Protein AF-A0A7X9E8P2-F1 (afdb_monomer)

Nearest PDB structures (foldseek):
  6en1-assembly1_A  TM=7.319E-01  e=1.489E-06  Enterococcus faecalis
  6emy-assembly1_A  TM=7.341E-01  e=6.376E-06  Enterococcus faecalis
  2khq-assembly1_A  TM=7.615E-01  e=1.344E-01  Staphylococcus saprophyticus subsp. saprophyticus ATCC 15305 = NCTC 7292
  2kiw-assembly1_A  TM=6.493E-01  e=5.493E-02  Staphylococcus haemolyticus JCSC1435
  2kj9-assembly1_A  TM=7.215E-01  e=2.942E-01  Pectobacterium atrosepticum

pLDDT: mean 78.64, std 21.71, range [22.92, 98.31]

Sequence (403 aa):
MNILKELQAKYNKQLLPEQTVAKELGLTKKELKVLLTEDTLPSIEIDGKHYVSIMELANFLGYKESTDYGQQNAELQSYTELECMTSTGIQIIPEKKDGDVMQYTGSISKLKDGRFMVQIEMGKTADGKRNRKSKSFRDEKLAQQYLDNTLAELNGVVTIMPTTPANNQVVSYMQTQPVTFTDKTFEQYAVETLNKGVGRAGSRTIEGYRISLMQVNKYIGNMKMVDISTDILRNTFEKLFYHYMKASLKKSFVTIKMIFNIAFENGDISNDLFIKLKCPKSRKVVDKKISAYSDEEIQIILRESKKYNEVLYPVFAVLECTGMRPGELRALEWSKIDLKAKTVKIIQAITKEYDELTSLSSCTASRECLSVTKTAYSVRTLQLSDLAVNALKDWRAFLDKSP

Secondary structure (DSSP, 8-state):
--HHHHHHHHH--SEEEHHHHHHHHT--HHHHHHHHHTTSS--EEETTEEEEEHHHHHHHTT------------------------------PPPP--------EEEEEE-TTS-EEEEEEEEE-TTSPEEEEEEEESSHHHHHHHHHHHHHHHTT-------PPS------------------BHHHHHHHHHHT--TT--HHHHHHHHHHHHHHHHHHTTSBGGG--HHHHHHHHHHHTTTS-HHHHHHHHHHHHHHHHHHHHTTSSSS-TTSSPPPPPP--------PPPPHHHHHHHHHHHHHH-TTHHHHHHHHHHH---HHHHTT--GGGEETTTTEEEE-EEEEEEE---S-SSSPPPEEEEEEE-SSGGG-EEEE--HHHHHHHHHHHHHHTT--

Radius of gyration: 31.74 Å; Cα contacts (8 Å, |Δi|>4): 440; chains: 1; bounding box: 92×58×81 Å

Mean predicted aligned error: 19.68 Å

Solvent-accessible surface area (backbone atoms only — not comparable to full-atom values): 24485 Å² total; per-residue (Å²): 133,63,60,54,61,54,54,46,71,74,63,75,52,68,63,38,47,55,76,58,51,21,63,73,73,73,43,51,79,65,59,44,49,49,36,51,74,68,62,76,43,61,64,47,77,55,96,92,41,54,28,33,36,51,64,52,54,23,42,74,73,65,50,73,84,78,88,70,94,76,78,85,78,87,77,90,84,80,95,72,82,93,81,82,88,81,78,90,82,79,89,75,89,77,80,93,76,91,82,87,82,72,77,60,52,68,52,76,45,80,44,98,86,67,30,27,35,31,40,32,50,65,58,56,45,96,87,68,47,83,32,68,54,71,54,75,31,81,44,65,68,63,31,49,54,53,50,54,52,52,42,28,66,66,53,69,49,83,76,78,75,85,79,80,71,87,88,76,92,75,85,76,80,76,80,72,71,76,86,73,52,45,84,43,24,40,40,58,49,47,36,51,50,50,63,74,45,58,90,88,54,50,49,55,52,44,50,53,42,34,65,32,43,33,74,53,39,79,76,46,22,85,40,35,54,71,76,62,45,52,63,59,54,48,57,50,53,59,67,41,24,58,79,29,52,55,69,56,48,50,46,22,50,51,50,51,46,52,50,49,48,52,32,31,77,72,52,37,32,96,63,69,58,58,81,84,60,73,83,79,75,43,66,39,84,75,95,76,84,84,72,80,78,50,72,68,55,49,53,48,51,52,56,52,27,53,74,75,37,77,65,46,26,35,51,48,39,42,39,74,62,51,71,61,53,72,34,38,60,74,45,65,50,77,93,37,49,40,78,85,81,31,33,39,53,44,56,36,23,46,42,62,46,42,60,72,63,87,49,51,82,58,84,62,60,67,48,79,44,81,40,68,53,96,47,75,89,66,47,46,74,43,62,50,44,73,64,22,47,49,34,48,50,53,46,49,59,48,50,80,72,56,128

Structure (mmCIF, N/CA/C/O backbone):
data_AF-A0A7X9E8P2-F1
#
_entry.id   AF-A0A7X9E8P2-F1
#
loop_
_atom_site.group_PDB
_atom_site.id
_atom_site.type_symbol
_atom_site.label_atom_id
_atom_site.label_alt_id
_atom_site.label_comp_id
_atom_site.label_asym_id
_atom_site.label_entity_id
_atom_site.label_seq_id
_atom_site.pdbx_PDB_ins_code
_atom_site.Cartn_x
_atom_site.Cartn_y
_atom_site.Cartn_z
_atom_site.occupancy
_atom_site.B_iso_or_equiv
_atom_site.auth_seq_id
_atom_site.auth_comp_id
_atom_site.auth_asym_id
_atom_site.auth_atom_id
_atom_site.pdbx_PDB_model_num
ATOM 1 N N . MET A 1 1 ? 3.435 27.917 -35.919 1.00 52.78 1 MET A N 1
ATOM 2 C CA . MET A 1 1 ? 2.378 28.448 -35.031 1.00 52.78 1 MET A CA 1
ATOM 3 C C . MET A 1 1 ? 1.618 27.258 -34.456 1.00 52.78 1 MET A C 1
ATOM 5 O O . MET A 1 1 ? 1.548 26.243 -35.140 1.00 52.78 1 MET A O 1
ATOM 9 N N . ASN A 1 2 ? 1.203 27.289 -33.186 1.00 80.31 2 ASN A N 1
ATOM 10 C CA . ASN A 1 2 ? 0.607 26.112 -32.540 1.00 80.31 2 ASN A CA 1
ATOM 11 C C . ASN A 1 2 ? -0.921 26.206 -32.650 1.00 80.31 2 ASN A C 1
ATOM 13 O O . ASN A 1 2 ? -1.550 26.885 -31.840 1.00 80.31 2 ASN A O 1
ATOM 17 N N . ILE A 1 3 ? -1.475 25.504 -33.645 1.00 83.88 3 ILE A N 1
ATOM 18 C CA . ILE A 1 3 ? -2.905 25.473 -34.006 1.00 83.88 3 ILE A CA 1
ATOM 19 C C . ILE A 1 3 ? -3.795 25.271 -32.768 1.00 83.88 3 ILE A C 1
ATOM 21 O O . ILE A 1 3 ? -4.794 25.968 -32.596 1.00 83.88 3 ILE A O 1
ATOM 25 N N . LEU A 1 4 ? -3.391 24.383 -31.852 1.00 82.31 4 LEU A N 1
ATOM 26 C CA . LEU A 1 4 ? -4.121 24.115 -30.615 1.00 82.31 4 LEU A CA 1
ATOM 27 C C . LEU A 1 4 ? -4.236 25.363 -29.720 1.00 82.31 4 LEU A C 1
ATOM 29 O O . LEU A 1 4 ? -5.316 25.654 -29.210 1.00 82.31 4 LEU A O 1
ATOM 33 N N . LYS A 1 5 ? -3.150 26.134 -29.560 1.00 82.56 5 LYS A N 1
ATOM 34 C CA . LYS A 1 5 ? -3.146 27.364 -28.743 1.00 82.56 5 LYS A CA 1
ATOM 35 C C . LYS A 1 5 ? -4.001 28.472 -29.358 1.00 82.56 5 LYS A C 1
ATOM 37 O O . LYS A 1 5 ? -4.642 29.220 -28.624 1.00 82.56 5 LYS A O 1
ATOM 42 N N . GLU A 1 6 ? -4.033 28.569 -30.685 1.00 86.00 6 GLU A N 1
ATOM 43 C CA . GLU A 1 6 ? -4.860 29.548 -31.403 1.00 86.00 6 GLU A CA 1
ATOM 44 C C . GLU A 1 6 ? -6.353 29.240 -31.251 1.00 86.00 6 GLU A C 1
ATOM 46 O O . GLU A 1 6 ? -7.123 30.126 -30.881 1.00 86.00 6 GLU A O 1
ATOM 51 N N . LEU A 1 7 ? -6.759 27.978 -31.428 1.00 85.94 7 LEU A N 1
ATOM 52 C CA . LEU A 1 7 ? -8.142 27.545 -31.203 1.00 85.94 7 LEU A CA 1
ATOM 53 C C . LEU A 1 7 ? -8.567 27.726 -29.735 1.00 85.94 7 LEU A C 1
ATOM 55 O O . LEU A 1 7 ? -9.653 28.247 -29.468 1.00 85.94 7 LEU A O 1
ATOM 59 N N . GLN A 1 8 ? -7.703 27.363 -28.778 1.00 84.44 8 GLN A N 1
ATOM 60 C CA . GLN A 1 8 ? -7.948 27.575 -27.345 1.00 84.44 8 GLN A CA 1
ATOM 61 C C . GLN A 1 8 ? -8.182 29.058 -27.018 1.00 84.44 8 GLN A C 1
ATOM 63 O O . GLN A 1 8 ? -9.180 29.387 -26.374 1.00 84.44 8 GLN A O 1
ATOM 68 N N . ALA A 1 9 ? -7.316 29.954 -27.504 1.00 83.75 9 ALA A N 1
ATOM 69 C CA . ALA A 1 9 ? -7.450 31.396 -27.297 1.00 83.75 9 ALA A CA 1
ATOM 70 C C . ALA A 1 9 ? -8.700 31.985 -27.979 1.00 83.75 9 ALA A C 1
ATOM 72 O O . ALA A 1 9 ? -9.356 32.860 -27.418 1.00 83.75 9 ALA A O 1
ATOM 73 N N . LYS A 1 10 ? -9.052 31.491 -29.173 1.00 87.88 10 LYS A N 1
ATOM 74 C CA . LYS A 1 10 ? -10.180 31.980 -29.980 1.00 87.88 10 LYS A CA 1
ATOM 75 C C . LYS A 1 10 ? -11.551 31.632 -29.396 1.00 87.88 10 LYS A C 1
ATOM 77 O O . LYS A 1 10 ? -12.476 32.434 -29.517 1.00 87.88 10 LYS A O 1
ATOM 82 N N . TYR A 1 11 ? -11.700 30.456 -28.784 1.00 85.19 11 TYR A N 1
ATOM 83 C CA . TYR A 1 11 ? -13.007 29.960 -28.331 1.00 85.19 11 TYR A CA 1
ATOM 84 C C . TYR A 1 11 ? -13.187 29.868 -26.814 1.00 85.19 11 TYR A C 1
ATOM 86 O O . TYR A 1 11 ? -14.333 29.854 -26.359 1.00 85.19 11 TYR A O 1
ATOM 94 N N . ASN A 1 12 ? -12.099 29.796 -26.038 1.00 79.94 12 ASN A N 1
ATOM 95 C CA . ASN A 1 12 ? -12.103 29.720 -24.570 1.00 79.94 12 ASN A CA 1
ATOM 96 C C . ASN A 1 12 ? -13.074 28.662 -23.982 1.00 79.94 12 ASN A C 1
ATOM 98 O O . ASN A 1 12 ? -13.719 28.873 -22.954 1.00 79.94 12 ASN A O 1
ATOM 102 N N . LYS A 1 13 ? -13.230 27.527 -24.679 1.00 79.62 13 LYS A N 1
ATOM 103 C CA . LYS A 1 13 ? -14.108 26.394 -24.332 1.00 79.62 13 LYS A CA 1
ATOM 104 C C . LYS A 1 13 ? -13.475 25.099 -24.824 1.00 79.62 13 LYS A C 1
ATOM 106 O O . LYS A 1 13 ? -12.983 25.070 -25.939 1.00 79.62 13 LYS A O 1
ATOM 111 N N . GLN A 1 14 ? -13.523 24.019 -24.046 1.00 79.88 14 GLN A N 1
ATOM 112 C CA . GLN A 1 14 ? -12.922 22.740 -24.464 1.00 79.88 14 GLN A CA 1
ATOM 113 C C . GLN A 1 14 ? -13.753 21.977 -25.512 1.00 79.88 14 GLN A C 1
ATOM 115 O O . GLN A 1 14 ? -13.186 21.221 -26.298 1.00 79.88 14 GLN A O 1
ATOM 120 N N . LEU A 1 15 ? -15.072 22.196 -25.539 1.00 84.62 15 LEU A N 1
ATOM 121 C CA . LEU A 1 15 ? -16.021 21.568 -26.460 1.00 84.62 15 LEU A CA 1
ATOM 122 C C . LEU A 1 15 ? -16.724 22.631 -27.312 1.00 84.62 15 LEU A C 1
ATOM 124 O O . LEU A 1 15 ? -17.234 23.623 -26.780 1.00 84.62 15 LEU A O 1
ATOM 128 N N . LEU A 1 16 ? -16.781 22.404 -28.625 1.00 83.94 16 LEU A N 1
ATOM 129 C CA . LEU A 1 16 ? -17.417 23.285 -29.601 1.00 83.94 16 LEU A CA 1
ATOM 130 C C . LEU A 1 16 ? -18.646 22.601 -30.221 1.00 83.94 16 LEU A C 1
ATOM 132 O O . LEU A 1 16 ? -18.551 21.445 -30.632 1.00 83.94 16 LEU A O 1
ATOM 136 N N . PRO A 1 17 ? -19.800 23.285 -30.319 1.00 88.12 17 PRO A N 1
ATOM 137 C CA . PRO A 1 17 ? -20.982 22.726 -30.970 1.00 88.12 17 PRO A CA 1
ATOM 138 C C . PRO A 1 17 ? -20.793 22.666 -32.492 1.00 88.12 17 PRO A C 1
ATOM 140 O O . PRO A 1 17 ? -20.121 23.529 -33.063 1.00 88.12 17 PRO A O 1
ATOM 143 N N . GLU A 1 18 ? -21.478 21.726 -33.157 1.00 84.88 18 GLU A N 1
ATOM 144 C CA . GLU A 1 18 ? -21.482 21.528 -34.625 1.00 84.88 18 GLU A CA 1
ATOM 145 C C . GLU A 1 18 ? -21.418 22.829 -35.447 1.00 84.88 18 GLU A C 1
ATOM 147 O O . GLU A 1 18 ? -20.645 22.950 -36.392 1.00 84.88 18 GLU A O 1
ATOM 152 N N . GLN A 1 19 ? -22.221 23.837 -35.090 1.00 82.88 19 GLN A N 1
ATOM 153 C CA . GLN A 1 19 ? -22.326 25.086 -35.855 1.00 82.88 19 GLN A CA 1
ATOM 154 C C . GLN A 1 19 ? -21.041 25.928 -35.830 1.00 82.88 19 GLN A C 1
ATOM 156 O O . GLN A 1 19 ? -20.750 26.636 -36.792 1.00 82.88 19 GLN A O 1
ATOM 161 N N . THR A 1 20 ? -20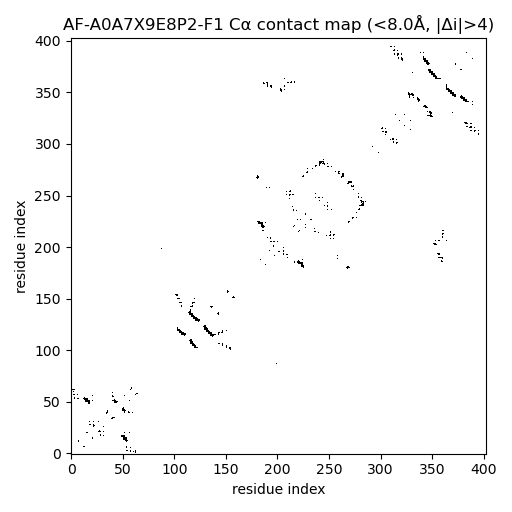.282 25.861 -34.735 1.00 85.44 20 THR A N 1
ATOM 162 C CA . THR A 1 20 ? -18.990 26.540 -34.593 1.00 85.44 20 THR A CA 1
ATOM 163 C C . THR A 1 20 ? -17.904 25.784 -35.352 1.00 85.44 20 THR A C 1
ATOM 165 O O . THR A 1 20 ? -17.113 26.410 -36.048 1.00 85.44 20 THR A O 1
ATOM 168 N N . VAL A 1 21 ? -17.922 24.450 -35.276 1.00 86.75 21 VAL A N 1
ATOM 169 C CA . VAL A 1 21 ? -16.976 23.559 -35.966 1.00 86.75 21 VAL A CA 1
ATOM 170 C C . VAL A 1 21 ? -17.125 23.667 -37.485 1.00 86.75 21 VAL A C 1
ATOM 172 O O . VAL A 1 21 ? -16.144 23.902 -38.181 1.00 86.75 21 VAL A O 1
ATOM 175 N N . ALA A 1 22 ? -18.359 23.600 -37.997 1.00 85.19 22 ALA A N 1
ATOM 176 C CA . ALA A 1 22 ? -18.662 23.765 -39.420 1.00 85.19 22 ALA A CA 1
ATOM 177 C C . ALA A 1 22 ? -18.126 25.099 -39.962 1.00 85.19 22 ALA A C 1
ATOM 179 O O . ALA A 1 22 ? -17.517 25.143 -41.027 1.00 85.19 22 ALA A O 1
ATOM 180 N N . LYS A 1 23 ? -18.304 26.185 -39.196 1.00 87.44 23 LYS A N 1
ATOM 181 C CA . LYS A 1 23 ? -17.836 27.521 -39.580 1.00 87.44 23 LYS A CA 1
ATOM 182 C C . LYS A 1 23 ? -16.309 27.638 -39.589 1.00 87.44 23 LYS A C 1
ATOM 184 O O . LYS A 1 23 ? -15.788 28.382 -40.410 1.00 87.44 23 LYS A O 1
ATOM 189 N N . GLU A 1 24 ? -15.614 26.928 -38.702 1.00 87.50 24 GLU A N 1
ATOM 190 C CA . GLU A 1 24 ? -14.147 26.945 -38.632 1.00 87.50 24 GLU A CA 1
ATOM 191 C C . GLU A 1 24 ? -13.494 26.076 -39.715 1.00 87.50 24 GLU A C 1
ATOM 193 O O . GLU A 1 24 ? -12.469 26.456 -40.269 1.00 87.50 24 GLU A O 1
ATOM 198 N N . LEU A 1 25 ? -14.125 24.953 -40.074 1.00 85.12 25 LEU A N 1
ATOM 199 C CA . LEU A 1 25 ? -13.697 24.095 -41.184 1.00 85.12 25 LEU A CA 1
ATOM 200 C C . LEU A 1 25 ? -14.150 24.602 -42.567 1.00 85.12 25 LEU A C 1
ATOM 202 O O . LEU A 1 25 ? -13.760 24.035 -43.583 1.00 85.12 25 LEU A O 1
ATOM 206 N N . GLY A 1 26 ? -14.995 25.638 -42.628 1.00 86.19 26 GLY A N 1
ATOM 207 C CA . GLY A 1 26 ? -15.581 26.141 -43.878 1.00 86.19 26 GLY A CA 1
ATOM 208 C C . GLY A 1 26 ? -16.613 25.202 -44.523 1.00 86.19 26 GLY A C 1
ATOM 209 O O . GLY A 1 26 ? -16.937 25.372 -45.695 1.00 86.19 26 GLY A O 1
ATOM 210 N N . LEU A 1 27 ? -17.131 24.225 -43.774 1.00 86.69 27 LEU A N 1
ATOM 211 C CA . LEU A 1 27 ? -18.019 23.165 -44.260 1.00 86.69 27 LEU A CA 1
ATOM 212 C C . LEU A 1 27 ? -19.501 23.499 -44.058 1.00 86.69 27 LEU A C 1
ATOM 214 O O . LEU A 1 27 ? -19.898 24.197 -43.119 1.00 86.69 27 LEU A O 1
ATOM 218 N N . THR A 1 28 ? -20.367 22.925 -44.893 1.00 87.38 28 THR A N 1
ATOM 219 C CA . THR A 1 28 ? -21.812 22.946 -44.651 1.00 87.38 28 THR A CA 1
ATOM 220 C C . THR A 1 28 ? -22.201 21.996 -43.512 1.00 87.38 28 THR A C 1
ATOM 222 O O . THR A 1 28 ? -21.522 21.017 -43.201 1.00 87.38 28 THR A O 1
ATOM 225 N N . LYS A 1 29 ? -23.381 22.223 -42.917 1.00 78.19 29 LYS A N 1
ATOM 226 C CA . LYS A 1 29 ? -23.946 21.326 -41.888 1.00 78.19 29 LYS A CA 1
ATOM 227 C C . LYS A 1 29 ? -24.186 19.889 -42.378 1.00 78.19 29 LYS A C 1
ATOM 229 O O . LYS A 1 29 ? -24.343 19.006 -41.543 1.00 78.19 29 LYS A O 1
ATOM 234 N N . LYS A 1 30 ? -24.270 19.652 -43.694 1.00 79.94 30 LYS A N 1
ATOM 235 C CA . LYS A 1 30 ? -24.414 18.298 -44.253 1.00 79.94 30 LYS A CA 1
ATOM 236 C C . LYS A 1 30 ? -23.067 17.582 -44.298 1.00 79.94 30 LYS A C 1
ATOM 238 O O . LYS A 1 30 ? -22.981 16.466 -43.809 1.00 79.94 30 LYS A O 1
ATOM 243 N N . GLU A 1 31 ? -22.030 18.247 -44.802 1.00 80.44 31 GLU A N 1
ATOM 244 C CA . GLU A 1 31 ? -20.668 17.696 -44.873 1.00 80.44 31 GLU A CA 1
ATOM 245 C C . GLU A 1 31 ? -20.095 17.431 -43.480 1.00 80.44 31 GLU A C 1
ATOM 247 O O . GLU A 1 31 ? -19.559 16.353 -43.242 1.00 80.44 31 GLU A O 1
ATOM 252 N N . LEU A 1 32 ? -20.296 18.350 -42.521 1.00 83.88 32 LEU A N 1
ATOM 253 C CA . LEU A 1 32 ? -19.876 18.094 -41.142 1.00 83.88 32 LEU A CA 1
ATOM 254 C C . LEU A 1 32 ? -20.566 16.847 -40.572 1.00 83.88 32 LEU A C 1
ATOM 256 O O . LEU A 1 32 ? -19.903 16.033 -39.943 1.00 83.88 32 LEU A O 1
ATOM 260 N N . LYS A 1 33 ? -21.873 16.660 -40.806 1.00 81.25 33 LYS A N 1
ATOM 261 C CA . LYS A 1 33 ? -22.579 15.473 -40.302 1.00 81.25 33 LYS A CA 1
ATOM 262 C C . LYS A 1 33 ? -22.009 14.169 -40.848 1.00 81.25 33 LYS A C 1
ATOM 264 O O . LYS A 1 33 ? -21.920 13.231 -40.070 1.00 81.25 33 LYS A O 1
ATOM 269 N N . VAL A 1 34 ? -21.581 14.130 -42.113 1.00 81.75 34 VAL A N 1
ATOM 270 C CA . VAL A 1 34 ? -20.900 12.957 -42.689 1.00 81.75 34 VAL A CA 1
ATOM 271 C C . VAL A 1 34 ? -19.610 12.654 -41.919 1.00 81.75 34 VAL A C 1
ATOM 273 O O . VAL A 1 34 ? -19.464 11.544 -41.417 1.00 81.75 34 VAL A O 1
ATOM 276 N N . LEU A 1 35 ? -18.746 13.657 -41.707 1.00 80.06 35 LEU A N 1
ATOM 277 C CA . LEU A 1 35 ? -17.491 13.497 -40.950 1.00 80.06 35 LEU A CA 1
ATOM 278 C C . LEU A 1 35 ? -17.700 13.018 -39.503 1.00 80.06 35 LEU A C 1
ATOM 280 O O . LEU A 1 35 ? -16.861 12.284 -38.981 1.00 80.06 35 LEU A O 1
ATOM 284 N N . LEU A 1 36 ? -18.805 13.425 -38.867 1.00 78.00 36 LEU A N 1
ATOM 285 C CA . LEU A 1 36 ? -19.180 12.975 -37.523 1.00 78.00 36 LEU A CA 1
ATOM 286 C C . LEU A 1 36 ? -19.749 11.545 -37.514 1.00 78.00 36 LEU A C 1
ATOM 288 O O . LEU A 1 36 ? -19.511 10.810 -36.562 1.00 78.00 36 LEU A O 1
ATOM 292 N N . THR A 1 37 ? -20.504 11.139 -38.542 1.00 74.62 37 THR A N 1
ATOM 293 C CA . THR A 1 37 ? -21.074 9.779 -38.633 1.00 74.62 37 THR A CA 1
ATOM 294 C C . THR A 1 37 ? -20.083 8.727 -39.126 1.00 74.62 37 THR A C 1
ATOM 296 O O . THR A 1 37 ? -20.242 7.555 -38.804 1.00 74.62 37 THR A O 1
ATOM 299 N N . GLU A 1 38 ? -19.068 9.131 -39.890 1.00 74.94 38 GLU A N 1
ATOM 300 C CA . GLU A 1 38 ? -17.984 8.266 -40.380 1.00 74.94 38 GLU A CA 1
ATOM 301 C C . GLU A 1 38 ? -16.779 8.231 -39.413 1.00 74.94 38 GLU A C 1
ATOM 303 O O . GLU A 1 38 ? -15.703 7.772 -39.788 1.00 74.94 38 GLU A O 1
ATOM 308 N N . ASP A 1 39 ? -16.942 8.758 -38.189 1.00 66.19 39 ASP A N 1
ATOM 309 C CA . ASP A 1 39 ? -15.933 8.860 -37.111 1.00 66.19 39 ASP A CA 1
ATOM 310 C C . ASP A 1 39 ? -14.576 9.454 -37.554 1.00 66.19 39 ASP A C 1
ATOM 312 O O . ASP A 1 39 ? -13.527 9.244 -36.950 1.00 66.19 39 ASP A O 1
ATOM 316 N N . THR A 1 40 ? -14.594 10.234 -38.639 1.00 76.06 40 THR A N 1
ATOM 317 C CA . THR A 1 40 ? -13.410 10.896 -39.210 1.00 76.06 40 THR A CA 1
ATOM 318 C C . THR A 1 40 ? -13.080 12.187 -38.452 1.00 76.06 40 THR A C 1
ATOM 320 O O . THR A 1 40 ? -11.942 12.657 -38.468 1.00 76.06 40 THR A O 1
ATOM 323 N N . LEU A 1 41 ? -14.071 12.750 -37.754 1.00 79.25 41 LEU A N 1
ATOM 324 C CA . LEU A 1 41 ? -13.905 13.797 -36.752 1.00 79.25 41 LEU A CA 1
ATOM 325 C C . LEU A 1 41 ? -14.655 13.380 -35.470 1.00 79.25 41 LEU A C 1
ATOM 327 O O . LEU A 1 41 ? -15.878 13.539 -35.417 1.00 79.25 41 LEU A O 1
ATOM 331 N N . PRO A 1 42 ? -13.962 12.858 -34.440 1.00 81.38 42 PRO A N 1
ATOM 332 C CA . PRO A 1 42 ? -14.619 12.335 -33.245 1.00 81.38 42 PRO A CA 1
ATOM 333 C C . PRO A 1 42 ? -15.444 13.397 -32.503 1.00 81.38 42 PRO A C 1
ATOM 335 O O . PRO A 1 42 ? -15.035 14.554 -32.353 1.00 81.38 42 PRO A O 1
ATOM 338 N N . SER A 1 43 ? -16.618 13.002 -32.003 1.00 82.31 43 SER A N 1
ATOM 339 C CA . SER A 1 43 ? -17.518 13.894 -31.262 1.00 82.31 43 SER A CA 1
ATOM 340 C C . SER A 1 43 ? -18.207 13.219 -30.080 1.00 82.31 43 SER A C 1
ATOM 342 O O . SER A 1 43 ? -18.332 12.001 -30.010 1.00 82.31 43 SER A O 1
ATOM 344 N N . ILE A 1 44 ? -18.668 14.046 -29.145 1.00 78.69 44 ILE A N 1
ATOM 345 C CA . ILE A 1 44 ? -19.414 13.646 -27.954 1.00 78.69 44 ILE A CA 1
ATOM 346 C C . ILE A 1 44 ? -20.863 14.095 -28.134 1.00 78.69 44 ILE A C 1
ATOM 348 O O . ILE A 1 44 ? -21.120 15.282 -28.353 1.00 78.69 44 ILE A O 1
ATOM 352 N N . GLU A 1 45 ? -21.811 13.167 -28.028 1.00 78.25 45 GLU A N 1
ATOM 353 C CA . GLU A 1 45 ? -23.239 13.486 -28.026 1.00 78.25 45 GLU A CA 1
ATOM 354 C C . GLU A 1 45 ? -23.704 13.872 -26.612 1.00 78.25 45 GLU A C 1
ATOM 356 O O . GLU A 1 45 ? -23.480 13.141 -25.647 1.00 78.25 45 GLU A O 1
ATOM 361 N N . ILE A 1 46 ? -24.354 15.032 -26.484 1.00 74.25 46 ILE A N 1
ATOM 362 C CA . ILE A 1 46 ? -24.969 15.516 -25.240 1.00 74.25 46 ILE A CA 1
ATOM 363 C C . ILE A 1 46 ? -26.354 16.074 -25.590 1.00 74.25 46 ILE A C 1
ATOM 365 O O . ILE A 1 46 ? -26.464 16.968 -26.429 1.00 74.25 46 ILE A O 1
ATOM 369 N N . ASP A 1 47 ? -27.410 15.540 -24.968 1.00 73.31 47 ASP A N 1
ATOM 370 C CA . ASP A 1 47 ? -28.818 15.905 -25.210 1.00 73.31 47 ASP A CA 1
ATOM 371 C C . ASP A 1 47 ? -29.207 15.969 -26.708 1.00 73.31 47 ASP A C 1
ATOM 373 O O . ASP A 1 47 ? -29.859 16.916 -27.164 1.00 73.31 47 ASP A O 1
ATOM 377 N N . GLY A 1 48 ? -28.787 14.970 -27.498 1.00 71.88 48 GLY A N 1
ATOM 378 C CA . GLY A 1 48 ? -29.111 14.869 -28.928 1.00 71.88 48 GLY A CA 1
ATOM 379 C C . GLY A 1 48 ? -28.365 15.857 -29.835 1.00 71.88 48 GLY A C 1
ATOM 380 O O . GLY A 1 48 ? -28.857 16.191 -30.917 1.00 71.88 48 GLY A O 1
ATOM 381 N N . LYS A 1 49 ? -27.221 16.391 -29.387 1.00 76.94 49 LYS A N 1
ATOM 382 C CA . LYS A 1 49 ? -26.367 17.332 -30.135 1.00 76.94 49 LYS A CA 1
ATOM 383 C C . LYS A 1 49 ? -24.910 16.904 -30.053 1.00 76.94 49 LYS A C 1
ATOM 385 O O . LYS A 1 49 ? -24.448 16.541 -28.973 1.00 76.94 49 LYS A O 1
ATOM 390 N N . HIS A 1 50 ? -24.172 17.027 -31.154 1.00 79.69 50 HIS A N 1
ATOM 391 C CA . HIS A 1 50 ? -22.754 16.682 -31.169 1.00 79.69 50 HIS A CA 1
ATOM 392 C C . HIS A 1 50 ? -21.865 17.873 -30.794 1.00 79.69 50 HIS A C 1
ATOM 394 O O . HIS A 1 50 ? -22.094 19.028 -31.182 1.00 79.69 50 HIS A O 1
ATOM 400 N N . TYR A 1 51 ? -20.806 17.562 -30.055 1.00 85.25 51 TYR A N 1
ATOM 401 C CA . TYR A 1 51 ? -19.759 18.486 -29.649 1.00 85.25 51 TYR A CA 1
ATOM 402 C C . TYR A 1 51 ? -18.394 17.902 -30.005 1.00 85.25 51 TYR A C 1
ATOM 404 O O . TYR A 1 51 ? -18.078 16.779 -29.620 1.00 85.25 51 TYR A O 1
ATOM 412 N N . VAL A 1 52 ? -17.568 18.668 -30.713 1.00 82.75 52 VAL A N 1
ATOM 413 C CA . VAL A 1 52 ? -16.188 18.284 -31.054 1.00 82.75 52 VAL A CA 1
ATOM 414 C C . VAL A 1 52 ? -15.249 18.973 -30.071 1.00 82.75 52 VAL A C 1
ATOM 416 O O . VAL A 1 52 ? -15.448 20.147 -29.740 1.00 82.75 52 VAL A O 1
ATOM 419 N N . SER A 1 53 ? -14.237 18.263 -29.571 1.00 87.62 53 SER A N 1
ATOM 420 C CA . SER A 1 53 ? -13.244 18.887 -28.694 1.00 87.62 53 SER A CA 1
ATOM 421 C C . SER A 1 53 ? -12.294 19.781 -29.495 1.00 87.62 53 SER A C 1
ATOM 423 O O . SER A 1 53 ? -12.023 19.527 -30.669 1.00 87.62 53 SER A O 1
ATOM 425 N N . ILE A 1 54 ? -11.745 20.823 -28.864 1.00 82.25 54 ILE A N 1
ATOM 426 C CA . ILE A 1 54 ? -10.706 21.641 -29.511 1.00 82.25 54 ILE A CA 1
ATOM 427 C C . ILE A 1 54 ? -9.477 20.800 -29.891 1.00 82.25 54 ILE A C 1
ATOM 429 O O . ILE A 1 54 ? -8.823 21.117 -30.881 1.00 82.25 54 ILE A O 1
ATOM 433 N N . MET A 1 55 ? -9.186 19.722 -29.154 1.00 79.19 55 MET A N 1
ATOM 434 C CA . MET A 1 55 ? -8.079 18.822 -29.478 1.00 79.19 55 MET A CA 1
ATOM 435 C C . MET A 1 55 ? -8.344 18.053 -30.776 1.00 79.19 55 MET A C 1
ATOM 437 O O . MET A 1 55 ? -7.502 18.070 -31.666 1.00 79.19 55 MET A O 1
ATOM 441 N N . GLU A 1 56 ? -9.536 17.471 -30.937 1.00 82.44 56 GLU A N 1
ATOM 442 C CA . GLU A 1 56 ? -9.883 16.737 -32.164 1.00 82.44 56 GLU A CA 1
ATOM 443 C C . GLU A 1 56 ? -9.973 17.662 -33.379 1.00 82.44 56 GLU A C 1
ATOM 445 O O . GLU A 1 56 ? -9.496 17.322 -34.460 1.00 82.44 56 GLU A O 1
ATOM 450 N N . LEU A 1 57 ? -10.496 18.879 -33.198 1.00 84.25 57 LEU A N 1
ATOM 451 C CA . LEU A 1 57 ? -10.490 19.885 -34.257 1.00 84.25 57 LEU A CA 1
ATOM 452 C C . LEU A 1 57 ? -9.064 20.319 -34.638 1.00 84.25 57 LEU A C 1
ATOM 454 O O . LEU A 1 57 ? -8.778 20.496 -35.821 1.00 84.25 57 LEU A O 1
ATOM 458 N N . ALA A 1 58 ? -8.160 20.469 -33.664 1.00 83.44 58 ALA A N 1
ATOM 459 C CA . ALA A 1 58 ? -6.757 20.768 -33.935 1.00 83.44 58 ALA A CA 1
ATOM 460 C C . ALA A 1 58 ? -6.077 19.612 -34.688 1.00 83.44 58 ALA A C 1
ATOM 462 O O . ALA A 1 58 ? -5.411 19.862 -35.693 1.00 83.44 58 ALA A O 1
ATOM 463 N N . ASN A 1 59 ? -6.277 18.366 -34.238 1.00 81.25 59 ASN A N 1
ATOM 464 C CA . ASN A 1 59 ? -5.755 17.151 -34.873 1.00 81.25 59 ASN A CA 1
ATOM 465 C C . ASN A 1 59 ? -6.203 17.060 -36.340 1.00 81.25 59 ASN A C 1
ATOM 467 O O . ASN A 1 59 ? -5.378 16.887 -37.238 1.00 81.25 59 ASN A O 1
ATOM 471 N N . PHE A 1 60 ? -7.500 17.265 -36.594 1.00 84.56 60 PHE A N 1
ATOM 472 C CA . PHE A 1 60 ? -8.089 17.273 -37.934 1.00 84.56 60 PHE A CA 1
ATOM 473 C C . PHE A 1 60 ? -7.521 18.389 -38.829 1.00 84.56 60 PHE A C 1
ATOM 475 O O . PHE A 1 60 ? -7.276 18.175 -40.013 1.00 84.56 60 PHE A O 1
ATOM 482 N N . LEU A 1 61 ? -7.225 19.562 -38.257 1.00 83.88 61 LEU A N 1
ATOM 483 C CA . LEU A 1 61 ? -6.539 20.672 -38.933 1.00 83.88 61 LEU A CA 1
ATOM 484 C C . LEU A 1 61 ? -5.015 20.467 -39.089 1.00 83.88 61 LEU A C 1
ATOM 486 O O . LEU A 1 61 ? -4.302 21.388 -39.489 1.00 83.88 61 LEU A O 1
ATOM 490 N N . GLY A 1 62 ? -4.499 19.268 -38.806 1.00 76.25 62 GLY A N 1
ATOM 491 C CA . GLY A 1 62 ? -3.100 18.901 -39.029 1.00 76.25 62 GLY A CA 1
ATOM 492 C C . GLY A 1 62 ? -2.166 19.170 -37.849 1.00 76.25 62 GLY A C 1
ATOM 493 O O . GLY A 1 62 ? -0.946 19.079 -38.016 1.00 76.25 62 GLY A O 1
ATOM 494 N N . TYR A 1 63 ? -2.692 19.465 -36.655 1.00 76.94 63 TYR A N 1
ATOM 495 C CA . TYR A 1 63 ? -1.894 19.393 -35.433 1.00 76.94 63 TYR A CA 1
ATOM 496 C C . TYR A 1 63 ? -1.422 17.949 -35.230 1.00 76.94 63 TYR A C 1
ATOM 498 O O . TYR A 1 63 ? -2.219 17.017 -35.163 1.00 76.94 63 TYR A O 1
ATOM 506 N N . LYS A 1 64 ? -0.106 17.764 -35.138 1.00 62.31 64 LYS A N 1
ATOM 507 C CA . LYS A 1 64 ? 0.500 16.504 -34.713 1.00 62.31 64 LYS A CA 1
ATOM 508 C C . LYS A 1 64 ? 1.086 16.735 -33.338 1.00 62.31 64 LYS A C 1
ATOM 510 O O . LYS A 1 64 ? 1.999 17.548 -33.186 1.00 62.31 64 LYS A O 1
ATOM 515 N N . GLU A 1 65 ? 0.543 16.038 -32.352 1.00 55.09 65 GLU A N 1
ATOM 516 C CA . GLU A 1 65 ? 1.058 16.075 -30.993 1.00 55.09 65 GLU A CA 1
ATOM 517 C C . GLU A 1 65 ? 2.501 15.545 -30.997 1.00 55.09 65 GLU A C 1
ATOM 519 O O . GLU A 1 65 ? 2.771 14.410 -31.395 1.00 55.09 65 GLU A O 1
ATOM 524 N N . SER A 1 66 ? 3.458 16.381 -30.590 1.00 40.25 66 SER A N 1
ATOM 525 C CA . SER A 1 66 ? 4.779 15.888 -30.216 1.00 40.25 66 SER A CA 1
ATOM 526 C C . SER A 1 66 ? 4.596 15.125 -28.910 1.00 40.25 66 SER A C 1
ATOM 528 O O . SER A 1 66 ? 4.361 15.759 -27.882 1.00 40.25 66 SER A O 1
ATOM 530 N N . THR A 1 67 ? 4.660 13.793 -28.958 1.00 30.00 67 THR A N 1
ATOM 531 C CA . THR A 1 67 ? 4.466 12.919 -27.792 1.00 30.00 67 THR A CA 1
ATOM 532 C C . THR A 1 67 ? 5.570 13.112 -26.754 1.00 30.00 67 THR A C 1
ATOM 534 O O . THR A 1 67 ? 6.534 12.349 -26.699 1.00 30.00 67 THR A O 1
ATOM 537 N N . ASP A 1 68 ? 5.400 14.136 -25.926 1.00 27.95 68 ASP A N 1
ATOM 538 C CA . ASP A 1 68 ? 6.045 14.294 -24.632 1.00 27.95 68 ASP A CA 1
ATOM 539 C C . ASP A 1 68 ? 5.195 13.548 -23.595 1.00 27.95 68 ASP A C 1
ATOM 541 O O . ASP A 1 68 ? 4.134 14.011 -23.165 1.00 27.95 68 ASP A O 1
ATOM 545 N N . TYR A 1 69 ? 5.629 12.338 -23.236 1.00 30.41 69 TYR A N 1
ATOM 546 C CA . TYR A 1 69 ? 4.941 11.508 -22.253 1.00 30.41 69 TYR A CA 1
ATOM 547 C C . TYR A 1 69 ? 5.215 11.985 -20.820 1.00 30.41 69 TYR A C 1
ATOM 549 O O . TYR A 1 69 ? 5.848 11.299 -20.020 1.00 30.41 69 TYR A O 1
ATOM 557 N N . GLY A 1 70 ? 4.594 13.110 -20.466 1.00 33.78 70 GLY A N 1
ATOM 558 C CA . GLY A 1 70 ? 4.077 13.310 -19.118 1.00 33.78 70 GLY A CA 1
ATOM 559 C C . GLY A 1 70 ? 4.740 14.393 -18.276 1.00 33.78 70 GLY A C 1
ATOM 560 O O . GLY A 1 70 ? 5.396 14.088 -17.283 1.00 33.78 70 GLY A O 1
ATOM 561 N N . GLN A 1 71 ? 4.346 15.646 -18.513 1.00 29.66 71 GLN A N 1
ATOM 562 C CA . GLN A 1 71 ? 4.109 16.593 -17.420 1.00 29.66 71 GLN A CA 1
ATOM 563 C C . GLN A 1 71 ? 2.755 17.294 -17.588 1.00 29.66 71 GLN A C 1
ATOM 565 O O . GLN A 1 71 ? 2.616 18.261 -18.334 1.00 29.66 71 GLN A O 1
ATOM 570 N N . GLN A 1 72 ? 1.743 16.838 -16.840 1.00 29.56 72 GLN A N 1
ATOM 571 C CA . GLN A 1 72 ? 0.564 17.667 -16.586 1.00 29.56 72 GLN A CA 1
ATOM 572 C C . GLN A 1 72 ? 0.980 18.819 -15.667 1.00 29.56 72 GLN A C 1
ATOM 574 O O . GLN A 1 72 ? 1.139 18.632 -14.460 1.00 29.56 72 GLN A O 1
ATOM 579 N N . ASN A 1 73 ? 1.158 20.009 -16.242 1.00 27.28 73 ASN A N 1
ATOM 580 C CA . ASN A 1 73 ? 1.256 21.229 -15.451 1.00 27.28 73 ASN A CA 1
ATOM 581 C C . ASN A 1 73 ? -0.075 21.492 -14.741 1.00 27.28 73 ASN A C 1
ATOM 583 O O . ASN A 1 73 ? -1.154 21.329 -15.312 1.00 27.28 73 ASN A O 1
ATOM 587 N N . ALA A 1 74 ? 0.019 21.876 -13.473 1.00 36.12 74 ALA A N 1
ATOM 588 C CA . ALA A 1 74 ? -1.134 22.077 -12.619 1.00 36.12 74 ALA A CA 1
ATOM 589 C C . ALA A 1 74 ? -1.747 23.462 -12.838 1.00 36.12 74 ALA A C 1
ATOM 591 O O . ALA A 1 74 ? -1.078 24.452 -12.569 1.00 36.12 74 ALA A O 1
ATOM 592 N N . GLU A 1 75 ? -3.033 23.522 -13.194 1.00 30.80 75 GLU A N 1
ATOM 593 C CA . GLU A 1 75 ? -3.955 24.529 -12.655 1.00 30.80 75 GLU A CA 1
ATOM 594 C C . GLU A 1 75 ? -5.429 24.146 -12.892 1.00 30.80 75 GLU A C 1
ATOM 596 O O . GLU A 1 75 ? -5.788 23.590 -13.924 1.00 30.80 75 GLU A O 1
ATOM 601 N N . LEU A 1 76 ? -6.266 24.427 -11.885 1.00 28.44 76 LEU A N 1
ATOM 602 C CA . LEU A 1 76 ? -7.712 24.158 -11.790 1.00 28.44 76 LEU A CA 1
ATOM 603 C C . LEU A 1 76 ? -8.215 22.719 -12.057 1.00 28.44 76 LEU A C 1
ATOM 605 O O . LEU A 1 76 ? -8.628 22.373 -13.159 1.00 28.44 76 LEU A O 1
ATOM 609 N N . GLN A 1 77 ? -8.475 21.990 -10.964 1.00 27.34 77 GLN A N 1
ATOM 610 C CA . GLN A 1 77 ? -9.827 21.456 -10.744 1.00 27.34 77 GLN A CA 1
ATOM 611 C C . GLN A 1 77 ? -10.188 21.418 -9.250 1.00 27.34 77 GLN A C 1
ATOM 613 O O . GLN A 1 77 ? -9.340 21.217 -8.380 1.00 27.34 77 GLN A O 1
ATOM 618 N N . SER A 1 78 ? -11.453 21.721 -8.962 1.00 27.09 78 SER A N 1
ATOM 619 C CA . SER A 1 78 ? -12.015 21.961 -7.629 1.00 27.09 78 SER A CA 1
ATOM 620 C C . SER A 1 78 ? -12.508 20.687 -6.932 1.00 27.09 78 SER A C 1
ATOM 622 O O . SER A 1 78 ? -12.680 19.644 -7.551 1.00 27.09 78 SER A O 1
ATOM 624 N N . TYR A 1 79 ? -12.797 20.798 -5.632 1.00 31.03 79 TYR A N 1
ATOM 625 C CA . TYR A 1 79 ? -13.484 19.761 -4.856 1.00 31.03 79 TYR A CA 1
ATOM 626 C C . TYR A 1 79 ? -14.899 19.463 -5.385 1.00 31.03 79 TYR A C 1
ATOM 628 O O . TYR A 1 79 ? -15.761 20.332 -5.269 1.00 31.03 79 TYR A O 1
ATOM 636 N N . THR A 1 80 ? -15.159 18.207 -5.756 1.00 26.97 80 THR A N 1
ATOM 637 C CA . THR A 1 80 ? -16.423 17.498 -5.461 1.00 26.97 80 THR A CA 1
ATOM 638 C C . THR A 1 80 ? -16.212 15.977 -5.506 1.00 26.97 80 THR A C 1
ATOM 640 O O . THR A 1 80 ? -15.396 15.508 -6.287 1.00 26.97 80 THR A O 1
ATOM 643 N N . GLU A 1 81 ? -16.911 15.257 -4.615 1.00 26.53 81 GLU A N 1
ATOM 644 C CA . GLU A 1 81 ? -17.312 13.826 -4.661 1.00 26.53 81 GLU A CA 1
ATOM 645 C C . GLU A 1 81 ? -16.320 12.788 -5.257 1.00 26.53 81 GLU A C 1
ATOM 647 O O . GLU A 1 81 ? -15.991 12.790 -6.433 1.00 26.53 81 GLU A O 1
ATOM 652 N N . LEU A 1 82 ? -15.788 11.797 -4.534 1.00 34.56 82 LEU A N 1
ATOM 653 C CA . LEU A 1 82 ? -16.307 11.049 -3.379 1.00 34.56 82 LEU A CA 1
ATOM 654 C C . LEU A 1 82 ? -17.614 10.280 -3.648 1.00 34.56 82 LEU A C 1
ATOM 656 O O . LEU A 1 82 ? -18.551 10.378 -2.871 1.00 34.56 82 LEU A O 1
ATOM 660 N N . GLU A 1 83 ? -17.620 9.429 -4.676 1.00 26.75 83 GLU A N 1
ATOM 661 C CA . GLU A 1 83 ? -18.405 8.186 -4.660 1.00 26.75 83 GLU A CA 1
ATOM 662 C C . GLU A 1 83 ? -17.793 7.127 -5.593 1.00 26.75 83 GLU A C 1
ATOM 664 O O . GLU A 1 83 ? -17.530 7.380 -6.766 1.00 26.75 83 GLU A O 1
ATOM 669 N N . CYS A 1 84 ? -17.545 5.918 -5.075 1.00 22.98 84 CYS A N 1
ATOM 670 C CA . CYS A 1 84 ? -17.246 4.760 -5.916 1.00 22.98 84 CYS A CA 1
ATOM 671 C C . CYS A 1 84 ? -17.803 3.477 -5.289 1.00 22.98 84 CYS A C 1
ATOM 673 O O . CYS A 1 84 ? -17.302 2.964 -4.287 1.00 22.98 84 CYS A O 1
ATOM 675 N N . MET A 1 85 ? -18.867 2.985 -5.917 1.00 23.92 85 MET A N 1
ATOM 676 C CA . MET A 1 85 ? -19.445 1.649 -5.765 1.00 23.92 85 MET A CA 1
ATOM 677 C C . MET A 1 85 ? -18.389 0.555 -6.074 1.00 23.92 85 MET A C 1
ATOM 679 O O . MET A 1 85 ? -17.456 0.805 -6.829 1.00 23.92 85 MET A O 1
ATOM 683 N N . THR A 1 86 ? -18.429 -0.693 -5.589 1.00 26.38 86 THR A N 1
ATOM 684 C CA . THR A 1 86 ? -19.383 -1.410 -4.716 1.00 26.38 86 THR A CA 1
ATOM 685 C C . THR A 1 86 ? -18.724 -2.669 -4.119 1.00 26.38 86 THR A C 1
ATOM 687 O O . THR A 1 86 ? -17.647 -3.095 -4.538 1.00 26.38 86 THR A O 1
ATOM 690 N N . SER A 1 87 ? -19.438 -3.287 -3.179 1.00 26.48 87 SER A N 1
ATOM 691 C CA . SER A 1 87 ? -19.297 -4.624 -2.581 1.00 26.48 87 SER A CA 1
ATOM 692 C C . SER A 1 87 ? -18.922 -5.821 -3.484 1.00 26.48 87 SER A C 1
ATOM 694 O O . SER A 1 87 ? -19.077 -5.818 -4.703 1.00 26.48 87 SER A O 1
ATOM 696 N N . THR A 1 88 ? -18.435 -6.885 -2.829 1.00 25.81 88 THR A N 1
ATOM 697 C CA . THR A 1 88 ? -18.608 -8.317 -3.185 1.00 25.81 88 THR A CA 1
ATOM 698 C C . THR A 1 88 ? -20.079 -8.737 -3.414 1.00 25.81 88 THR A C 1
ATOM 700 O O . THR A 1 88 ? -20.862 -8.436 -2.525 1.00 25.81 88 THR A O 1
ATOM 703 N N . GLY A 1 89 ? -20.585 -9.423 -4.445 1.00 26.28 89 GLY A N 1
ATOM 704 C CA . GLY A 1 89 ? -20.114 -9.624 -5.820 1.00 26.28 89 GLY A CA 1
ATOM 705 C C . GLY A 1 89 ? -19.318 -10.900 -6.133 1.00 26.28 89 GLY A C 1
ATOM 706 O O . GLY A 1 89 ? -18.738 -10.970 -7.211 1.00 26.28 89 GLY A O 1
ATOM 707 N N . ILE A 1 90 ? -19.245 -11.886 -5.231 1.00 26.83 90 ILE A N 1
ATOM 708 C CA . ILE A 1 90 ? -18.710 -13.213 -5.590 1.00 26.83 90 ILE A CA 1
ATOM 709 C C . ILE A 1 90 ? -19.767 -13.940 -6.429 1.00 26.83 90 ILE A C 1
ATOM 711 O O . ILE A 1 90 ? -20.891 -14.129 -5.972 1.00 26.83 90 ILE A O 1
ATOM 715 N N . GLN A 1 91 ? -19.399 -14.366 -7.639 1.00 23.72 91 GLN A N 1
ATOM 716 C CA . GLN A 1 91 ? -20.151 -15.383 -8.369 1.00 23.72 91 GLN A CA 1
ATOM 717 C C . GLN A 1 91 ? -19.819 -16.757 -7.782 1.00 23.72 91 GLN A C 1
ATOM 719 O O . GLN A 1 91 ? -18.708 -17.254 -7.949 1.00 23.72 91 GLN A O 1
ATOM 724 N N . ILE A 1 92 ? -20.800 -17.378 -7.136 1.00 25.92 92 ILE A N 1
ATOM 725 C CA . ILE A 1 92 ? -20.902 -18.833 -7.010 1.00 25.92 92 ILE A CA 1
ATOM 726 C C . ILE A 1 92 ? -22.234 -19.200 -7.659 1.00 25.92 92 ILE A C 1
ATOM 728 O O . ILE A 1 92 ? -23.222 -18.495 -7.464 1.00 25.92 92 ILE A O 1
ATOM 732 N N . ILE A 1 93 ? -22.244 -20.268 -8.453 1.00 28.81 93 ILE A N 1
ATOM 733 C CA . ILE A 1 93 ? -23.461 -20.879 -8.993 1.00 28.81 93 ILE A CA 1
ATOM 734 C C . ILE A 1 93 ? -23.938 -21.904 -7.956 1.00 28.81 93 ILE A C 1
ATOM 736 O O . ILE A 1 93 ? -23.206 -22.868 -7.729 1.00 28.81 93 ILE A O 1
ATOM 740 N N . PRO A 1 94 ? -25.119 -21.749 -7.332 1.00 25.53 94 PRO A N 1
ATOM 741 C CA . PRO A 1 94 ? -25.735 -22.804 -6.542 1.00 25.53 94 PRO A CA 1
ATOM 742 C C . PRO A 1 94 ? -26.831 -23.499 -7.356 1.00 25.53 94 PRO A C 1
ATOM 744 O O . PRO A 1 94 ? -27.614 -22.860 -8.063 1.00 25.53 94 PRO A O 1
ATOM 747 N N . GLU A 1 95 ? -26.926 -24.818 -7.217 1.00 22.92 95 GLU A N 1
ATOM 748 C CA . GLU A 1 95 ? -28.120 -25.555 -7.626 1.00 22.92 95 GLU A CA 1
ATOM 749 C C . GLU A 1 95 ? -29.337 -25.099 -6.805 1.00 22.92 95 GLU A C 1
ATOM 751 O O . GLU A 1 95 ? -29.218 -24.715 -5.639 1.00 22.92 95 GLU A O 1
ATOM 756 N N . LYS A 1 96 ? -30.529 -25.152 -7.410 1.00 29.64 96 LYS A N 1
ATOM 757 C CA . LYS A 1 96 ? -31.782 -24.776 -6.744 1.00 29.64 96 LYS A CA 1
ATOM 758 C C . LYS A 1 96 ? -32.050 -25.641 -5.508 1.00 29.64 96 LYS A C 1
ATOM 760 O O . LYS A 1 96 ? -32.207 -26.854 -5.639 1.00 29.64 96 LYS A O 1
ATOM 765 N N . LYS A 1 97 ? -32.290 -24.993 -4.365 1.00 25.16 97 LYS A N 1
ATOM 766 C CA . LYS A 1 97 ? -33.247 -25.447 -3.343 1.00 25.16 97 LYS A CA 1
ATOM 767 C C . LYS A 1 97 ? -34.085 -24.255 -2.876 1.00 25.16 97 LYS A C 1
ATOM 769 O O . LYS A 1 97 ? -33.597 -23.130 -2.864 1.00 25.16 97 LYS A O 1
ATOM 774 N N . ASP A 1 98 ? -35.358 -24.512 -2.595 1.00 27.81 98 ASP A N 1
ATOM 775 C CA . ASP A 1 98 ? -36.387 -23.489 -2.386 1.00 27.81 98 ASP A CA 1
ATOM 776 C C . ASP A 1 98 ? -36.281 -22.745 -1.043 1.00 27.81 98 ASP A C 1
ATOM 778 O O . ASP A 1 98 ? -35.888 -23.331 -0.035 1.00 27.81 98 ASP A O 1
ATOM 782 N N . GLY A 1 99 ? -36.781 -21.499 -1.015 1.00 38.38 99 GLY A N 1
ATOM 783 C CA . GLY A 1 99 ? -37.390 -20.933 0.199 1.00 38.38 99 GLY A CA 1
ATOM 784 C C . GLY A 1 99 ? -36.679 -19.789 0.936 1.00 38.38 99 GLY A C 1
ATOM 785 O O . GLY A 1 99 ? -36.722 -19.780 2.163 1.00 38.38 99 GLY A O 1
ATOM 786 N N . ASP A 1 100 ? -36.093 -18.799 0.252 1.00 33.94 100 ASP A N 1
ATOM 787 C CA . ASP A 1 100 ? -35.595 -17.585 0.930 1.00 33.94 100 ASP A CA 1
ATOM 788 C C . ASP A 1 100 ? -36.735 -16.652 1.388 1.00 33.94 100 ASP A C 1
ATOM 790 O O . ASP A 1 100 ? -37.529 -16.152 0.584 1.00 33.94 100 ASP A O 1
ATOM 794 N N . VAL A 1 101 ? -36.778 -16.361 2.692 1.00 40.66 101 VAL A N 1
ATOM 795 C CA . VAL A 1 101 ? -37.687 -15.372 3.293 1.00 40.66 101 VAL A CA 1
ATOM 796 C C . VAL A 1 101 ? -37.084 -13.972 3.145 1.00 40.66 101 VAL A C 1
ATOM 798 O O . VAL A 1 101 ? -36.099 -13.633 3.800 1.00 40.66 101 VAL A O 1
ATOM 801 N N . MET A 1 102 ? -37.686 -13.138 2.294 1.00 51.72 102 MET A N 1
ATOM 802 C CA . MET A 1 102 ? -37.274 -11.742 2.102 1.00 51.72 102 MET A CA 1
ATOM 803 C C . MET A 1 102 ? -37.472 -10.916 3.381 1.00 51.72 102 MET A C 1
ATOM 805 O O . MET A 1 102 ? -38.603 -10.712 3.814 1.00 51.72 102 MET A O 1
ATOM 809 N N . GLN A 1 103 ? -36.381 -10.381 3.938 1.00 58.84 103 GLN A N 1
ATOM 810 C CA . GLN A 1 103 ? -36.437 -9.357 4.983 1.00 58.84 103 GLN A CA 1
ATOM 811 C C . GLN A 1 103 ? -36.469 -7.956 4.359 1.00 58.84 103 GLN A C 1
ATOM 813 O O . GLN A 1 103 ? -35.489 -7.474 3.789 1.00 58.84 103 GLN A O 1
ATOM 818 N N . TYR A 1 104 ? -37.611 -7.293 4.489 1.00 73.62 104 TYR A N 1
ATOM 819 C CA . TYR A 1 104 ? -37.832 -5.904 4.115 1.00 73.62 104 TYR A CA 1
ATOM 820 C C . TYR A 1 104 ? -37.198 -4.961 5.143 1.00 73.62 104 TYR A C 1
ATOM 822 O O . TYR A 1 104 ? -37.228 -5.211 6.351 1.00 73.62 104 TYR A O 1
ATOM 830 N N . THR A 1 105 ? -36.659 -3.840 4.663 1.00 70.44 105 THR A N 1
ATOM 831 C CA . THR A 1 105 ? -36.064 -2.781 5.492 1.00 70.44 105 THR A CA 1
ATOM 832 C C . THR A 1 105 ? -36.614 -1.413 5.092 1.00 70.44 105 THR A C 1
ATOM 834 O O . THR A 1 105 ? -37.203 -1.240 4.021 1.00 70.44 105 THR A O 1
ATOM 837 N N . GLY A 1 106 ? -36.457 -0.416 5.961 1.00 85.25 106 GLY A N 1
ATOM 838 C CA . GLY A 1 106 ? -36.913 0.939 5.681 1.00 85.25 106 GLY A CA 1
ATOM 839 C C . GLY A 1 106 ? -36.236 1.991 6.548 1.00 85.25 106 GLY A C 1
ATOM 840 O O . GLY A 1 106 ? -35.499 1.682 7.478 1.00 85.25 106 GLY A O 1
ATOM 841 N N . SER A 1 107 ? -36.470 3.253 6.205 1.00 77.00 107 SER A N 1
ATOM 842 C CA . SER A 1 107 ? -35.834 4.418 6.823 1.00 77.00 107 SER A CA 1
ATOM 843 C C . SER A 1 107 ? -36.798 5.597 6.928 1.00 77.00 107 SER A C 1
ATOM 845 O O . SER A 1 107 ? -37.807 5.665 6.218 1.00 77.00 107 SER A O 1
ATOM 847 N N . ILE A 1 108 ? -36.467 6.546 7.806 1.00 83.81 108 ILE A N 1
ATOM 848 C CA . ILE A 1 108 ? -37.188 7.812 7.970 1.00 83.81 108 ILE A CA 1
ATOM 849 C C . ILE A 1 108 ? -36.238 8.961 7.651 1.00 83.81 108 ILE A C 1
ATOM 851 O O . ILE A 1 108 ? -35.087 8.978 8.079 1.00 83.81 108 ILE A O 1
ATOM 855 N N . SER A 1 109 ? -36.725 9.932 6.884 1.00 82.56 109 SER A N 1
ATOM 856 C CA . SER A 1 109 ? -35.970 11.116 6.471 1.00 82.56 109 SER A CA 1
ATOM 857 C C . SER A 1 109 ? -36.800 12.381 6.676 1.00 82.56 109 SER A C 1
ATOM 859 O O . SER A 1 109 ? -38.016 12.372 6.482 1.00 82.56 109 SER A O 1
ATOM 861 N N . LYS A 1 110 ? -36.163 13.488 7.069 1.00 85.62 110 LYS A N 1
ATOM 862 C CA . LYS A 1 110 ? -36.851 14.772 7.255 1.00 85.62 110 LYS A CA 1
ATOM 863 C C . LYS A 1 110 ? -36.872 15.567 5.947 1.00 85.62 110 LYS A C 1
ATOM 865 O O . LYS A 1 110 ? -35.831 15.828 5.348 1.00 85.62 110 LYS A O 1
ATOM 870 N N . LEU A 1 111 ? -38.065 15.949 5.507 1.00 79.06 111 LEU A N 1
ATOM 871 C CA . LEU A 1 111 ? -38.312 16.758 4.318 1.00 79.06 111 LEU A CA 1
ATOM 872 C C . LEU A 1 111 ? -38.072 18.251 4.595 1.00 79.06 111 LEU A C 1
ATOM 874 O O . LEU A 1 111 ? -38.147 18.720 5.732 1.00 79.06 111 LEU A O 1
ATOM 878 N N . LYS A 1 112 ? -37.837 19.020 3.522 1.00 77.50 112 LYS A N 1
ATOM 879 C CA . LYS A 1 112 ? -37.608 20.480 3.578 1.00 77.50 112 LYS A CA 1
ATOM 880 C C . LYS A 1 112 ? -38.796 21.276 4.142 1.00 77.50 112 LYS A C 1
ATOM 882 O O . LYS A 1 112 ? -38.609 22.403 4.577 1.00 77.50 112 LYS A O 1
ATOM 887 N N . ASP A 1 113 ? -39.994 20.694 4.140 1.00 77.44 113 ASP A N 1
ATOM 888 C CA . ASP A 1 113 ? -41.229 21.267 4.693 1.00 77.44 113 ASP A CA 1
ATOM 889 C C . ASP A 1 113 ? -41.492 20.863 6.160 1.00 77.44 113 ASP A C 1
ATOM 891 O O . ASP A 1 113 ? -42.563 21.133 6.701 1.00 77.44 113 ASP A O 1
ATOM 895 N N . GLY A 1 114 ? -40.531 20.192 6.804 1.00 74.12 114 GLY A N 1
ATOM 896 C CA . GLY A 1 114 ? -40.613 19.755 8.196 1.00 74.12 114 GLY A CA 1
ATOM 897 C C . GLY A 1 114 ? -41.303 18.407 8.421 1.00 74.12 114 GLY A C 1
ATOM 898 O O . GLY A 1 114 ? -41.276 17.926 9.551 1.00 74.12 114 GLY A O 1
ATOM 899 N N . ARG A 1 115 ? -41.877 17.771 7.387 1.00 79.69 115 ARG A N 1
ATOM 900 C CA . ARG A 1 115 ? -42.486 16.432 7.496 1.00 79.69 115 ARG A CA 1
ATOM 901 C C . ARG A 1 115 ? -41.442 15.315 7.561 1.00 79.69 115 ARG A C 1
ATOM 903 O O . ARG A 1 115 ? -40.333 15.447 7.055 1.00 79.69 115 ARG A O 1
ATOM 910 N N . PHE A 1 116 ? -41.833 14.177 8.121 1.00 77.12 116 PHE A N 1
ATOM 911 C CA . PHE A 1 116 ? -41.042 12.950 8.180 1.00 77.12 116 PHE A CA 1
ATOM 912 C C . PHE A 1 116 ? -41.535 11.975 7.110 1.00 77.12 116 PHE A C 1
ATOM 914 O O . PHE A 1 116 ? -42.703 11.589 7.102 1.00 77.12 116 PHE A O 1
ATOM 921 N N . MET A 1 117 ? -40.667 11.598 6.177 1.00 79.62 117 MET A N 1
ATOM 922 C CA . MET A 1 117 ? -40.953 10.654 5.102 1.00 79.62 117 MET A CA 1
ATOM 923 C C . MET A 1 117 ? -40.375 9.284 5.435 1.00 79.62 117 MET A C 1
ATOM 925 O O . MET A 1 117 ? -39.156 9.114 5.479 1.00 79.62 117 MET A O 1
ATOM 929 N N . VAL A 1 118 ? -41.268 8.314 5.603 1.00 82.88 118 VAL A N 1
ATOM 930 C CA . VAL A 1 118 ? -40.951 6.891 5.721 1.00 82.88 118 VAL A CA 1
ATOM 931 C C . VAL A 1 118 ? -40.797 6.306 4.318 1.00 82.88 118 VAL A C 1
ATOM 933 O O . VAL A 1 118 ? -41.647 6.552 3.454 1.00 82.88 118 VAL A O 1
ATOM 936 N N . GLN A 1 119 ? -39.741 5.529 4.084 1.00 82.12 119 GLN A N 1
ATOM 937 C CA . GLN A 1 119 ? -39.515 4.773 2.850 1.00 82.12 119 GLN A CA 1
ATOM 938 C C . GLN A 1 119 ? -39.133 3.330 3.186 1.00 82.12 119 GLN A C 1
ATOM 940 O O . GLN A 1 119 ? -38.177 3.109 3.922 1.00 82.12 119 GLN A O 1
ATOM 945 N N . ILE A 1 120 ? -39.871 2.366 2.637 1.00 82.88 120 ILE A N 1
ATOM 946 C CA . ILE A 1 120 ? -39.645 0.924 2.803 1.00 82.88 120 ILE A CA 1
ATOM 947 C C . ILE A 1 120 ? -39.226 0.354 1.450 1.00 82.88 120 ILE A C 1
ATOM 949 O O . ILE A 1 120 ? -39.902 0.592 0.441 1.00 82.88 120 ILE A O 1
ATOM 953 N N . GLU A 1 121 ? -38.102 -0.359 1.416 1.00 79.81 121 GLU A N 1
ATOM 954 C CA . GLU A 1 121 ? -37.570 -0.970 0.201 1.00 79.81 121 GLU A CA 1
ATOM 955 C C . GLU A 1 121 ? -38.301 -2.287 -0.084 1.00 79.81 121 GLU A C 1
ATOM 957 O O . GLU A 1 121 ? -38.248 -3.227 0.700 1.00 79.81 121 GLU A O 1
ATOM 962 N N . MET A 1 122 ? -38.980 -2.357 -1.232 1.00 72.62 122 MET A N 1
ATOM 963 C CA . MET A 1 122 ? -39.777 -3.509 -1.679 1.00 72.62 122 MET A CA 1
ATOM 964 C C . MET A 1 122 ? -39.026 -4.328 -2.748 1.00 72.62 122 MET A C 1
ATOM 966 O O . MET A 1 122 ? -39.640 -4.917 -3.637 1.00 72.62 122 MET A O 1
ATOM 970 N N . GLY A 1 123 ? -37.689 -4.300 -2.721 1.00 71.25 123 GLY A N 1
ATOM 971 C CA . GLY A 1 123 ? -36.826 -4.928 -3.723 1.00 71.25 123 GLY A CA 1
ATOM 972 C C . GLY A 1 123 ? -36.727 -4.148 -5.043 1.00 71.25 123 GLY A C 1
ATOM 973 O O . GLY A 1 123 ? -36.626 -2.918 -5.065 1.00 71.25 123 GLY A O 1
ATOM 974 N N . LYS A 1 124 ? -36.716 -4.867 -6.170 1.00 67.50 124 LYS A N 1
ATOM 975 C CA . LYS A 1 124 ? -36.642 -4.306 -7.532 1.00 67.50 124 LYS A CA 1
ATOM 976 C C . LYS A 1 124 ? -37.853 -4.737 -8.359 1.00 67.50 124 LYS A C 1
ATOM 978 O O . LYS A 1 124 ? -38.376 -5.827 -8.154 1.00 67.50 124 LYS A O 1
ATOM 983 N N . THR A 1 125 ? -38.284 -3.897 -9.297 1.00 60.59 125 THR A N 1
ATOM 984 C CA . THR A 1 125 ? -39.244 -4.297 -10.339 1.00 60.59 125 THR A CA 1
ATOM 985 C C . THR A 1 125 ? -38.566 -5.203 -11.373 1.00 60.59 125 THR A C 1
ATOM 987 O O . THR A 1 125 ? -37.337 -5.312 -11.394 1.00 60.59 125 THR A O 1
ATOM 990 N N . ALA A 1 126 ? -39.353 -5.835 -12.253 1.00 46.97 126 ALA A N 1
ATOM 991 C CA . ALA A 1 126 ? -38.837 -6.691 -13.328 1.00 46.97 126 ALA A CA 1
ATOM 992 C C . ALA A 1 126 ? -37.793 -5.978 -14.218 1.00 46.97 126 ALA A C 1
ATOM 994 O O . ALA A 1 126 ? -36.810 -6.590 -14.623 1.00 46.97 126 ALA A O 1
ATOM 995 N N . ASP A 1 127 ? -37.938 -4.664 -14.422 1.00 55.34 127 ASP A N 1
ATOM 996 C CA . ASP A 1 127 ? -37.003 -3.817 -15.185 1.00 55.34 127 ASP A CA 1
ATOM 997 C C . ASP A 1 127 ? -35.736 -3.411 -14.398 1.00 55.34 127 ASP A C 1
ATOM 999 O O . ASP A 1 127 ? -35.026 -2.476 -14.771 1.00 55.34 127 ASP A O 1
ATOM 1003 N N . GLY A 1 128 ? -35.477 -4.028 -13.240 1.00 51.28 128 GLY A N 1
ATOM 1004 C CA . GLY A 1 128 ? -34.302 -3.778 -12.399 1.00 51.28 128 GLY A CA 1
ATOM 1005 C C . GLY A 1 128 ? -34.305 -2.453 -11.619 1.00 51.28 128 GLY A C 1
ATOM 1006 O O . GLY A 1 128 ? -33.388 -2.212 -10.825 1.00 51.28 128 GLY A O 1
ATOM 1007 N N . LYS A 1 129 ? -35.324 -1.600 -11.792 1.00 56.38 129 LYS A N 1
ATOM 1008 C CA . LYS A 1 129 ? -35.488 -0.340 -11.046 1.00 56.38 129 LYS A CA 1
ATOM 1009 C C . LYS A 1 129 ? -35.904 -0.616 -9.595 1.00 56.38 129 LYS A C 1
ATOM 1011 O O . LYS A 1 129 ? -36.598 -1.588 -9.310 1.00 56.38 129 LYS A O 1
ATOM 1016 N N . ARG A 1 130 ? -35.476 0.237 -8.655 1.00 68.38 130 ARG A N 1
ATOM 1017 C CA . ARG A 1 130 ? -35.805 0.086 -7.223 1.00 68.38 130 ARG A CA 1
ATOM 1018 C C . ARG A 1 130 ? -37.307 0.273 -6.991 1.00 68.38 130 ARG A C 1
ATOM 1020 O O . ARG A 1 130 ? -37.858 1.296 -7.393 1.00 68.38 130 ARG A O 1
ATOM 1027 N N . ASN A 1 131 ? -37.937 -0.672 -6.299 1.00 76.75 131 ASN A N 1
ATOM 1028 C CA . ASN A 1 131 ? -39.325 -0.579 -5.861 1.00 76.75 131 ASN A CA 1
ATOM 1029 C C . ASN A 1 131 ? -39.369 -0.120 -4.394 1.00 76.75 131 ASN A C 1
ATOM 1031 O O . ASN A 1 131 ? -38.666 -0.679 -3.552 1.00 76.75 131 ASN A O 1
ATOM 1035 N N . ARG A 1 132 ? -40.175 0.895 -4.066 1.00 80.81 132 ARG A N 1
ATOM 1036 C CA . ARG A 1 132 ? -40.285 1.420 -2.694 1.00 80.81 132 ARG A CA 1
ATOM 1037 C C . ARG A 1 132 ? -41.698 1.887 -2.364 1.00 80.81 132 ARG A C 1
ATOM 1039 O O . ARG A 1 132 ? -42.337 2.555 -3.174 1.00 80.81 132 ARG A O 1
ATOM 1046 N N . LYS A 1 133 ? -42.149 1.602 -1.143 1.00 81.94 133 LYS A N 1
ATOM 1047 C CA . LYS A 1 133 ? -43.403 2.117 -0.571 1.00 81.94 133 LYS A CA 1
ATOM 1048 C C . LYS A 1 133 ? -43.059 3.303 0.330 1.00 81.94 133 LYS A C 1
ATOM 1050 O O . LYS A 1 133 ? -42.267 3.155 1.256 1.00 81.94 133 LYS A O 1
ATOM 1055 N N . SER A 1 134 ? -43.621 4.483 0.068 1.00 86.12 134 SER A N 1
ATOM 1056 C CA . SER A 1 134 ? -43.291 5.711 0.813 1.00 86.12 134 SER A CA 1
ATOM 1057 C C . SER A 1 134 ? -44.522 6.457 1.321 1.00 86.12 134 SER A C 1
ATOM 1059 O O . SER A 1 134 ? -45.507 6.573 0.593 1.00 86.12 134 SER A O 1
ATOM 1061 N N . LYS A 1 135 ? -44.456 7.011 2.538 1.00 85.31 135 LYS A N 1
ATOM 1062 C CA . LYS A 1 135 ? -45.535 7.807 3.153 1.00 85.31 135 LYS A CA 1
ATOM 1063 C C . LYS A 1 135 ? -44.962 8.899 4.062 1.00 85.31 135 LYS A C 1
ATOM 1065 O O . LYS A 1 135 ? -43.964 8.673 4.739 1.00 85.31 135 LYS A O 1
ATOM 1070 N N . SER A 1 136 ? -45.577 10.084 4.074 1.00 85.44 136 SER A N 1
ATOM 1071 C CA . SER A 1 136 ? -45.123 11.237 4.871 1.00 85.44 136 SER A CA 1
ATOM 1072 C C . SER A 1 136 ? -46.059 11.561 6.036 1.00 85.44 136 SER A C 1
ATOM 1074 O O . SER A 1 136 ? -47.274 11.612 5.836 1.00 85.44 136 SER A O 1
ATOM 1076 N N . PHE A 1 137 ? -45.496 11.904 7.192 1.00 84.31 137 PHE A N 1
ATOM 1077 C CA . PHE A 1 137 ? -46.194 12.295 8.419 1.00 84.31 137 PHE A CA 1
ATOM 1078 C C . PHE A 1 137 ? -45.699 13.660 8.920 1.00 84.31 137 PHE A C 1
ATOM 1080 O O . PHE A 1 137 ? -44.623 14.113 8.539 1.00 84.31 137 PHE A O 1
ATOM 1087 N N . ARG A 1 138 ? -46.484 14.341 9.764 1.00 78.94 138 ARG A N 1
ATOM 1088 C CA . ARG A 1 138 ? -46.057 15.592 10.431 1.00 78.94 138 ARG A CA 1
ATOM 1089 C C . ARG A 1 138 ? -45.376 15.356 11.784 1.00 78.94 138 ARG A C 1
ATOM 1091 O O . ARG A 1 138 ? -44.624 16.216 12.220 1.00 78.94 138 ARG A O 1
ATOM 1098 N N . ASP A 1 139 ? -45.628 14.209 12.408 1.00 80.00 139 ASP A N 1
ATOM 1099 C CA . ASP A 1 139 ? -45.050 13.789 13.687 1.00 80.00 139 ASP A CA 1
ATOM 1100 C C . ASP A 1 139 ? -44.064 12.634 13.451 1.00 80.00 139 ASP A C 1
ATOM 1102 O O . ASP A 1 139 ? -44.353 11.699 12.699 1.00 80.00 139 ASP A O 1
ATOM 1106 N N . GLU A 1 140 ? -42.904 12.720 14.096 1.00 76.50 140 GLU A N 1
ATOM 1107 C CA . GLU A 1 140 ? -41.828 11.732 14.070 1.00 76.50 140 GLU A CA 1
ATOM 1108 C C . GLU A 1 140 ? -42.253 10.416 14.733 1.00 76.50 140 GLU A C 1
ATOM 1110 O O . GLU A 1 140 ? -41.957 9.342 14.211 1.00 76.50 140 GLU A O 1
ATOM 1115 N N . LYS A 1 141 ? -43.034 10.474 15.823 1.00 75.81 141 LYS A N 1
ATOM 1116 C CA . LYS A 1 141 ? -43.520 9.270 16.517 1.00 75.81 141 LYS A CA 1
ATOM 1117 C C . LYS A 1 141 ? -44.500 8.472 15.661 1.00 75.81 141 LYS A C 1
ATOM 1119 O O . LYS A 1 141 ? -44.400 7.250 15.604 1.00 75.81 141 LYS A O 1
ATOM 1124 N N . LEU A 1 142 ? -45.400 9.155 14.950 1.00 72.94 142 LEU A N 1
ATOM 1125 C CA . LEU A 1 142 ? -46.320 8.512 14.003 1.00 72.94 142 LEU A CA 1
ATOM 1126 C C . LEU A 1 142 ? -45.586 7.960 12.771 1.00 72.94 142 LEU A C 1
ATOM 1128 O O . LEU A 1 142 ? -45.989 6.929 12.235 1.00 72.94 142 LEU A O 1
ATOM 1132 N N . ALA A 1 143 ? -44.503 8.612 12.332 1.00 74.62 143 ALA A N 1
ATOM 1133 C CA . ALA A 1 143 ? -43.646 8.088 11.271 1.00 74.62 143 ALA A CA 1
ATOM 1134 C C . ALA A 1 143 ? -42.934 6.795 11.706 1.00 74.62 143 ALA A C 1
ATOM 1136 O O . ALA A 1 143 ? -42.941 5.822 10.952 1.00 74.62 143 ALA A O 1
ATOM 1137 N N . GLN A 1 144 ? -42.381 6.766 12.924 1.00 66.69 144 GLN A N 1
ATOM 1138 C CA . GLN A 1 144 ? -41.711 5.592 13.486 1.00 66.69 144 GLN A CA 1
ATOM 1139 C C . GLN A 1 144 ? -42.685 4.426 13.683 1.00 66.69 144 GLN A C 1
ATOM 1141 O O . GLN A 1 144 ? -42.468 3.362 13.117 1.00 66.69 144 GLN A O 1
ATOM 1146 N N . GLN A 1 145 ? -43.830 4.655 14.336 1.00 72.94 145 GLN A N 1
ATOM 1147 C CA . GLN A 1 145 ? -44.874 3.632 14.492 1.00 72.94 145 GLN A CA 1
ATOM 1148 C C . GLN A 1 145 ? -45.356 3.059 13.150 1.00 72.94 145 GLN A C 1
ATOM 1150 O O . GLN A 1 145 ? -45.604 1.860 13.044 1.00 72.94 145 GLN A O 1
ATOM 1155 N N . TYR A 1 146 ? -45.484 3.887 12.107 1.00 77.06 146 TYR A N 1
ATOM 1156 C CA . TYR A 1 146 ? -45.860 3.398 10.780 1.00 77.06 146 TYR A CA 1
ATOM 1157 C C . TYR A 1 146 ? -44.754 2.556 10.127 1.00 77.06 146 TYR A C 1
ATOM 1159 O O . TYR A 1 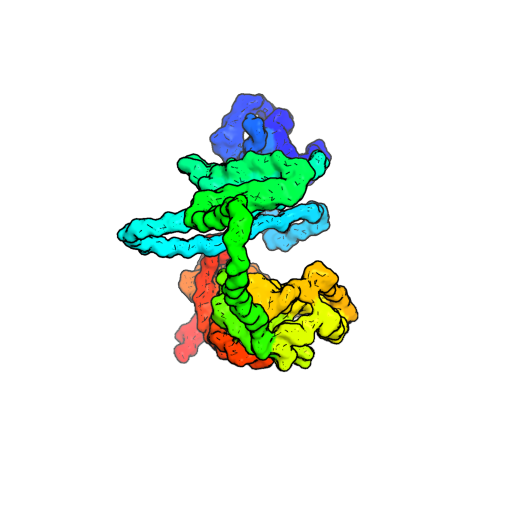146 ? -45.072 1.562 9.472 1.00 77.06 146 TYR A O 1
ATOM 1167 N N . LEU A 1 147 ? -43.479 2.930 10.290 1.00 76.25 147 LEU A N 1
ATOM 1168 C CA . LEU A 1 147 ? -42.351 2.128 9.813 1.00 76.25 147 LEU A CA 1
ATOM 1169 C C . LEU A 1 147 ? -42.326 0.765 10.515 1.00 76.25 147 LEU A C 1
ATOM 1171 O O . LEU A 1 147 ? -42.343 -0.258 9.835 1.00 76.25 147 LEU A O 1
ATOM 1175 N N . ASP A 1 148 ? -42.363 0.763 11.846 1.00 74.69 148 ASP A N 1
ATOM 1176 C CA . ASP A 1 148 ? -42.245 -0.440 12.673 1.00 74.69 148 ASP A CA 1
ATOM 1177 C C . ASP A 1 148 ? -43.394 -1.421 12.399 1.00 74.69 148 ASP A C 1
ATOM 1179 O O . ASP A 1 148 ? -43.151 -2.593 12.113 1.00 74.69 148 ASP A O 1
ATOM 1183 N N . ASN A 1 149 ? -44.642 -0.934 12.377 1.00 73.88 149 ASN A N 1
ATOM 1184 C CA . ASN A 1 149 ? -45.812 -1.762 12.070 1.00 73.88 149 ASN A CA 1
ATOM 1185 C C . ASN A 1 149 ? -45.749 -2.341 10.648 1.00 73.88 149 ASN A C 1
ATOM 1187 O O . ASN A 1 149 ? -46.004 -3.526 10.457 1.00 73.88 149 ASN A O 1
ATOM 1191 N N . THR A 1 150 ? -45.375 -1.532 9.647 1.00 70.75 150 THR A N 1
ATOM 1192 C CA . THR A 1 150 ? -45.323 -2.012 8.255 1.00 70.75 150 THR A CA 1
ATOM 1193 C C . THR A 1 150 ? -44.173 -3.005 8.045 1.00 70.75 150 THR A C 1
ATOM 1195 O O . THR A 1 150 ? -44.314 -3.933 7.254 1.00 70.75 150 THR A O 1
ATOM 1198 N N . LEU A 1 151 ? -43.039 -2.850 8.740 1.00 73.75 151 LEU A N 1
ATOM 1199 C CA . LEU A 1 151 ? -41.953 -3.835 8.702 1.00 73.75 151 LEU A CA 1
ATOM 1200 C C . LEU A 1 151 ? -42.321 -5.126 9.444 1.00 73.75 151 LEU A C 1
ATOM 1202 O O . LEU A 1 151 ? -41.972 -6.199 8.961 1.00 73.75 151 LEU A O 1
ATOM 1206 N N . ALA A 1 152 ? -43.054 -5.053 10.559 1.00 70.06 152 ALA A N 1
ATOM 1207 C CA . ALA A 1 152 ? -43.561 -6.237 11.255 1.00 70.06 152 ALA A CA 1
ATOM 1208 C C . ALA A 1 152 ? -44.551 -7.036 10.384 1.00 70.06 152 ALA A C 1
ATOM 1210 O O . ALA A 1 152 ? -44.385 -8.247 10.234 1.00 70.06 152 ALA A O 1
ATOM 1211 N N . GLU A 1 153 ? -45.507 -6.353 9.736 1.00 71.00 153 GLU A N 1
ATOM 1212 C CA . GLU A 1 153 ? -46.435 -6.948 8.759 1.00 71.00 153 GLU A CA 1
ATOM 1213 C C . GLU A 1 153 ? -45.695 -7.620 7.590 1.00 71.00 153 GLU A C 1
ATOM 1215 O O . GLU A 1 153 ? -46.010 -8.752 7.226 1.00 71.00 153 GLU A O 1
ATOM 1220 N N . LEU A 1 154 ? -44.705 -6.939 7.000 1.00 70.06 154 LEU A N 1
ATOM 1221 C CA . LEU A 1 154 ? -43.982 -7.430 5.821 1.00 70.06 154 LEU A CA 1
ATOM 1222 C C . LEU A 1 154 ? -42.984 -8.556 6.130 1.00 70.06 154 LEU A C 1
ATOM 1224 O O . LEU A 1 154 ? -42.790 -9.432 5.292 1.00 70.06 154 LEU A O 1
ATOM 1228 N N . ASN A 1 155 ? -42.371 -8.552 7.317 1.00 70.88 155 ASN A N 1
ATOM 1229 C CA . ASN A 1 155 ? -41.393 -9.562 7.741 1.00 70.88 155 ASN A CA 1
ATOM 1230 C C . ASN A 1 155 ? -42.025 -10.741 8.503 1.00 70.88 155 ASN A C 1
ATOM 1232 O O . ASN A 1 155 ? -41.304 -11.572 9.052 1.00 70.88 155 ASN A O 1
ATOM 1236 N N . GLY A 1 156 ? -43.360 -10.821 8.561 1.00 55.88 156 GLY A N 1
ATOM 1237 C CA . GLY A 1 156 ? -44.082 -11.938 9.179 1.00 55.88 156 GLY A CA 1
ATOM 1238 C C . GLY A 1 156 ? -43.964 -12.020 10.705 1.00 55.88 156 GLY A C 1
ATOM 1239 O O . GLY A 1 156 ? -44.292 -13.054 11.288 1.00 55.88 156 GLY A O 1
ATOM 1240 N N . VAL A 1 157 ? -43.517 -10.951 11.373 1.00 39.09 157 VAL A N 1
ATOM 1241 C CA . VAL A 1 157 ? -43.472 -10.903 12.838 1.00 39.09 157 VAL A CA 1
ATOM 1242 C C . VAL A 1 157 ? -44.873 -10.580 13.341 1.00 39.09 157 VAL A C 1
ATOM 1244 O O . VAL A 1 157 ? -45.309 -9.430 13.325 1.00 39.09 157 VAL A O 1
ATOM 1247 N N . VAL A 1 158 ? -45.587 -11.612 13.797 1.00 30.39 158 VAL A N 1
ATOM 1248 C CA . VAL A 1 158 ? -46.904 -11.465 14.429 1.00 30.39 158 VAL A CA 1
ATOM 1249 C C . VAL A 1 158 ? -46.741 -10.777 15.785 1.00 30.39 158 VAL A C 1
ATOM 1251 O O . VAL A 1 158 ? -46.647 -11.418 16.832 1.00 30.39 158 VAL A O 1
ATOM 1254 N N . THR A 1 159 ? -46.728 -9.446 15.773 1.00 29.98 159 THR A N 1
ATOM 1255 C CA . THR A 1 159 ? -46.871 -8.635 16.982 1.00 29.98 159 THR A CA 1
ATOM 1256 C C . THR A 1 159 ? -48.310 -8.759 17.470 1.00 29.98 159 THR A C 1
ATOM 1258 O O . THR A 1 159 ? -49.193 -8.010 17.051 1.00 29.98 159 THR A O 1
ATOM 1261 N N . ILE A 1 160 ? -48.559 -9.723 18.360 1.00 29.94 160 ILE A N 1
ATOM 1262 C CA . ILE A 1 160 ? -49.836 -9.833 19.066 1.00 29.94 160 ILE A CA 1
ATOM 1263 C C . ILE A 1 160 ? -49.971 -8.584 19.945 1.00 29.94 160 ILE A C 1
ATOM 1265 O O . ILE A 1 160 ? -49.347 -8.487 21.002 1.00 29.94 160 ILE A O 1
ATOM 1269 N N . MET A 1 161 ? -50.762 -7.602 19.506 1.00 27.00 161 MET A N 1
ATOM 1270 C CA . MET A 1 161 ? -51.096 -6.459 20.351 1.00 27.00 161 MET A CA 1
ATOM 1271 C C . MET A 1 161 ? -51.925 -6.960 21.541 1.00 27.00 161 MET A C 1
ATOM 1273 O O . MET A 1 161 ? -52.962 -7.590 21.316 1.00 27.00 161 MET A O 1
ATOM 1277 N N . PRO A 1 162 ? -51.544 -6.669 22.798 1.00 29.83 162 PRO A N 1
ATOM 1278 C CA . PRO A 1 162 ? -52.420 -6.917 23.926 1.00 29.83 162 PRO A CA 1
ATOM 1279 C C . PRO A 1 162 ? -53.559 -5.893 23.891 1.00 29.83 162 PRO A C 1
ATOM 1281 O O . PRO A 1 162 ? -53.434 -4.772 24.384 1.00 29.83 162 PRO A O 1
ATOM 1284 N N . THR A 1 163 ? -54.694 -6.274 23.306 1.00 30.81 163 THR A N 1
ATOM 1285 C CA . THR A 1 163 ? -55.961 -5.589 23.569 1.00 30.81 163 THR A CA 1
ATOM 1286 C C . THR A 1 163 ? -56.333 -5.840 25.022 1.00 30.81 163 THR A C 1
ATOM 1288 O O . THR A 1 163 ? -56.749 -6.944 25.367 1.00 30.81 163 THR A O 1
ATOM 1291 N N . THR A 1 164 ? -56.192 -4.829 25.872 1.00 30.62 164 THR A N 1
ATOM 1292 C CA . THR A 1 164 ? -56.688 -4.864 27.249 1.00 30.62 164 THR A CA 1
ATOM 1293 C C . THR A 1 164 ? -58.219 -4.924 27.248 1.00 30.62 164 THR A C 1
ATOM 1295 O O . THR A 1 164 ? -58.866 -3.977 26.800 1.00 30.62 164 THR A O 1
ATOM 1298 N N . PRO A 1 165 ? -58.819 -5.953 27.857 1.00 32.59 165 PRO A N 1
ATOM 1299 C CA . PRO A 1 165 ? -59.798 -5.753 28.910 1.00 32.59 165 PRO A CA 1
ATOM 1300 C C . PRO A 1 165 ? -59.095 -5.861 30.270 1.00 32.59 165 PRO A C 1
ATOM 1302 O O . PRO A 1 165 ? -57.996 -6.403 30.384 1.00 32.59 165 PRO A O 1
ATOM 1305 N N . ALA A 1 166 ? -59.693 -5.262 31.297 1.00 40.84 166 ALA A N 1
ATOM 1306 C CA . ALA A 1 166 ? -59.060 -5.113 32.605 1.00 40.84 166 ALA A CA 1
ATOM 1307 C C . ALA A 1 166 ? -58.714 -6.458 33.283 1.00 40.84 166 ALA A C 1
ATOM 1309 O O . ALA A 1 166 ? -59.389 -7.462 33.076 1.00 40.84 166 ALA A O 1
ATOM 1310 N N . ASN A 1 167 ? -57.714 -6.407 34.172 1.00 45.47 167 ASN A N 1
ATOM 1311 C CA . ASN A 1 167 ? -57.215 -7.485 35.038 1.00 45.47 167 ASN A CA 1
ATOM 1312 C C . ASN A 1 167 ? -56.559 -8.697 34.348 1.00 45.47 167 ASN A C 1
ATOM 1314 O O . ASN A 1 167 ? -57.180 -9.736 34.152 1.00 45.47 167 ASN A O 1
ATOM 1318 N N . ASN A 1 168 ? -55.230 -8.642 34.208 1.00 39.09 168 ASN A N 1
ATOM 1319 C CA . ASN A 1 168 ? -54.373 -9.466 35.074 1.00 39.09 168 ASN A CA 1
ATOM 1320 C C . ASN A 1 168 ? -52.913 -8.992 35.064 1.00 39.09 168 ASN A C 1
ATOM 1322 O O . ASN A 1 168 ? -52.423 -8.462 34.068 1.00 39.09 168 ASN A O 1
ATOM 1326 N N . GLN A 1 169 ? -52.209 -9.194 36.180 1.00 43.03 169 GLN A N 1
ATOM 1327 C CA . GLN A 1 169 ? -50.766 -8.966 36.248 1.00 43.03 169 GLN A CA 1
ATOM 1328 C C . GLN A 1 169 ? -50.040 -10.030 35.418 1.00 43.03 169 GLN A C 1
ATOM 1330 O O . GLN A 1 169 ? -49.975 -11.191 35.813 1.00 43.03 169 GLN A O 1
ATOM 1335 N N . VAL A 1 170 ? -49.449 -9.623 34.296 1.00 31.22 170 VAL A N 1
ATOM 1336 C CA . VAL A 1 170 ? -48.461 -10.430 33.575 1.00 31.22 170 VAL A CA 1
ATOM 1337 C C . VAL A 1 170 ? -47.105 -9.771 33.777 1.00 31.22 170 VAL A C 1
ATOM 1339 O O . VAL A 1 170 ? -46.775 -8.786 33.119 1.00 31.22 170 VAL A O 1
ATOM 1342 N N . VAL A 1 171 ? -46.322 -10.302 34.718 1.00 34.31 171 VAL A N 1
ATOM 1343 C CA . VAL A 1 171 ? -44.910 -9.932 34.866 1.00 34.31 171 VAL A CA 1
ATOM 1344 C C . VAL A 1 171 ? -44.161 -10.559 33.694 1.00 34.31 171 VAL A C 1
ATOM 1346 O O . VAL A 1 171 ? -43.804 -11.735 33.724 1.00 34.31 171 VAL A O 1
ATOM 1349 N N . SER A 1 172 ? -43.967 -9.790 32.624 1.00 32.38 172 SER A N 1
ATOM 1350 C CA . SER A 1 172 ? -43.153 -10.218 31.494 1.00 32.38 172 SER A CA 1
ATOM 1351 C C . SER A 1 172 ? -41.680 -10.201 31.897 1.00 32.38 172 SER A C 1
ATOM 1353 O O . SER A 1 172 ? -41.037 -9.154 31.973 1.00 32.38 172 SER A O 1
ATOM 1355 N N . TYR A 1 173 ? -41.125 -11.387 32.142 1.00 32.28 173 TYR A N 1
ATOM 1356 C CA . TYR A 1 173 ? -39.685 -11.569 32.277 1.00 32.28 173 TYR A CA 1
ATOM 1357 C C . TYR A 1 173 ? -39.020 -11.297 30.924 1.00 32.28 173 TYR A C 1
ATOM 1359 O O . TYR A 1 173 ? -38.794 -12.212 30.132 1.00 32.28 173 TYR A O 1
ATOM 1367 N N . MET A 1 174 ? -38.703 -10.033 30.643 1.00 35.47 174 MET A N 1
ATOM 1368 C CA . MET A 1 174 ? -37.750 -9.724 29.588 1.00 35.47 174 MET A CA 1
ATOM 1369 C C . MET A 1 174 ? -36.407 -10.309 30.008 1.00 35.47 174 MET A C 1
ATOM 1371 O O . MET A 1 174 ? -35.736 -9.776 30.890 1.00 35.47 174 MET A O 1
ATOM 1375 N N . GLN A 1 175 ? -36.021 -11.420 29.379 1.00 33.34 175 GLN A N 1
ATOM 1376 C CA . GLN A 1 175 ? -34.651 -11.909 29.418 1.00 33.34 175 GLN A CA 1
ATOM 1377 C C . GLN A 1 175 ? -33.773 -10.896 28.680 1.00 33.34 175 GLN A C 1
ATOM 1379 O O . GLN A 1 175 ? -33.474 -11.045 27.496 1.00 33.34 175 GLN A O 1
ATOM 1384 N N . THR A 1 176 ? -33.367 -9.844 29.389 1.00 39.56 176 THR A N 1
ATOM 1385 C CA . THR A 1 176 ? -32.239 -9.018 28.983 1.00 39.56 176 THR A CA 1
ATOM 1386 C C . THR A 1 176 ? -31.018 -9.925 28.993 1.00 39.56 176 THR A C 1
ATOM 1388 O O . THR A 1 176 ? -30.427 -10.163 30.049 1.00 39.56 176 THR A O 1
ATOM 1391 N N . GLN A 1 177 ? -30.659 -10.458 27.824 1.00 42.53 177 GLN A N 1
ATOM 1392 C CA . GLN A 1 177 ? -29.323 -11.004 27.629 1.00 42.53 177 GLN A CA 1
ATOM 1393 C C . GLN A 1 177 ? -28.348 -9.908 28.073 1.00 42.53 177 GLN A C 1
ATOM 1395 O O . GLN A 1 177 ? -28.498 -8.766 27.618 1.00 42.53 177 GLN A O 1
ATOM 1400 N N . PRO A 1 178 ? -27.430 -10.182 29.016 1.00 52.56 178 PRO A N 1
ATOM 1401 C CA . PRO A 1 178 ? -26.492 -9.166 29.456 1.00 52.56 178 PRO A CA 1
ATOM 1402 C C . PRO A 1 178 ? -25.715 -8.687 28.231 1.00 52.56 178 PRO A C 1
ATOM 1404 O O . PRO A 1 178 ? -25.221 -9.503 27.456 1.00 52.56 178 PRO A O 1
ATOM 1407 N N . VAL A 1 179 ? -25.628 -7.370 28.039 1.00 58.44 179 VAL A N 1
ATOM 1408 C CA . VAL A 1 179 ? -24.825 -6.791 26.956 1.00 58.44 179 VAL A CA 1
ATOM 1409 C C . VAL A 1 179 ? -23.357 -7.009 27.315 1.00 58.44 179 VAL A C 1
ATOM 1411 O O . VAL A 1 179 ? -22.737 -6.202 28.006 1.00 58.44 179 VAL A O 1
ATOM 1414 N N . THR A 1 180 ? -22.823 -8.161 26.915 1.00 74.75 180 THR A N 1
ATOM 1415 C CA . THR A 1 180 ? -21.438 -8.555 27.158 1.00 74.75 180 THR A CA 1
ATOM 1416 C C . THR A 1 180 ? -20.544 -7.881 26.130 1.00 74.75 180 THR A C 1
ATOM 1418 O O . THR A 1 180 ? -20.349 -8.394 25.029 1.00 74.75 180 THR A O 1
ATOM 1421 N N . PHE A 1 181 ? -20.010 -6.719 26.498 1.00 90.19 181 PHE A N 1
ATOM 1422 C CA . PHE A 1 181 ? -18.941 -6.068 25.748 1.00 90.19 181 PHE A CA 1
ATOM 1423 C C . PHE A 1 181 ? -17.667 -6.925 25.732 1.00 90.19 181 PHE A C 1
ATOM 1425 O O . PHE A 1 181 ? -17.487 -7.828 26.551 1.00 90.19 181 PHE A O 1
ATOM 1432 N N . THR A 1 182 ? -16.758 -6.628 24.806 1.00 92.56 182 THR A N 1
ATOM 1433 C CA . THR A 1 182 ? -15.550 -7.433 24.614 1.00 92.56 182 THR A CA 1
ATOM 1434 C C . THR A 1 182 ? -14.523 -7.221 25.734 1.00 92.56 182 THR A C 1
ATOM 1436 O O . THR A 1 182 ? -14.108 -6.100 26.029 1.00 92.56 182 THR A O 1
ATOM 1439 N N . ASP A 1 183 ? -14.051 -8.319 26.328 1.00 94.06 183 ASP A N 1
ATOM 1440 C CA . ASP A 1 183 ? -12.974 -8.316 27.333 1.00 94.06 183 ASP A CA 1
ATOM 1441 C C . ASP A 1 183 ? -11.563 -8.177 26.725 1.00 94.06 183 ASP A C 1
ATOM 1443 O O . ASP A 1 183 ? -10.571 -8.083 27.453 1.00 94.06 183 ASP A O 1
ATOM 1447 N N . LYS A 1 184 ? -11.463 -8.180 25.390 1.00 96.56 184 LYS A N 1
ATOM 1448 C CA . LYS A 1 184 ? -10.200 -8.197 24.641 1.00 96.56 184 LYS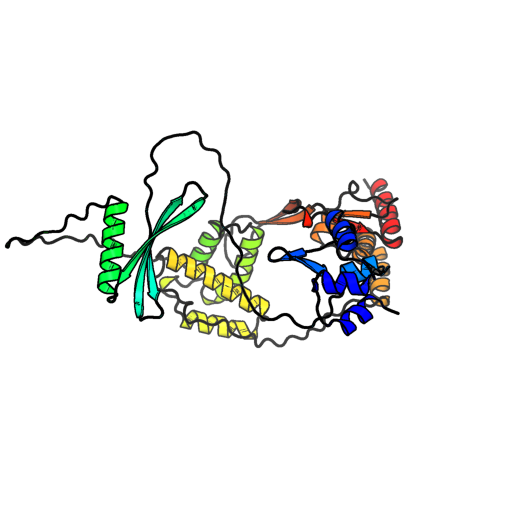 A CA 1
ATOM 1449 C C . LYS A 1 184 ? -9.450 -6.873 24.751 1.00 96.56 184 LYS A C 1
ATOM 1451 O O . LYS A 1 184 ? -10.048 -5.791 24.748 1.00 96.56 184 LYS A O 1
ATOM 1456 N N . THR A 1 185 ? -8.121 -6.952 24.767 1.00 98.25 185 THR A N 1
ATOM 1457 C CA . THR A 1 185 ? -7.276 -5.764 24.603 1.00 98.25 185 THR A CA 1
ATOM 1458 C C . THR A 1 185 ? -7.334 -5.229 23.173 1.00 98.25 185 THR A C 1
ATOM 1460 O O . THR A 1 185 ? -7.707 -5.954 22.246 1.00 98.25 185 THR A O 1
ATOM 1463 N N . PHE A 1 186 ? -6.934 -3.971 22.965 1.00 98.31 186 PHE A N 1
ATOM 1464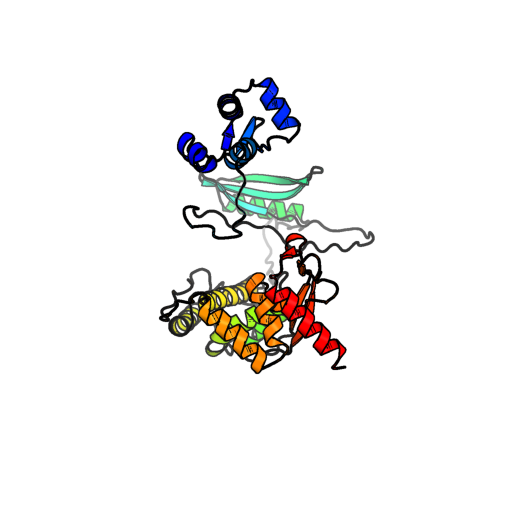 C CA . PHE A 1 186 ? -6.846 -3.389 21.623 1.00 98.31 186 PHE A CA 1
ATOM 1465 C C . PHE A 1 186 ? -5.984 -4.228 20.672 1.00 98.31 186 PHE A C 1
ATOM 1467 O O . PHE A 1 186 ? -6.379 -4.430 19.526 1.00 98.31 186 PHE A O 1
ATOM 1474 N N . GLU A 1 187 ? -4.833 -4.740 21.127 1.00 98.19 187 GLU A N 1
ATOM 1475 C CA . GLU A 1 187 ? -3.969 -5.575 20.282 1.00 98.19 187 GLU A CA 1
ATOM 1476 C C . GLU A 1 187 ? -4.671 -6.870 19.865 1.00 98.19 187 GLU A C 1
ATOM 1478 O O . GLU A 1 187 ? -4.721 -7.179 18.675 1.00 98.19 187 GLU A O 1
ATOM 1483 N N . GLN A 1 188 ? -5.267 -7.586 20.823 1.00 98.19 188 GLN A N 1
ATOM 1484 C CA . GLN A 1 188 ? -5.994 -8.833 20.573 1.00 98.19 188 GLN A CA 1
ATOM 1485 C C . GLN A 1 188 ? -7.161 -8.614 19.603 1.00 98.19 188 GLN A C 1
ATOM 1487 O O . GLN A 1 188 ? -7.286 -9.320 18.602 1.00 98.19 188 GLN A O 1
ATOM 1492 N N . TYR A 1 189 ? -7.987 -7.599 19.873 1.00 98.19 189 TYR A N 1
ATOM 1493 C CA . TYR A 1 189 ? -9.149 -7.272 19.054 1.00 98.19 189 TYR A CA 1
ATOM 1494 C C . TYR A 1 189 ? -8.742 -6.867 17.629 1.00 98.19 189 TYR A C 1
ATOM 1496 O O . TYR A 1 189 ? -9.338 -7.320 16.650 1.00 98.19 189 TYR A O 1
ATOM 1504 N N . ALA A 1 190 ? -7.699 -6.043 17.490 1.00 97.94 190 ALA A N 1
ATOM 1505 C CA . ALA A 1 190 ? -7.208 -5.595 16.194 1.00 97.94 190 ALA A CA 1
ATOM 1506 C C . ALA A 1 190 ? -6.574 -6.728 15.373 1.00 97.94 190 ALA A C 1
ATOM 1508 O O . ALA A 1 190 ? -6.855 -6.817 14.181 1.00 97.94 190 ALA A O 1
ATOM 1509 N N . VAL A 1 191 ? -5.756 -7.596 15.982 1.00 97.69 191 VAL A N 1
ATOM 1510 C CA . VAL A 1 191 ? -5.169 -8.770 15.307 1.00 97.69 191 VAL A CA 1
ATOM 1511 C C . VAL A 1 191 ? -6.269 -9.691 14.780 1.00 97.69 191 VAL A C 1
ATOM 1513 O O . VAL A 1 191 ? -6.274 -10.024 13.597 1.00 97.69 191 VAL A O 1
ATOM 1516 N N . GLU A 1 192 ? -7.253 -10.030 15.615 1.00 97.31 192 GLU A N 1
ATOM 1517 C CA . GLU A 1 192 ? -8.371 -10.890 15.219 1.00 97.31 192 GLU A CA 1
ATOM 1518 C C . GLU A 1 192 ? -9.231 -10.262 14.112 1.00 97.31 192 GLU A C 1
ATOM 1520 O O . GLU A 1 192 ? -9.566 -10.930 13.136 1.00 97.31 192 GLU A O 1
ATOM 1525 N N . THR A 1 193 ? -9.548 -8.968 14.223 1.00 96.81 193 THR A N 1
ATOM 1526 C CA . THR A 1 193 ? -10.307 -8.227 13.198 1.00 96.81 193 THR A CA 1
ATOM 1527 C C . THR A 1 193 ? -9.569 -8.201 11.859 1.00 96.81 193 THR A C 1
ATOM 1529 O O . THR A 1 193 ? -10.182 -8.334 10.803 1.00 96.81 193 THR A O 1
ATOM 1532 N N . LEU A 1 194 ? -8.245 -8.040 11.889 1.00 96.69 194 LEU A N 1
ATOM 1533 C CA . LEU A 1 194 ? -7.415 -8.012 10.691 1.00 96.69 194 LEU A CA 1
ATOM 1534 C C . LEU A 1 194 ? -7.267 -9.399 10.043 1.00 96.69 194 LEU A C 1
ATOM 1536 O O . LEU A 1 194 ? -7.332 -9.482 8.817 1.00 96.69 194 LEU A O 1
ATOM 1540 N N . ASN A 1 195 ? -7.144 -10.471 10.835 1.00 96.12 195 ASN A N 1
ATOM 1541 C CA . ASN A 1 195 ? -7.068 -11.851 10.332 1.00 96.12 195 ASN A CA 1
ATOM 1542 C C . ASN A 1 195 ? -8.414 -12.358 9.785 1.00 96.12 195 ASN A C 1
ATOM 1544 O O . ASN A 1 195 ? -8.434 -13.034 8.761 1.00 96.12 195 ASN A O 1
ATOM 1548 N N . LYS A 1 196 ? -9.548 -11.958 10.384 1.00 94.75 196 LYS A N 1
ATOM 1549 C CA . LYS A 1 196 ? -10.901 -12.193 9.828 1.00 94.75 196 LYS A CA 1
ATOM 1550 C C . LYS A 1 196 ? -11.123 -11.524 8.461 1.00 94.75 196 LYS A C 1
ATOM 1552 O O . LYS A 1 196 ? -12.055 -11.886 7.746 1.00 94.75 196 LYS A O 1
ATOM 1557 N N . GLY A 1 197 ? -10.259 -10.578 8.089 1.00 90.50 197 GLY A N 1
ATOM 1558 C CA . GLY A 1 197 ? -10.297 -9.862 6.822 1.00 90.50 197 GLY A CA 1
ATOM 1559 C C . GLY A 1 197 ? -11.156 -8.599 6.874 1.00 90.50 197 GLY A C 1
ATOM 1560 O O . GLY A 1 197 ? -12.170 -8.515 7.560 1.00 90.50 197 GLY A O 1
ATOM 1561 N N . VAL A 1 198 ? -10.745 -7.588 6.104 1.00 90.00 198 VAL A N 1
ATOM 1562 C CA . VAL A 1 198 ? -11.427 -6.288 6.030 1.00 90.00 198 VAL A CA 1
ATOM 1563 C C . VAL A 1 198 ? -11.881 -6.036 4.594 1.00 90.00 198 VAL A C 1
ATOM 1565 O O . VAL A 1 198 ? -11.100 -5.620 3.733 1.00 90.00 198 VAL A O 1
ATOM 1568 N N . GLY A 1 199 ? -13.158 -6.300 4.311 1.00 87.88 199 GLY A N 1
ATOM 1569 C CA . GLY A 1 199 ? -13.725 -6.169 2.967 1.00 87.88 199 GLY A CA 1
ATOM 1570 C C . GLY A 1 199 ? -12.978 -7.033 1.942 1.00 87.88 199 GLY A C 1
ATOM 1571 O O . GLY A 1 199 ? -12.871 -8.241 2.102 1.00 87.88 199 GLY A O 1
ATOM 1572 N N . ARG A 1 200 ? -12.440 -6.414 0.880 1.00 87.69 200 ARG A N 1
ATOM 1573 C CA . ARG A 1 200 ? -11.614 -7.094 -0.145 1.00 87.69 200 ARG A CA 1
ATOM 1574 C C . ARG A 1 200 ? -10.095 -6.913 0.062 1.00 87.69 200 ARG A C 1
ATOM 1576 O O . ARG A 1 200 ? -9.329 -7.001 -0.902 1.00 87.69 200 ARG A O 1
ATOM 1583 N N . ALA A 1 201 ? -9.643 -6.561 1.267 1.00 90.25 201 ALA A N 1
ATOM 1584 C CA . ALA A 1 201 ? -8.226 -6.339 1.552 1.00 90.25 201 ALA A CA 1
ATOM 1585 C C . ALA A 1 201 ? -7.427 -7.655 1.480 1.00 90.25 201 ALA A C 1
ATOM 1587 O O . ALA A 1 201 ? -7.679 -8.578 2.243 1.00 90.25 201 ALA A O 1
ATOM 1588 N N . GLY A 1 202 ? -6.437 -7.730 0.584 1.00 91.19 202 GLY A N 1
ATOM 1589 C CA . GLY A 1 202 ? -5.473 -8.840 0.570 1.00 91.19 202 GLY A CA 1
ATOM 1590 C C . GLY A 1 202 ? -4.414 -8.699 1.670 1.00 91.19 202 GLY A C 1
ATOM 1591 O O . GLY A 1 202 ? -4.234 -7.606 2.213 1.00 91.19 202 GLY A O 1
ATOM 1592 N N . SER A 1 203 ? -3.658 -9.766 1.945 1.00 93.56 203 SER A N 1
ATOM 1593 C CA . SER A 1 203 ? -2.673 -9.838 3.045 1.00 93.56 203 SER A CA 1
ATOM 1594 C C . SER A 1 203 ? -1.686 -8.661 3.094 1.00 93.56 203 SER A C 1
ATOM 1596 O O . SER A 1 203 ? -1.418 -8.117 4.159 1.00 93.56 203 SER A O 1
ATOM 1598 N N . ARG A 1 204 ? -1.224 -8.150 1.944 1.00 92.06 204 ARG A N 1
ATOM 1599 C CA . ARG A 1 204 ? -0.364 -6.950 1.880 1.00 92.06 204 ARG A CA 1
ATOM 1600 C C . ARG A 1 204 ? -1.040 -5.656 2.363 1.00 92.06 204 ARG A C 1
ATOM 1602 O O . ARG A 1 204 ? -0.366 -4.766 2.879 1.00 92.06 204 ARG A O 1
ATOM 1609 N N . THR A 1 205 ? -2.355 -5.531 2.192 1.00 93.62 205 THR A N 1
ATOM 1610 C CA . THR A 1 205 ? -3.145 -4.415 2.737 1.00 93.62 205 THR A CA 1
ATOM 1611 C C . THR A 1 205 ? -3.353 -4.591 4.239 1.00 93.62 205 THR A C 1
ATOM 1613 O O . THR A 1 205 ? -3.211 -3.617 4.974 1.00 93.62 205 THR A O 1
ATOM 1616 N N . ILE A 1 206 ? -3.605 -5.824 4.692 1.00 96.06 206 ILE A N 1
ATOM 1617 C CA . ILE A 1 206 ? -3.705 -6.180 6.114 1.00 96.06 206 ILE A CA 1
ATOM 1618 C C . ILE A 1 206 ? -2.394 -5.873 6.859 1.00 96.06 206 ILE A C 1
ATOM 1620 O O . ILE A 1 206 ? -2.415 -5.181 7.874 1.00 96.06 206 ILE A O 1
ATOM 1624 N N . GLU A 1 207 ? -1.240 -6.240 6.300 1.00 95.31 207 GLU A N 1
ATOM 1625 C CA . GLU A 1 207 ? 0.075 -5.848 6.828 1.00 95.31 207 GLU A CA 1
ATOM 1626 C C . GLU A 1 207 ? 0.263 -4.317 6.825 1.00 95.31 207 GLU A C 1
ATOM 1628 O O . GLU A 1 207 ? 0.786 -3.729 7.774 1.00 95.31 207 GLU A O 1
ATOM 1633 N N . GLY A 1 208 ? -0.232 -3.624 5.794 1.00 95.06 208 GLY A N 1
ATOM 1634 C CA . GLY A 1 208 ? -0.272 -2.159 5.760 1.00 95.06 208 GLY A CA 1
ATOM 1635 C C . GLY A 1 208 ? -1.103 -1.543 6.895 1.00 95.06 208 GLY A C 1
ATOM 1636 O O . GLY A 1 208 ? -0.735 -0.486 7.424 1.00 95.06 208 GLY A O 1
ATOM 1637 N N . TYR A 1 209 ? -2.190 -2.202 7.305 1.00 96.50 209 TYR A N 1
ATOM 1638 C CA . TYR A 1 209 ? -2.960 -1.842 8.493 1.00 96.50 209 TYR A CA 1
ATOM 1639 C C . TYR A 1 209 ? -2.174 -2.144 9.773 1.00 96.50 209 TYR A C 1
ATOM 1641 O O . TYR A 1 209 ? -2.019 -1.229 10.581 1.00 96.50 209 TYR A O 1
ATOM 1649 N N . ARG A 1 210 ? -1.572 -3.334 9.922 1.00 96.06 210 ARG A N 1
ATOM 1650 C CA . ARG A 1 210 ? -0.707 -3.684 11.067 1.00 96.06 210 ARG A CA 1
ATOM 1651 C C . ARG A 1 210 ? 0.382 -2.633 11.303 1.00 96.06 210 ARG A C 1
ATOM 1653 O O . ARG A 1 210 ? 0.463 -2.063 12.390 1.00 96.06 210 ARG A O 1
ATOM 1660 N N . ILE A 1 211 ? 1.151 -2.286 10.266 1.00 95.00 211 ILE A N 1
ATOM 1661 C CA . ILE A 1 211 ? 2.195 -1.244 10.312 1.00 95.00 211 ILE A CA 1
ATOM 1662 C C . ILE A 1 211 ? 1.621 0.116 10.751 1.00 95.00 211 ILE A C 1
ATOM 1664 O O . ILE A 1 211 ? 2.277 0.869 11.475 1.00 95.00 211 ILE A O 1
ATOM 1668 N N . SER A 1 212 ? 0.397 0.439 10.326 1.00 94.75 212 SER A N 1
ATOM 1669 C CA . SER A 1 212 ? -0.285 1.686 10.694 1.00 94.75 212 SER A CA 1
ATOM 1670 C C . SER A 1 212 ? -0.761 1.684 12.155 1.00 94.75 212 SER A C 1
ATOM 1672 O O . SER A 1 212 ? -0.738 2.740 12.791 1.00 94.75 212 SER A O 1
ATOM 1674 N N . LEU A 1 213 ? -1.138 0.526 12.708 1.00 96.19 213 LEU A N 1
ATOM 1675 C CA . LEU A 1 213 ? -1.546 0.360 14.109 1.00 96.19 213 LEU A CA 1
ATOM 1676 C C . LEU A 1 213 ? -0.362 0.266 15.084 1.00 96.19 213 LEU A C 1
ATOM 1678 O O . LEU A 1 213 ? -0.463 0.771 16.201 1.00 96.19 213 LEU A O 1
ATOM 1682 N N . MET A 1 214 ? 0.770 -0.305 14.659 1.00 94.62 214 MET A N 1
ATOM 1683 C CA . MET A 1 214 ? 1.973 -0.572 15.469 1.00 94.62 214 MET A CA 1
ATOM 1684 C C . MET A 1 214 ? 2.435 0.614 16.341 1.00 94.62 214 MET A C 1
ATOM 1686 O O . MET A 1 214 ? 2.938 0.424 17.446 1.00 94.62 214 MET A O 1
ATOM 1690 N N . GLN A 1 215 ? 2.262 1.855 15.871 1.00 90.00 215 GLN A N 1
ATOM 1691 C CA . GLN A 1 215 ? 2.679 3.050 16.621 1.00 90.00 215 GLN A CA 1
ATOM 1692 C C . GLN A 1 215 ? 1.688 3.476 17.711 1.00 90.00 215 GLN A C 1
ATOM 1694 O O . GLN A 1 215 ? 2.103 4.086 18.692 1.00 90.00 215 GLN A O 1
ATOM 1699 N N . VAL A 1 216 ? 0.403 3.149 17.560 1.00 93.00 216 VAL A N 1
ATOM 1700 C CA . VAL A 1 216 ? -0.623 3.350 18.597 1.00 93.00 216 VAL A CA 1
ATOM 1701 C C . VAL A 1 216 ? -0.675 2.180 19.570 1.00 93.00 216 VAL A C 1
ATOM 1703 O O . VAL A 1 216 ? -0.924 2.395 20.755 1.00 93.00 216 VAL A O 1
ATOM 1706 N N . ASN A 1 217 ? -0.334 0.972 19.115 1.00 95.69 217 ASN A N 1
ATOM 1707 C CA . ASN A 1 217 ? -0.251 -0.210 19.967 1.00 95.69 217 ASN A CA 1
ATOM 1708 C C . ASN A 1 217 ? 0.640 0.011 21.207 1.00 95.69 217 ASN A C 1
ATOM 1710 O O . ASN A 1 217 ? 0.287 -0.390 22.309 1.00 95.69 217 ASN A O 1
ATOM 1714 N N . LYS A 1 218 ? 1.725 0.781 21.054 1.00 93.56 218 LYS A N 1
ATOM 1715 C CA . LYS A 1 218 ? 2.630 1.216 22.138 1.00 93.56 218 LYS A CA 1
ATOM 1716 C C . LYS A 1 218 ? 1.961 1.976 23.293 1.00 93.56 218 LYS A C 1
ATOM 1718 O O . LYS A 1 218 ? 2.570 2.100 24.350 1.00 93.56 218 LYS A O 1
ATOM 1723 N N . TYR A 1 219 ? 0.769 2.534 23.083 1.00 95.19 219 TYR A N 1
ATOM 1724 C CA . TYR A 1 219 ? 0.060 3.359 24.066 1.00 95.19 219 TYR A CA 1
ATOM 1725 C C . TYR A 1 219 ? -1.243 2.730 24.563 1.00 95.19 219 TYR A C 1
ATOM 1727 O O . TYR A 1 219 ? -1.583 2.942 25.721 1.00 95.19 219 TYR A O 1
ATOM 1735 N N . ILE A 1 220 ? -1.959 1.982 23.713 1.00 96.88 220 ILE A N 1
ATOM 1736 C CA . ILE A 1 220 ? -3.276 1.404 24.052 1.00 96.88 220 ILE A CA 1
ATOM 1737 C C . ILE A 1 220 ? -3.369 -0.119 23.865 1.00 96.88 220 ILE A C 1
ATOM 1739 O O . ILE A 1 220 ? -4.393 -0.693 24.207 1.00 96.88 220 ILE A O 1
ATOM 1743 N N . GLY A 1 221 ? -2.331 -0.792 23.351 1.00 96.81 221 GLY A N 1
ATOM 1744 C CA . GLY A 1 221 ? -2.375 -2.212 22.954 1.00 96.81 221 GLY A CA 1
ATOM 1745 C C . GLY A 1 221 ? -2.800 -3.181 24.058 1.00 96.81 221 GLY A C 1
ATOM 1746 O O . GLY A 1 221 ? -3.548 -4.122 23.797 1.00 96.81 221 GLY A O 1
ATOM 1747 N N . ASN A 1 222 ? -2.392 -2.891 25.297 1.00 97.44 222 ASN A N 1
ATOM 1748 C CA . ASN A 1 222 ? -2.713 -3.677 26.492 1.00 97.44 222 ASN A CA 1
ATOM 1749 C C . ASN A 1 222 ? -4.004 -3.228 27.203 1.00 97.44 222 ASN A C 1
ATOM 1751 O O . ASN A 1 222 ? -4.404 -3.854 28.179 1.00 97.44 222 ASN A O 1
ATOM 1755 N N . MET A 1 223 ? -4.646 -2.142 26.762 1.00 97.75 223 MET A N 1
ATOM 1756 C CA . MET A 1 223 ? -5.908 -1.670 27.342 1.00 97.75 223 MET A CA 1
ATOM 1757 C C . MET A 1 223 ? -7.074 -2.469 26.764 1.00 97.75 223 MET A C 1
ATOM 1759 O O . MET A 1 223 ? -7.072 -2.739 25.560 1.00 97.75 223 MET A O 1
ATOM 1763 N N . LYS A 1 224 ? -8.081 -2.813 27.578 1.00 97.31 224 LYS A N 1
ATOM 1764 C CA . LYS A 1 224 ? -9.327 -3.394 27.058 1.00 97.31 224 LYS A CA 1
ATOM 1765 C C . LYS A 1 224 ? -10.027 -2.401 26.139 1.00 97.31 224 LYS A C 1
ATOM 1767 O O . LYS A 1 224 ? -10.012 -1.201 26.404 1.00 97.31 224 LYS A O 1
ATOM 1772 N N . MET A 1 225 ? -10.690 -2.899 25.097 1.00 96.75 225 MET A N 1
ATOM 1773 C CA . MET A 1 225 ? -11.450 -2.060 24.158 1.00 96.75 225 MET A CA 1
ATOM 1774 C C . MET A 1 225 ? -12.481 -1.163 24.865 1.00 96.75 225 MET A C 1
ATOM 1776 O O . MET A 1 225 ? -12.645 -0.007 24.482 1.00 96.75 225 MET A O 1
ATOM 1780 N N . VAL A 1 226 ? -13.118 -1.676 25.923 1.00 94.62 226 VAL A N 1
ATOM 1781 C CA . VAL A 1 226 ? -14.111 -0.959 26.744 1.00 94.62 226 VAL A CA 1
ATOM 1782 C C . VAL A 1 226 ? -13.529 0.163 27.612 1.00 94.62 226 VAL A C 1
ATOM 1784 O O . VAL A 1 226 ? -14.240 1.119 27.914 1.00 94.62 226 VAL A O 1
ATOM 1787 N N . ASP A 1 227 ? -12.245 0.085 27.973 1.00 93.88 227 ASP A N 1
ATOM 1788 C CA . ASP A 1 227 ? -11.569 1.063 28.842 1.00 93.88 227 ASP A CA 1
ATOM 1789 C C . ASP A 1 227 ? -10.970 2.239 28.045 1.00 93.88 227 ASP A C 1
ATOM 1791 O O . ASP A 1 227 ? -10.488 3.224 28.614 1.00 93.88 227 ASP A O 1
ATOM 1795 N N . ILE A 1 228 ? -10.959 2.150 26.711 1.00 95.81 228 ILE A N 1
ATOM 1796 C CA . ILE A 1 228 ? -10.380 3.172 25.840 1.00 95.81 228 ILE A CA 1
ATOM 1797 C C . ILE A 1 228 ? -11.423 4.258 25.578 1.00 95.81 228 ILE A C 1
ATOM 1799 O O . ILE A 1 228 ? -12.441 4.035 24.932 1.00 95.81 228 ILE A O 1
ATOM 1803 N N . SER A 1 229 ? -11.141 5.475 26.041 1.00 93.56 229 SER A N 1
ATOM 1804 C CA . SER A 1 229 ? -11.982 6.649 25.807 1.00 93.56 229 SER A CA 1
ATOM 1805 C C . SER A 1 229 ? -11.475 7.514 24.647 1.00 93.56 229 SER A C 1
ATOM 1807 O O . SER A 1 229 ? -10.305 7.471 24.251 1.00 93.56 229 SER A O 1
ATOM 1809 N N . THR A 1 230 ? -12.342 8.393 24.140 1.00 94.62 230 THR A N 1
ATOM 1810 C CA . THR A 1 230 ? -11.988 9.416 23.141 1.00 94.62 230 THR A CA 1
ATOM 1811 C C . THR A 1 230 ? -10.826 10.310 23.591 1.00 94.62 230 THR A C 1
ATOM 1813 O O . THR A 1 230 ? -10.042 10.770 22.757 1.00 94.62 230 THR A O 1
ATOM 1816 N N . ASP A 1 231 ? -10.677 10.543 24.897 1.00 94.19 231 ASP A N 1
ATOM 1817 C CA . ASP A 1 231 ? -9.596 11.361 25.452 1.00 94.19 231 ASP A CA 1
ATOM 1818 C C . ASP A 1 231 ? -8.261 10.606 25.465 1.00 94.19 231 ASP A C 1
ATOM 1820 O O . ASP A 1 231 ? -7.231 11.178 25.110 1.00 94.19 231 ASP A O 1
ATOM 1824 N N . ILE A 1 232 ? -8.276 9.299 25.751 1.00 95.62 232 ILE A N 1
ATOM 1825 C CA . ILE A 1 232 ? -7.096 8.427 25.633 1.00 95.62 232 ILE A CA 1
ATOM 1826 C C . ILE A 1 232 ? -6.619 8.370 24.178 1.00 95.62 232 ILE A C 1
ATOM 1828 O O . ILE A 1 232 ? -5.421 8.510 23.908 1.00 95.62 232 ILE A O 1
ATOM 1832 N N . LEU A 1 233 ? -7.546 8.248 23.222 1.00 95.62 233 LEU A N 1
ATOM 1833 C CA . LEU A 1 233 ? -7.228 8.305 21.795 1.00 95.62 233 LEU A CA 1
ATOM 1834 C C . LEU A 1 233 ? -6.653 9.671 21.393 1.00 95.62 233 LEU A C 1
ATOM 1836 O O . LEU A 1 233 ? -5.644 9.717 20.685 1.00 95.62 233 LEU A O 1
ATOM 1840 N N . ARG A 1 234 ? -7.230 10.784 21.872 1.00 94.75 234 ARG A N 1
ATOM 1841 C CA . ARG A 1 234 ? -6.700 12.135 21.615 1.00 94.75 234 ARG A CA 1
ATOM 1842 C C . ARG A 1 234 ? -5.270 12.273 22.134 1.00 94.75 234 ARG A C 1
ATOM 1844 O O . ARG A 1 234 ? -4.376 12.551 21.338 1.00 94.75 234 ARG A O 1
ATOM 1851 N N . ASN A 1 235 ? -5.041 11.964 23.409 1.00 93.75 235 ASN A N 1
ATOM 1852 C CA . ASN A 1 235 ? -3.725 12.017 24.054 1.00 93.75 235 ASN A CA 1
ATOM 1853 C C . ASN A 1 235 ? -2.698 11.112 23.346 1.00 93.75 235 ASN A C 1
ATOM 1855 O O . ASN A 1 235 ? -1.513 11.437 23.262 1.00 93.75 235 ASN A O 1
ATOM 1859 N N . THR A 1 236 ? -3.145 9.981 22.794 1.00 94.31 236 THR A N 1
ATOM 1860 C CA . THR A 1 236 ? -2.303 9.082 21.996 1.00 94.31 236 THR A CA 1
ATOM 1861 C C . THR A 1 236 ? -1.890 9.720 20.668 1.00 94.31 236 THR A C 1
ATOM 1863 O O . THR A 1 236 ? -0.700 9.765 20.353 1.00 94.31 236 THR A O 1
ATOM 1866 N N . PHE A 1 237 ? -2.826 10.282 19.894 1.00 94.00 237 PHE A N 1
ATOM 1867 C CA . PHE A 1 237 ? -2.469 10.987 18.657 1.00 94.00 237 PHE A CA 1
ATOM 1868 C C . PHE A 1 237 ? -1.689 12.290 18.904 1.00 94.00 237 PHE A C 1
ATOM 1870 O O . PHE A 1 237 ? -0.915 12.699 18.034 1.00 94.00 237 PHE A O 1
ATOM 1877 N N . GLU A 1 238 ? -1.838 12.913 20.076 1.00 91.00 238 GLU A N 1
ATOM 1878 C CA . GLU A 1 238 ? -1.032 14.062 20.501 1.00 91.00 238 GLU A CA 1
ATOM 1879 C C . GLU A 1 238 ? 0.448 13.705 20.670 1.00 91.00 238 GLU A C 1
ATOM 1881 O O . GLU A 1 238 ? 1.311 14.394 20.125 1.00 91.00 238 GLU A O 1
ATOM 1886 N N . LYS A 1 239 ? 0.749 12.561 21.296 1.00 91.19 239 LYS A N 1
ATOM 1887 C CA . LYS A 1 239 ? 2.118 12.019 21.348 1.00 91.19 239 LYS A CA 1
ATOM 1888 C C . LYS A 1 239 ? 2.661 11.718 19.944 1.00 91.19 239 LYS A C 1
ATOM 1890 O O . LYS A 1 239 ? 3.831 11.960 19.662 1.00 91.19 239 LYS A O 1
ATOM 1895 N N . LEU A 1 240 ? 1.821 11.233 19.026 1.00 91.19 240 LEU A N 1
ATOM 1896 C CA . LEU A 1 240 ? 2.262 10.847 17.681 1.00 91.19 240 LEU A CA 1
ATOM 1897 C C . LEU A 1 240 ? 2.544 12.021 16.725 1.00 91.19 240 LEU A C 1
ATOM 1899 O O . LEU A 1 240 ? 3.445 11.903 15.890 1.00 91.19 240 LEU A O 1
ATOM 1903 N N . PHE A 1 241 ? 1.818 13.145 16.780 1.00 91.81 241 PHE A N 1
ATOM 1904 C CA . PHE A 1 241 ? 1.925 14.154 15.708 1.00 91.81 241 PHE A CA 1
ATOM 1905 C C . PHE A 1 241 ? 3.286 14.874 15.635 1.00 91.81 241 PHE A C 1
ATOM 1907 O O . PHE A 1 241 ? 3.594 15.476 14.600 1.00 91.81 241 PHE A O 1
ATOM 1914 N N . TYR A 1 242 ? 4.098 14.821 16.697 1.00 87.25 242 TYR A N 1
ATOM 1915 C CA . TYR A 1 242 ? 5.477 15.325 16.700 1.00 87.25 242 TYR A CA 1
ATOM 1916 C C . TYR A 1 242 ? 6.460 14.377 15.990 1.00 87.25 242 TYR A C 1
ATOM 1918 O O . TYR A 1 242 ? 7.425 14.831 15.379 1.00 87.25 242 TYR A O 1
ATOM 1926 N N . HIS A 1 243 ? 6.210 13.064 16.021 1.00 89.31 243 HIS A N 1
ATOM 1927 C CA . HIS A 1 243 ? 7.155 12.048 15.540 1.00 89.31 243 HIS A CA 1
ATOM 1928 C C . HIS A 1 243 ? 6.853 11.530 14.124 1.00 89.31 243 HIS A C 1
ATOM 1930 O O . HIS A 1 243 ? 7.769 11.080 13.421 1.00 89.31 243 HIS A O 1
ATOM 1936 N N . TYR A 1 244 ? 5.597 11.624 13.669 1.00 90.81 244 TYR A N 1
ATOM 1937 C CA . TYR A 1 244 ? 5.133 11.051 12.399 1.00 90.81 244 TYR A CA 1
ATOM 1938 C C . TYR A 1 244 ? 4.729 12.106 11.370 1.00 90.81 244 TYR A C 1
ATOM 1940 O O . TYR A 1 244 ? 4.076 13.096 11.683 1.00 90.81 244 TYR A O 1
ATOM 1948 N N . MET A 1 245 ? 5.080 11.851 10.105 1.00 90.56 245 MET A N 1
ATOM 1949 C CA . MET A 1 245 ? 4.646 12.667 8.967 1.00 90.56 245 MET A CA 1
ATOM 1950 C C . MET A 1 245 ? 3.118 12.631 8.810 1.00 90.56 245 MET A C 1
ATOM 1952 O O . MET A 1 245 ? 2.491 11.603 9.075 1.00 90.56 245 MET A O 1
ATOM 1956 N N . LYS A 1 246 ? 2.537 13.703 8.249 1.00 91.69 246 LYS A N 1
ATOM 1957 C CA . LYS A 1 246 ? 1.096 13.840 7.935 1.00 91.69 246 LYS A CA 1
ATOM 1958 C C . LYS A 1 246 ? 0.474 12.572 7.330 1.00 91.69 246 LYS A C 1
ATOM 1960 O O . LYS A 1 246 ? -0.593 12.156 7.769 1.00 91.69 246 LYS A O 1
ATOM 1965 N N . ALA A 1 247 ? 1.134 11.956 6.346 1.00 91.56 247 ALA A N 1
ATOM 1966 C CA . ALA A 1 247 ? 0.633 10.755 5.674 1.00 91.56 247 ALA A CA 1
ATOM 1967 C C . ALA A 1 247 ? 0.585 9.525 6.602 1.00 91.56 247 ALA A C 1
ATOM 1969 O O . ALA A 1 247 ? -0.430 8.835 6.642 1.00 91.56 247 ALA A O 1
ATOM 1970 N N . SER A 1 248 ? 1.646 9.272 7.373 1.00 92.25 248 SER A N 1
ATOM 1971 C CA . SER A 1 248 ? 1.711 8.159 8.333 1.00 92.25 248 SER A CA 1
ATOM 1972 C C . SER A 1 248 ? 0.696 8.338 9.462 1.00 92.25 248 SER A C 1
ATOM 1974 O O . SER A 1 248 ? -0.085 7.432 9.727 1.00 92.25 248 SER A O 1
ATOM 1976 N N . LEU A 1 249 ? 0.639 9.536 10.055 1.00 94.19 249 LEU A N 1
ATOM 1977 C CA . LEU A 1 249 ? -0.312 9.883 11.114 1.00 94.19 249 LEU A CA 1
ATOM 1978 C C . LEU A 1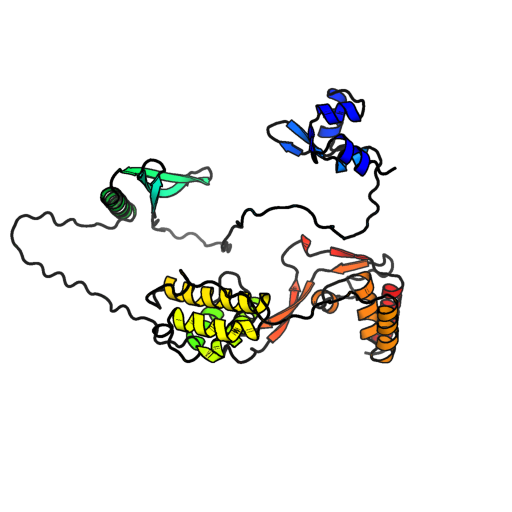 249 ? -1.768 9.706 10.652 1.00 94.19 249 LEU A C 1
ATOM 1980 O O . LEU A 1 249 ? -2.583 9.129 11.368 1.00 94.19 249 LEU A O 1
ATOM 1984 N N . LYS A 1 250 ? -2.089 10.150 9.426 1.00 94.62 250 LYS A N 1
ATOM 1985 C CA . LYS A 1 250 ? -3.422 9.983 8.834 1.00 94.62 250 LYS A CA 1
ATOM 1986 C C . LYS A 1 250 ? -3.759 8.514 8.559 1.00 94.62 250 LYS A C 1
ATOM 1988 O O . LYS A 1 250 ? -4.910 8.140 8.769 1.00 94.62 250 LYS A O 1
ATOM 1993 N N . LYS A 1 251 ? -2.792 7.692 8.124 1.00 95.00 251 LYS A N 1
ATOM 1994 C CA . LYS A 1 251 ? -2.986 6.240 7.959 1.00 95.00 251 LYS A CA 1
ATOM 1995 C C . LYS A 1 251 ? -3.321 5.579 9.292 1.00 95.00 251 LYS A C 1
ATOM 1997 O O . LYS A 1 251 ? -4.388 4.988 9.385 1.00 95.00 251 LYS A O 1
ATOM 2002 N N . SER A 1 252 ? -2.503 5.784 10.330 1.00 95.50 252 SER A N 1
ATOM 2003 C CA . SER A 1 252 ? -2.799 5.300 11.687 1.00 95.50 252 SER A CA 1
ATOM 2004 C C . SER A 1 252 ? -4.198 5.719 12.137 1.00 95.50 252 SER A C 1
ATOM 2006 O O . SER A 1 252 ? -5.000 4.866 12.496 1.00 95.50 252 SER A O 1
ATOM 2008 N N . PHE A 1 253 ? -4.536 7.009 12.028 1.00 96.31 253 PHE A N 1
ATOM 2009 C CA . PHE A 1 253 ? -5.850 7.524 12.422 1.00 96.31 253 PHE A CA 1
ATOM 2010 C C . PHE A 1 253 ? -7.019 6.817 11.721 1.00 96.31 253 PHE A C 1
ATOM 2012 O O . PHE A 1 253 ? -7.988 6.440 12.374 1.00 96.31 253 PHE A O 1
ATOM 2019 N N . VAL A 1 254 ? -6.939 6.630 10.399 1.00 96.19 254 VAL A N 1
ATOM 2020 C CA . VAL A 1 254 ? -8.000 5.967 9.623 1.00 96.19 254 VAL A CA 1
ATOM 2021 C C . VAL A 1 254 ? -8.088 4.477 9.960 1.00 96.19 254 VAL A C 1
ATOM 2023 O O . VAL A 1 254 ? -9.193 3.971 10.125 1.00 96.19 254 VAL A O 1
ATOM 2026 N N . THR A 1 255 ? -6.957 3.784 10.118 1.00 96.81 255 THR A N 1
ATOM 2027 C CA . THR A 1 255 ? -6.948 2.355 10.464 1.00 96.81 255 THR A CA 1
ATOM 2028 C C . THR A 1 255 ? -7.482 2.100 11.874 1.00 96.81 255 THR A C 1
ATOM 2030 O O . THR A 1 255 ? -8.224 1.150 12.073 1.00 96.81 255 THR A O 1
ATOM 2033 N N . ILE A 1 256 ? -7.176 2.957 12.851 1.00 96.88 256 ILE A N 1
ATOM 2034 C CA . ILE A 1 256 ? -7.715 2.809 14.213 1.00 96.88 256 ILE A CA 1
ATOM 2035 C C . ILE A 1 256 ? -9.209 3.115 14.223 1.00 96.88 256 ILE A C 1
ATOM 2037 O O . ILE A 1 256 ? -9.967 2.348 14.808 1.00 96.88 256 ILE A O 1
ATOM 2041 N N . LYS A 1 257 ? -9.646 4.175 13.519 1.00 96.94 257 LYS A N 1
ATOM 2042 C CA . LYS A 1 257 ? -11.077 4.457 13.354 1.00 96.94 257 LYS A CA 1
ATOM 2043 C C . LYS A 1 257 ? -11.814 3.235 12.804 1.00 96.94 257 LYS A C 1
ATOM 2045 O O . LYS A 1 257 ? -12.825 2.851 13.361 1.00 96.94 257 LYS A O 1
ATOM 2050 N N . MET A 1 258 ? -11.279 2.599 11.764 1.00 96.56 258 MET A N 1
ATOM 2051 C CA . MET A 1 258 ? -11.844 1.380 11.180 1.00 96.56 258 MET A CA 1
ATOM 2052 C C . MET A 1 258 ? -12.008 0.244 12.211 1.00 96.56 258 MET A C 1
ATOM 2054 O O . MET A 1 258 ? -13.078 -0.346 12.264 1.00 96.56 258 MET A O 1
ATOM 2058 N N . ILE A 1 259 ? -11.007 -0.028 13.061 1.00 97.56 259 ILE A N 1
ATOM 2059 C CA . ILE A 1 259 ? -11.116 -1.061 14.113 1.00 97.56 259 ILE A CA 1
ATOM 2060 C C . ILE A 1 259 ? -12.204 -0.718 15.147 1.00 97.56 259 ILE A C 1
ATOM 2062 O O . ILE A 1 259 ? -13.011 -1.580 15.488 1.00 97.56 259 ILE A O 1
ATOM 2066 N N . PHE A 1 260 ? -12.264 0.530 15.623 1.00 97.12 260 PHE A N 1
ATOM 2067 C CA . PHE A 1 260 ? -13.284 0.953 16.595 1.00 97.12 260 PHE A CA 1
ATOM 2068 C C . PHE A 1 260 ? -14.693 1.041 15.994 1.00 97.12 260 PHE A C 1
ATOM 2070 O O . PHE A 1 260 ? -15.657 0.728 16.684 1.00 97.12 260 PHE A O 1
ATOM 2077 N N . ASN A 1 261 ? -14.820 1.406 14.717 1.00 95.44 261 ASN A N 1
ATOM 2078 C CA . ASN A 1 261 ? -16.083 1.347 13.984 1.00 95.44 261 ASN A CA 1
ATOM 2079 C C . ASN A 1 261 ? -16.601 -0.093 13.893 1.00 95.44 261 ASN A C 1
ATOM 2081 O O . ASN A 1 261 ? -17.743 -0.327 14.259 1.00 95.44 261 ASN A O 1
ATOM 2085 N N . ILE A 1 262 ? -15.751 -1.057 13.513 1.00 95.25 262 ILE A N 1
ATOM 2086 C CA . ILE A 1 262 ? -16.123 -2.482 13.476 1.00 95.25 262 ILE A CA 1
ATOM 2087 C C . ILE A 1 262 ? -16.554 -2.968 14.870 1.00 95.25 262 ILE A C 1
ATOM 2089 O O . ILE A 1 262 ? -17.577 -3.629 14.996 1.00 95.25 262 ILE A O 1
ATOM 2093 N N . ALA A 1 263 ? -15.821 -2.606 15.930 1.00 95.25 263 ALA A N 1
ATOM 2094 C CA . ALA A 1 263 ? -16.200 -2.956 17.303 1.00 95.25 263 ALA A CA 1
ATOM 2095 C C . ALA A 1 263 ? -17.552 -2.355 17.728 1.00 95.25 263 ALA A C 1
ATOM 2097 O O . ALA A 1 263 ? -18.334 -3.007 18.413 1.00 95.25 263 ALA A O 1
ATOM 2098 N N . PHE A 1 264 ? -17.849 -1.119 17.324 1.00 94.44 264 PHE A N 1
ATOM 2099 C CA . PHE A 1 264 ? -19.136 -0.489 17.612 1.00 94.44 264 PHE A CA 1
ATOM 2100 C C . PHE A 1 264 ? -20.280 -1.119 16.801 1.00 94.44 264 PHE A C 1
ATOM 2102 O O . PHE A 1 264 ? -21.333 -1.415 17.357 1.00 94.44 264 PHE A O 1
ATOM 2109 N N . GLU A 1 265 ? -20.061 -1.381 15.510 1.00 92.00 265 GLU A N 1
ATOM 2110 C CA . GLU A 1 265 ? -21.028 -2.020 14.604 1.00 92.00 265 GLU A CA 1
ATOM 2111 C C . GLU A 1 265 ? -21.368 -3.460 15.036 1.00 92.00 265 GLU A C 1
ATOM 2113 O O . GLU A 1 265 ? -22.514 -3.882 14.900 1.00 92.00 265 GLU A O 1
ATOM 2118 N N . ASN A 1 266 ? -20.412 -4.183 15.631 1.00 90.38 266 ASN A N 1
ATOM 2119 C CA . ASN A 1 266 ? -20.618 -5.509 16.225 1.00 90.38 266 ASN A CA 1
ATOM 2120 C C . ASN A 1 266 ? -21.278 -5.486 17.621 1.00 90.38 266 ASN A C 1
ATOM 2122 O O . ASN A 1 266 ? -21.650 -6.541 18.132 1.00 90.38 266 ASN A O 1
ATOM 2126 N N . GLY A 1 267 ? -21.375 -4.324 18.279 1.00 90.06 267 GLY A N 1
ATOM 2127 C CA . GLY A 1 267 ? -21.798 -4.218 19.682 1.00 90.06 267 GLY A CA 1
ATOM 2128 C C . GLY A 1 267 ? -20.736 -4.627 20.719 1.00 90.06 267 GLY A C 1
ATOM 2129 O O . GLY A 1 267 ? -21.039 -4.675 21.910 1.00 90.06 267 GLY A O 1
ATOM 2130 N N . ASP A 1 268 ? -19.487 -4.871 20.302 1.00 91.50 268 ASP A N 1
ATOM 2131 C CA . ASP A 1 268 ? -18.353 -5.198 21.183 1.00 91.50 268 ASP A CA 1
ATOM 2132 C C . ASP A 1 268 ? -17.984 -4.040 22.135 1.00 91.50 268 ASP A C 1
ATOM 2134 O O . ASP A 1 268 ? -17.382 -4.270 23.186 1.00 91.50 268 ASP A O 1
ATOM 2138 N N . ILE A 1 269 ? -18.344 -2.798 21.781 1.00 93.25 269 ILE A N 1
ATOM 2139 C CA . ILE A 1 269 ? -18.200 -1.588 22.608 1.00 93.25 269 ILE A CA 1
ATOM 2140 C C . ILE A 1 269 ? -19.480 -0.743 22.591 1.00 93.25 269 ILE A C 1
ATOM 2142 O O . ILE A 1 269 ? -20.252 -0.760 21.637 1.00 93.25 269 ILE A O 1
ATOM 2146 N N . SER A 1 270 ? -19.679 0.062 23.635 1.00 88.75 270 SER A N 1
ATOM 2147 C CA . SER A 1 270 ? -20.919 0.820 23.854 1.00 88.75 270 SER A CA 1
ATOM 2148 C C . SER A 1 270 ? -21.101 2.076 22.990 1.00 88.75 270 SER A C 1
ATOM 2150 O O . SER A 1 270 ? -22.225 2.555 22.862 1.00 88.75 270 SER A O 1
ATOM 2152 N N . ASN A 1 271 ? -20.027 2.661 22.442 1.00 87.88 271 ASN A N 1
ATOM 2153 C CA . ASN A 1 271 ? -20.056 3.981 21.794 1.00 87.88 271 ASN A CA 1
ATOM 2154 C C . ASN A 1 271 ? -19.005 4.117 20.670 1.00 87.88 271 ASN A C 1
ATOM 2156 O O . ASN A 1 271 ? -17.861 3.700 20.847 1.00 87.88 271 ASN A O 1
ATOM 2160 N N . ASP A 1 272 ? -19.334 4.812 19.570 1.00 91.88 272 ASP A N 1
ATOM 2161 C CA . ASP A 1 272 ? -18.340 5.255 18.572 1.00 91.88 272 ASP A CA 1
ATOM 2162 C C . ASP A 1 272 ? -17.481 6.408 19.136 1.00 91.88 272 ASP A C 1
ATOM 2164 O O . ASP A 1 272 ? -17.889 7.573 19.216 1.00 91.88 272 ASP A O 1
ATOM 2168 N N . LEU A 1 273 ? -16.239 6.078 19.495 1.00 91.56 273 LEU A N 1
ATOM 2169 C CA . LEU A 1 273 ? -15.243 7.011 20.033 1.00 91.56 273 LEU A CA 1
ATOM 2170 C C . LEU A 1 273 ? -14.763 8.066 19.013 1.00 91.56 273 LEU A C 1
ATOM 2172 O O . LEU A 1 273 ? -14.161 9.079 19.381 1.00 91.56 273 LEU A O 1
ATOM 2176 N N . PHE A 1 274 ? -15.014 7.854 17.719 1.00 92.56 274 PHE A N 1
ATOM 2177 C CA . PHE A 1 274 ? -14.512 8.657 16.607 1.00 92.56 274 PHE A CA 1
ATOM 2178 C C . PHE A 1 274 ? -15.529 9.646 16.015 1.00 92.56 274 PHE A C 1
ATOM 2180 O O . PHE A 1 274 ? -15.157 10.377 15.091 1.00 92.56 274 PHE A O 1
ATOM 2187 N N . ILE A 1 275 ? -16.760 9.748 16.539 1.00 88.19 275 ILE A N 1
ATOM 2188 C CA . ILE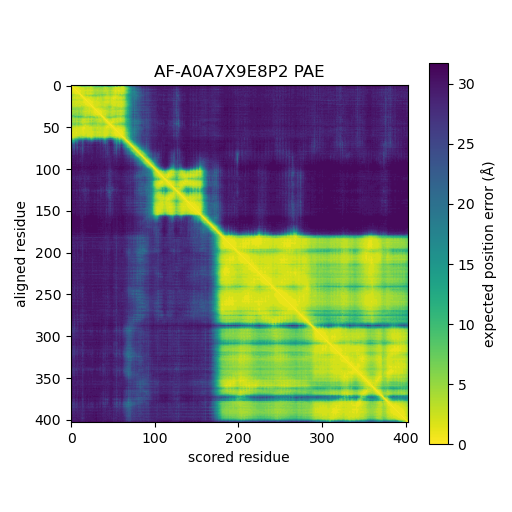 A 1 275 ? -17.775 10.729 16.080 1.00 88.19 275 ILE A CA 1
ATOM 2189 C C . ILE A 1 275 ? -17.219 12.162 16.109 1.00 88.19 275 ILE A C 1
ATOM 2191 O O . ILE A 1 275 ? -17.351 12.919 15.148 1.00 88.19 275 ILE A O 1
ATOM 2195 N N . LYS A 1 276 ? -16.588 12.546 17.228 1.00 86.50 276 LYS A N 1
ATOM 2196 C CA . LYS A 1 276 ? -16.091 13.915 17.473 1.00 86.50 276 LYS A CA 1
ATOM 2197 C C . LYS A 1 276 ? -14.566 14.040 17.373 1.00 86.50 276 LYS A C 1
ATOM 2199 O O . LYS A 1 276 ? -14.038 15.150 17.470 1.00 86.50 276 LYS A O 1
ATOM 2204 N N . LEU A 1 277 ? -13.843 12.934 17.177 1.00 91.38 277 LEU A N 1
ATOM 2205 C CA . LEU A 1 277 ? -12.382 12.940 17.126 1.00 91.38 277 LEU A CA 1
ATOM 2206 C C . LEU A 1 277 ? -11.887 13.359 15.733 1.00 91.38 277 LEU A C 1
ATOM 2208 O O . LEU A 1 277 ? -12.231 12.757 14.718 1.00 91.38 277 LEU A O 1
ATOM 2212 N N . LYS A 1 278 ? -11.042 14.392 15.678 1.00 90.62 278 LYS A N 1
ATOM 2213 C CA . LYS A 1 278 ? -10.415 14.873 14.437 1.00 90.62 278 LYS A CA 1
ATOM 2214 C C . LYS A 1 278 ? -8.962 14.410 14.376 1.00 90.62 278 LYS A C 1
ATOM 2216 O O . LYS A 1 278 ? -8.247 14.480 15.370 1.00 90.62 278 LYS A O 1
ATOM 2221 N N . CYS A 1 279 ? -8.509 13.989 13.195 1.00 91.69 279 CYS A N 1
ATOM 2222 C CA . CYS A 1 279 ? -7.100 13.666 12.961 1.00 91.69 279 CYS A CA 1
ATOM 2223 C C . CYS A 1 279 ? -6.233 14.918 13.191 1.00 91.69 279 CYS A C 1
ATOM 2225 O O . CYS A 1 279 ? -6.462 15.921 12.503 1.00 91.69 279 CYS A O 1
ATOM 2227 N N . PRO A 1 280 ? -5.238 14.894 14.098 1.00 91.06 280 PRO A N 1
ATOM 2228 C CA . PRO A 1 280 ? -4.380 16.050 14.312 1.00 91.06 280 PRO A CA 1
ATOM 2229 C C . PRO A 1 280 ? -3.500 16.343 13.093 1.00 91.06 280 PRO A C 1
ATOM 2231 O O . PRO A 1 280 ? -3.221 15.479 12.254 1.00 91.06 280 PRO A O 1
ATOM 2234 N N . LYS A 1 281 ? -3.047 17.597 12.999 1.00 90.88 281 LYS A N 1
ATOM 2235 C CA . LYS A 1 281 ? -2.049 18.021 12.013 1.00 90.88 281 LYS A CA 1
ATOM 2236 C C . LYS A 1 281 ? -0.656 17.643 12.528 1.00 90.88 281 LYS A C 1
ATOM 2238 O O . LYS A 1 281 ? -0.285 18.035 13.629 1.00 90.88 281 LYS A O 1
ATOM 2243 N N . SER A 1 282 ? 0.111 16.919 11.713 1.00 92.44 282 SER A N 1
ATOM 2244 C CA . SER A 1 282 ? 1.545 16.664 11.933 1.00 92.44 282 SER A CA 1
ATOM 2245 C C . SER A 1 282 ? 2.292 17.972 12.197 1.00 92.44 282 SER A C 1
ATOM 2247 O O . SER A 1 282 ? 2.204 18.880 11.372 1.00 92.44 282 SER A O 1
ATOM 2249 N N . ARG A 1 283 ? 3.063 18.037 13.291 1.00 91.12 283 ARG A N 1
ATOM 2250 C CA . ARG A 1 283 ? 4.041 19.112 13.556 1.00 91.12 283 ARG A CA 1
ATOM 2251 C C . ARG A 1 283 ? 5.488 18.680 13.315 1.00 91.12 283 ARG A C 1
ATOM 2253 O O . ARG A 1 283 ? 6.389 19.491 13.486 1.00 91.12 283 ARG A O 1
ATOM 2260 N N . LYS A 1 284 ? 5.720 17.430 12.896 1.00 88.25 284 LYS A N 1
ATOM 2261 C CA . LYS A 1 284 ? 7.033 16.992 12.416 1.00 88.25 284 LYS A CA 1
ATOM 2262 C C . LYS A 1 284 ? 7.516 17.930 11.305 1.00 88.25 284 LYS A C 1
ATOM 2264 O O . LYS A 1 284 ? 6.850 18.031 10.274 1.00 88.25 284 LYS A O 1
ATOM 2269 N N . VAL A 1 285 ? 8.663 18.575 11.517 1.00 83.50 285 VAL A N 1
ATOM 2270 C CA . VAL A 1 285 ? 9.379 19.325 10.475 1.00 83.50 285 VAL A CA 1
ATOM 2271 C C . VAL A 1 285 ? 9.840 18.333 9.408 1.00 83.50 285 VAL A C 1
ATOM 2273 O O . VAL A 1 285 ? 10.303 17.237 9.726 1.00 83.50 285 VAL A O 1
ATOM 2276 N N . VAL A 1 286 ? 9.648 18.688 8.140 1.00 79.69 286 VAL A N 1
ATOM 2277 C CA . VAL A 1 286 ? 9.987 17.835 7.000 1.00 79.69 286 VAL A CA 1
ATOM 2278 C C . VAL A 1 286 ? 10.857 18.633 6.043 1.00 79.69 286 VAL A C 1
ATOM 2280 O O . VAL A 1 286 ? 10.333 19.407 5.245 1.00 79.69 286 VAL A O 1
ATOM 2283 N N . ASP A 1 287 ? 12.162 18.380 6.070 1.00 72.88 287 ASP A N 1
ATOM 2284 C CA . ASP A 1 287 ? 13.016 18.698 4.931 1.00 72.88 287 ASP A CA 1
ATOM 2285 C C . ASP A 1 287 ? 12.669 17.747 3.788 1.00 72.88 287 ASP A C 1
ATOM 2287 O O . ASP A 1 287 ? 12.917 16.540 3.852 1.00 72.88 287 ASP A O 1
ATOM 2291 N N . LYS A 1 288 ? 12.040 18.287 2.742 1.00 66.88 288 LYS A N 1
ATOM 2292 C CA . LYS A 1 288 ? 11.820 17.578 1.480 1.00 66.88 288 LYS A CA 1
ATOM 2293 C C . LYS A 1 288 ? 11.978 18.502 0.282 1.00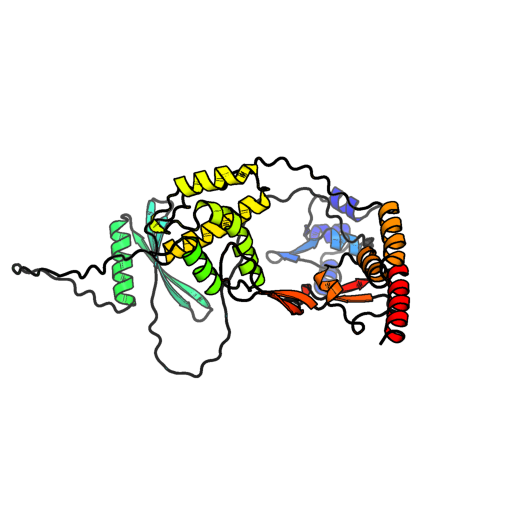 66.88 288 LYS A C 1
ATOM 2295 O O . LYS A 1 288 ? 11.008 19.056 -0.228 1.00 66.88 288 LYS A O 1
ATOM 2300 N N . LYS A 1 289 ? 13.195 18.511 -0.254 1.00 66.50 289 LYS A N 1
ATOM 2301 C CA . LYS A 1 289 ? 13.392 18.429 -1.701 1.00 66.50 289 LYS A CA 1
ATOM 2302 C C . LYS A 1 289 ? 13.901 17.024 -2.007 1.00 66.50 289 LYS A C 1
ATOM 2304 O O . LYS A 1 289 ? 15.053 16.714 -1.738 1.00 66.50 289 LYS A O 1
ATOM 2309 N N . ILE A 1 290 ? 13.019 16.166 -2.514 1.00 73.12 290 ILE A N 1
ATOM 2310 C CA . ILE A 1 290 ? 13.450 14.979 -3.257 1.00 73.12 290 ILE A CA 1
ATOM 2311 C C . ILE A 1 290 ? 13.577 15.479 -4.691 1.00 73.12 290 ILE A C 1
ATOM 2313 O O . ILE A 1 290 ? 12.557 15.743 -5.326 1.00 73.12 290 ILE A O 1
ATOM 2317 N N . SER A 1 291 ? 14.808 15.715 -5.139 1.00 85.12 291 SER A N 1
ATOM 2318 C CA . SER A 1 291 ? 15.077 16.036 -6.540 1.00 85.12 291 SER A CA 1
ATOM 2319 C C . SER A 1 291 ? 15.038 14.758 -7.376 1.00 85.12 291 SER A C 1
ATOM 2321 O O . SER A 1 291 ? 15.275 13.667 -6.852 1.00 85.12 291 SER A O 1
ATOM 2323 N N . ALA A 1 292 ? 14.769 14.897 -8.673 1.00 88.88 292 ALA A N 1
ATOM 2324 C CA . ALA A 1 292 ? 15.265 13.921 -9.636 1.00 88.88 292 ALA A CA 1
ATOM 2325 C C . ALA A 1 292 ? 16.802 13.991 -9.671 1.00 88.88 292 ALA A C 1
ATOM 2327 O O . ALA A 1 292 ? 17.373 15.041 -9.354 1.00 88.88 292 ALA A O 1
ATOM 2328 N N . TYR A 1 293 ? 17.443 12.884 -10.043 1.00 91.62 293 TYR A N 1
ATOM 2329 C CA . TYR A 1 293 ? 18.879 12.864 -10.314 1.00 91.62 293 TYR A CA 1
ATOM 2330 C C . TYR A 1 293 ? 19.195 13.701 -11.559 1.00 91.62 293 TYR A C 1
ATOM 2332 O O . TYR A 1 293 ? 18.389 13.719 -12.492 1.00 91.62 293 TYR A O 1
ATOM 2340 N N . SER A 1 294 ? 20.346 14.373 -11.581 1.00 94.31 294 SER A N 1
ATOM 2341 C CA . SER A 1 294 ? 20.865 14.992 -12.808 1.00 94.31 294 SER A CA 1
ATOM 2342 C C . SER A 1 294 ? 21.444 13.943 -13.764 1.00 94.31 294 SER A C 1
ATOM 2344 O O . SER A 1 294 ? 21.732 12.810 -13.364 1.00 94.31 294 SER A O 1
ATOM 2346 N N . ASP A 1 295 ? 21.668 14.324 -15.022 1.00 93.38 295 ASP A N 1
ATOM 2347 C CA . ASP A 1 295 ? 22.294 13.441 -16.010 1.00 93.38 295 ASP A CA 1
ATOM 2348 C C . ASP A 1 295 ? 23.688 12.984 -15.545 1.00 93.38 295 ASP A C 1
ATOM 2350 O O . ASP A 1 295 ? 24.041 11.814 -15.688 1.00 93.38 295 ASP A O 1
ATOM 2354 N N . GLU A 1 296 ? 24.468 13.860 -14.904 1.00 96.44 296 GLU A N 1
ATOM 2355 C CA . GLU A 1 296 ? 25.775 13.518 -14.334 1.00 96.44 296 GLU A CA 1
ATOM 2356 C C . GLU A 1 296 ? 25.663 12.480 -13.208 1.00 96.44 296 GLU A C 1
ATOM 2358 O O . GLU A 1 296 ? 26.451 11.532 -13.162 1.00 96.44 296 GLU A O 1
ATOM 2363 N N . GLU A 1 297 ? 24.673 12.620 -12.321 1.00 95.56 297 GLU A N 1
ATOM 2364 C CA . GLU A 1 297 ? 24.405 11.653 -11.252 1.00 95.56 297 GLU A CA 1
ATOM 2365 C C . GLU A 1 297 ? 23.973 10.294 -11.824 1.00 95.56 297 GLU A C 1
ATOM 2367 O O . GLU A 1 297 ? 24.460 9.253 -11.375 1.00 95.56 297 GLU A O 1
ATOM 2372 N N . ILE A 1 298 ? 23.133 10.284 -12.865 1.00 94.56 298 ILE A N 1
ATOM 2373 C CA . ILE A 1 298 ? 22.726 9.067 -13.586 1.00 94.56 298 ILE A CA 1
ATOM 2374 C C . ILE A 1 298 ? 23.944 8.389 -14.233 1.00 94.56 298 ILE A C 1
ATOM 2376 O O . ILE A 1 298 ? 24.122 7.177 -14.085 1.00 94.56 298 ILE A O 1
ATOM 2380 N N . GLN A 1 299 ? 24.837 9.147 -14.880 1.00 94.50 299 GLN A N 1
ATOM 2381 C CA . GLN A 1 299 ? 26.074 8.601 -15.455 1.00 94.50 299 GLN A CA 1
ATOM 2382 C C . GLN A 1 299 ? 27.019 8.027 -14.387 1.00 94.50 299 GLN A C 1
ATOM 2384 O O . GLN A 1 299 ? 27.678 7.013 -14.634 1.00 94.50 299 GLN A O 1
ATOM 2389 N N . ILE A 1 300 ? 27.077 8.622 -13.190 1.00 96.12 300 ILE A N 1
ATOM 2390 C CA . ILE A 1 300 ? 27.825 8.067 -12.051 1.00 96.12 300 ILE A CA 1
ATOM 2391 C C . ILE A 1 300 ? 27.187 6.750 -11.580 1.00 96.12 300 ILE A C 1
ATOM 2393 O O . ILE A 1 300 ? 27.894 5.751 -11.449 1.00 96.12 300 ILE A O 1
ATOM 2397 N N . ILE A 1 301 ? 25.862 6.702 -11.399 1.00 94.88 301 ILE A N 1
ATOM 2398 C CA . ILE A 1 301 ? 25.132 5.485 -10.994 1.00 94.88 301 ILE A CA 1
ATOM 2399 C C . ILE A 1 301 ? 25.363 4.344 -11.998 1.00 94.88 301 ILE A C 1
ATOM 2401 O O . ILE A 1 301 ? 25.693 3.223 -11.602 1.00 94.88 301 ILE A O 1
ATOM 2405 N N . LEU A 1 302 ? 25.251 4.617 -13.301 1.00 93.88 302 LEU A N 1
ATOM 2406 C CA . LEU A 1 302 ? 25.493 3.634 -14.362 1.00 93.88 302 LEU A CA 1
ATOM 2407 C C . LEU A 1 302 ? 26.954 3.154 -14.387 1.00 93.88 302 LEU A C 1
ATOM 2409 O O . LEU A 1 302 ? 27.210 1.962 -14.551 1.00 93.88 302 LEU A O 1
ATOM 2413 N N . ARG A 1 303 ? 27.927 4.045 -14.170 1.00 94.19 303 ARG A N 1
ATOM 2414 C CA . ARG A 1 303 ? 29.351 3.680 -14.136 1.00 94.19 303 ARG A CA 1
ATOM 2415 C C . ARG A 1 303 ? 29.708 2.807 -12.935 1.00 94.19 303 ARG A C 1
ATOM 2417 O O . ARG A 1 303 ? 30.402 1.805 -13.100 1.00 94.19 303 ARG A O 1
ATOM 2424 N N . GLU A 1 304 ? 29.267 3.180 -11.737 1.00 95.88 304 GLU A N 1
ATOM 2425 C CA . GLU A 1 304 ? 29.649 2.473 -10.511 1.00 95.88 304 GLU A CA 1
ATOM 2426 C C . GLU A 1 304 ? 28.859 1.170 -10.321 1.00 95.88 304 GLU A C 1
ATOM 2428 O O . GLU A 1 304 ? 29.422 0.179 -9.857 1.00 95.88 304 GLU A O 1
ATOM 2433 N N . SER A 1 305 ? 27.599 1.106 -10.769 1.00 94.31 305 SER A N 1
ATOM 2434 C CA . SER A 1 305 ? 26.821 -0.143 -10.755 1.00 94.31 305 SER A CA 1
ATOM 2435 C C . SER A 1 305 ? 27.482 -1.262 -11.563 1.00 94.31 305 SER A C 1
ATOM 2437 O O . SER A 1 305 ? 27.554 -2.386 -11.069 1.00 94.31 305 SER A O 1
ATOM 2439 N N . LYS A 1 306 ? 28.053 -0.947 -12.737 1.00 89.12 306 LYS A N 1
ATOM 2440 C CA . LYS A 1 306 ? 28.796 -1.908 -13.572 1.00 89.12 306 LYS A CA 1
ATOM 2441 C C . LYS A 1 306 ? 30.057 -2.462 -12.899 1.00 89.12 306 LYS A C 1
ATOM 2443 O O . LYS A 1 306 ? 30.444 -3.585 -13.185 1.00 89.12 306 LYS A O 1
ATOM 2448 N N . LYS A 1 307 ? 30.691 -1.706 -11.996 1.00 90.69 307 LYS A N 1
ATOM 2449 C CA . LYS A 1 307 ? 31.848 -2.190 -11.216 1.00 90.69 307 LYS A CA 1
ATOM 2450 C C . LYS A 1 307 ? 31.437 -3.027 -10.007 1.00 90.69 307 LYS A C 1
ATOM 2452 O O . LYS A 1 307 ? 32.199 -3.883 -9.576 1.00 90.69 307 LYS A O 1
ATOM 2457 N N . TYR A 1 308 ? 30.284 -2.717 -9.415 1.00 90.44 308 TYR A N 1
ATOM 2458 C CA . TYR A 1 308 ? 29.858 -3.311 -8.150 1.00 90.44 308 TYR A CA 1
ATOM 2459 C C . TYR A 1 308 ? 29.194 -4.679 -8.339 1.00 90.44 308 TYR A C 1
ATOM 2461 O O . TYR A 1 308 ? 29.434 -5.590 -7.549 1.00 90.44 308 TYR A O 1
ATOM 2469 N N . ASN A 1 309 ? 28.324 -4.823 -9.346 1.00 84.50 309 ASN A N 1
ATOM 2470 C CA . ASN A 1 309 ? 27.573 -6.057 -9.573 1.00 84.50 309 ASN A CA 1
ATOM 2471 C C . ASN A 1 309 ? 26.972 -6.108 -10.994 1.00 84.50 309 ASN A C 1
ATOM 2473 O O . ASN A 1 309 ? 26.241 -5.198 -11.389 1.00 84.50 309 ASN A O 1
ATOM 2477 N N . GLU A 1 310 ? 27.201 -7.214 -11.709 1.00 82.94 310 GLU A N 1
ATOM 2478 C CA . GLU A 1 310 ? 26.733 -7.452 -13.090 1.00 82.94 310 GLU A CA 1
ATOM 2479 C C . GLU A 1 310 ? 25.205 -7.321 -13.276 1.00 82.94 310 GLU A C 1
ATOM 2481 O O . GLU A 1 310 ? 24.743 -6.981 -14.361 1.00 82.94 310 GLU A O 1
ATOM 2486 N N . VAL A 1 311 ? 24.405 -7.523 -12.220 1.00 88.94 311 VAL A N 1
ATOM 2487 C CA . VAL A 1 311 ? 22.938 -7.354 -12.235 1.00 88.94 311 VAL A CA 1
ATOM 2488 C C . VAL A 1 311 ? 22.526 -5.880 -12.156 1.00 88.94 311 VAL A C 1
ATOM 2490 O O . VAL A 1 311 ? 21.485 -5.495 -12.688 1.00 88.94 311 VAL A O 1
ATOM 2493 N N . LEU A 1 312 ? 23.298 -5.027 -11.472 1.00 92.44 312 LEU A N 1
ATOM 2494 C CA . LEU A 1 312 ? 22.864 -3.657 -11.175 1.00 92.44 312 LEU A CA 1
ATOM 2495 C C . LEU A 1 312 ? 22.908 -2.748 -12.404 1.00 92.44 312 LEU A C 1
ATOM 2497 O O . LEU A 1 312 ? 22.003 -1.935 -12.584 1.00 92.44 312 LEU A O 1
ATOM 2501 N N . TYR A 1 313 ? 23.916 -2.898 -13.264 1.00 94.25 313 TYR A N 1
ATOM 2502 C CA . TYR A 1 313 ? 24.013 -2.118 -14.499 1.00 94.25 313 TYR A CA 1
ATOM 2503 C C . TYR A 1 313 ? 22.799 -2.297 -15.436 1.00 94.25 313 TYR A C 1
ATOM 2505 O O . TYR A 1 313 ? 22.160 -1.289 -15.746 1.00 94.25 313 TYR A O 1
ATOM 2513 N N . PRO A 1 314 ? 22.397 -3.521 -15.847 1.00 93.56 314 PRO A N 1
ATOM 2514 C CA . PRO A 1 314 ? 21.202 -3.713 -16.670 1.00 93.56 314 PRO A CA 1
ATOM 2515 C C . PRO A 1 314 ? 19.912 -3.302 -15.944 1.00 93.56 314 PRO A C 1
ATOM 2517 O O . PRO A 1 314 ? 19.000 -2.786 -16.586 1.00 93.56 314 PRO A O 1
ATOM 2520 N N . VAL A 1 315 ? 19.840 -3.448 -14.614 1.00 94.56 315 VAL A N 1
ATOM 2521 C CA . VAL A 1 315 ? 18.718 -2.939 -13.803 1.00 94.56 315 VAL A CA 1
ATOM 2522 C C . VAL A 1 315 ? 18.571 -1.421 -13.934 1.00 94.56 315 VAL A C 1
ATOM 2524 O O . VAL A 1 315 ? 17.480 -0.947 -14.249 1.00 94.56 315 VAL A O 1
ATOM 2527 N N . PHE A 1 316 ? 19.642 -0.648 -13.734 1.00 95.00 316 PHE A N 1
ATOM 2528 C CA . PHE A 1 316 ? 19.573 0.813 -13.834 1.00 95.00 316 PHE A CA 1
ATOM 2529 C C . PHE A 1 316 ? 19.402 1.293 -15.278 1.00 95.00 316 PHE A C 1
ATOM 2531 O O . PHE A 1 316 ? 18.613 2.203 -15.507 1.00 95.00 316 PHE A O 1
ATOM 2538 N N . ALA A 1 317 ? 20.048 0.640 -16.248 1.00 94.31 317 ALA A N 1
ATOM 2539 C CA . ALA A 1 317 ? 19.882 0.924 -17.673 1.00 94.31 317 ALA A CA 1
ATOM 2540 C C . ALA A 1 317 ? 18.421 0.785 -18.139 1.00 94.31 317 ALA A C 1
ATOM 2542 O O . ALA A 1 317 ? 17.919 1.616 -18.891 1.00 94.31 317 ALA A O 1
ATOM 2543 N N . VAL A 1 318 ? 17.714 -0.250 -17.672 1.00 95.62 318 VAL A N 1
ATOM 2544 C CA . VAL A 1 318 ? 16.283 -0.425 -17.960 1.00 95.62 318 VAL A CA 1
ATOM 2545 C C . VAL A 1 318 ? 15.432 0.592 -17.196 1.00 95.62 318 VAL A C 1
ATOM 2547 O O . VAL A 1 318 ? 14.491 1.141 -17.765 1.00 95.62 318 VAL A O 1
ATOM 2550 N N . LEU A 1 319 ? 15.724 0.862 -15.920 1.00 94.38 319 LEU A N 1
ATOM 2551 C CA . LEU A 1 319 ? 14.931 1.802 -15.114 1.00 94.38 319 LEU A CA 1
ATOM 2552 C C . LEU A 1 319 ? 15.011 3.250 -15.616 1.00 94.38 319 LEU A C 1
ATOM 2554 O O . LEU A 1 319 ? 13.989 3.932 -15.579 1.00 94.38 319 LEU A O 1
ATOM 2558 N N . GLU A 1 320 ? 16.178 3.683 -16.096 1.00 93.12 320 GLU A N 1
ATOM 2559 C CA . GLU A 1 320 ? 16.438 5.029 -16.627 1.00 93.12 320 GLU A CA 1
ATOM 2560 C C . GLU A 1 320 ? 15.454 5.407 -17.745 1.00 93.12 320 GLU A C 1
ATOM 2562 O O . GLU A 1 320 ? 14.792 6.437 -17.649 1.00 93.12 320 GLU A O 1
ATOM 2567 N N . CYS A 1 321 ? 15.257 4.527 -18.731 1.00 92.00 321 CYS A N 1
ATOM 2568 C CA . CYS A 1 321 ? 14.376 4.793 -19.872 1.00 92.00 321 CYS A CA 1
ATOM 2569 C C . CYS A 1 321 ? 12.919 4.318 -19.705 1.00 92.00 321 CYS A C 1
ATOM 2571 O O . CYS A 1 321 ? 12.053 4.741 -20.470 1.00 92.00 321 CYS A O 1
ATOM 2573 N N . THR A 1 322 ? 12.614 3.442 -18.736 1.00 93.50 322 THR A N 1
ATOM 2574 C CA . THR A 1 322 ? 11.258 2.861 -18.587 1.00 93.50 322 THR A CA 1
ATOM 2575 C C . THR A 1 322 ? 10.465 3.362 -17.382 1.00 93.50 322 THR A C 1
ATOM 2577 O O . THR A 1 322 ? 9.239 3.230 -17.373 1.00 93.50 322 THR A O 1
ATOM 2580 N N . GLY A 1 323 ? 11.124 3.858 -16.327 1.00 90.25 323 GLY A N 1
ATOM 2581 C CA . GLY A 1 323 ? 10.467 4.264 -15.078 1.00 90.25 323 GLY A CA 1
ATOM 2582 C C . GLY A 1 323 ? 9.615 3.170 -14.409 1.00 90.25 323 GLY A C 1
ATOM 2583 O O . GLY A 1 323 ? 8.720 3.478 -13.616 1.00 90.25 323 GLY A O 1
ATOM 2584 N N . MET A 1 324 ? 9.821 1.890 -14.751 1.00 91.75 324 MET A N 1
ATOM 2585 C CA . MET A 1 324 ? 8.964 0.805 -14.270 1.00 91.75 324 MET A CA 1
ATOM 2586 C C . MET A 1 324 ? 9.126 0.554 -12.767 1.00 91.75 324 MET A C 1
ATOM 2588 O O . MET A 1 324 ? 10.168 0.810 -12.164 1.00 91.75 324 MET A O 1
ATOM 2592 N N . ARG A 1 325 ? 8.080 0.032 -12.122 1.00 92.25 325 ARG A N 1
ATOM 2593 C CA . ARG A 1 325 ? 8.102 -0.192 -10.671 1.00 92.25 325 ARG A CA 1
ATOM 2594 C C . ARG A 1 325 ? 9.071 -1.335 -10.341 1.00 92.25 325 ARG A C 1
ATOM 2596 O O . ARG A 1 325 ? 9.068 -2.333 -11.057 1.00 92.25 325 ARG A O 1
ATOM 2603 N N . PRO A 1 326 ? 9.801 -1.303 -9.208 1.00 91.31 326 PRO A N 1
ATOM 2604 C CA . PRO A 1 326 ? 10.747 -2.369 -8.855 1.00 91.31 326 PRO A CA 1
ATOM 2605 C C . PRO A 1 326 ? 10.142 -3.782 -8.824 1.00 91.31 326 PRO A C 1
ATOM 2607 O O . PRO A 1 326 ? 10.816 -4.749 -9.160 1.00 91.31 326 PRO A O 1
ATOM 2610 N N . GLY A 1 327 ? 8.861 -3.918 -8.459 1.00 91.44 327 GLY A N 1
ATOM 2611 C CA . GLY A 1 327 ? 8.152 -5.201 -8.528 1.00 91.44 327 GLY A CA 1
ATOM 2612 C C . GLY A 1 327 ? 7.873 -5.677 -9.958 1.00 91.44 327 GLY A C 1
ATOM 2613 O O . GLY A 1 327 ? 7.914 -6.877 -10.198 1.00 91.44 327 GLY A O 1
ATOM 2614 N N . GLU A 1 328 ? 7.618 -4.760 -10.898 1.00 93.31 328 GLU A N 1
ATOM 2615 C CA . GLU A 1 328 ? 7.435 -5.062 -12.329 1.00 93.31 328 GLU A CA 1
ATOM 2616 C C . GLU A 1 328 ? 8.777 -5.499 -12.939 1.00 93.31 328 GLU A C 1
ATOM 2618 O O . GLU A 1 328 ? 8.847 -6.559 -13.553 1.00 93.31 328 GLU A O 1
ATOM 2623 N N . LEU A 1 329 ? 9.858 -4.751 -12.667 1.00 93.44 329 LEU A N 1
ATOM 2624 C CA . LEU A 1 329 ? 11.222 -5.069 -13.111 1.00 93.44 329 LEU A CA 1
ATOM 2625 C C . LEU A 1 329 ? 11.668 -6.467 -12.660 1.00 93.44 329 LEU A C 1
ATOM 2627 O O . LEU A 1 329 ? 12.141 -7.267 -13.462 1.00 93.44 329 LEU A O 1
ATOM 2631 N N . ARG A 1 330 ? 11.481 -6.784 -11.372 1.00 91.75 330 ARG A N 1
ATOM 2632 C CA . ARG A 1 330 ? 11.842 -8.089 -10.795 1.00 91.75 330 ARG A CA 1
ATOM 2633 C C . ARG A 1 330 ? 11.002 -9.260 -11.319 1.00 91.75 330 ARG A C 1
ATOM 2635 O O . ARG A 1 330 ? 11.349 -10.401 -11.042 1.00 91.75 330 ARG A O 1
ATOM 2642 N N . ALA A 1 331 ? 9.907 -8.989 -12.028 1.00 92.81 331 ALA A N 1
ATOM 2643 C CA . ALA A 1 331 ? 9.017 -9.992 -12.609 1.00 92.81 331 ALA A CA 1
ATOM 2644 C C . ALA A 1 331 ? 9.115 -10.075 -14.143 1.00 92.81 331 ALA A C 1
ATOM 2646 O O . ALA A 1 331 ? 8.280 -10.726 -14.781 1.00 92.81 331 ALA A O 1
ATOM 2647 N N . LEU A 1 332 ? 10.097 -9.390 -14.741 1.00 92.06 332 LEU A N 1
ATOM 2648 C CA . LEU A 1 332 ? 10.367 -9.490 -16.167 1.00 92.06 332 LEU A CA 1
ATOM 2649 C C . LEU A 1 332 ? 10.899 -10.879 -16.516 1.00 92.06 332 LEU A C 1
ATOM 2651 O O . LEU A 1 332 ? 11.861 -11.373 -15.935 1.00 92.06 332 LEU A O 1
ATOM 2655 N N . GLU A 1 333 ? 10.296 -11.470 -17.538 1.00 91.88 333 GLU A N 1
ATOM 2656 C CA . GLU A 1 333 ? 10.808 -12.661 -18.200 1.00 91.88 333 GLU A CA 1
ATOM 2657 C C . GLU A 1 333 ? 11.491 -12.250 -19.505 1.00 91.88 333 GLU A C 1
ATOM 2659 O O . GLU A 1 333 ? 10.984 -11.389 -20.229 1.00 91.88 333 GLU A O 1
ATOM 2664 N N . TRP A 1 334 ? 12.556 -12.958 -19.888 1.00 94.38 334 TRP A N 1
ATOM 2665 C CA . TRP A 1 334 ? 13.162 -12.829 -21.220 1.00 94.38 334 TRP A CA 1
ATOM 2666 C C . TRP A 1 334 ? 12.143 -13.001 -22.360 1.00 94.38 334 TRP A C 1
ATOM 2668 O O . TRP A 1 334 ? 12.263 -12.355 -23.394 1.00 94.38 334 TRP A O 1
ATOM 2678 N N . SER A 1 335 ? 11.088 -13.797 -22.143 1.00 94.75 335 SER A N 1
ATOM 2679 C CA . SER A 1 335 ? 9.987 -14.011 -23.095 1.00 94.75 335 SER A CA 1
ATOM 2680 C C . SER A 1 335 ? 9.143 -12.755 -23.393 1.00 94.75 335 SER A C 1
ATOM 2682 O O . SER A 1 335 ? 8.298 -12.783 -24.288 1.00 94.75 335 SER A O 1
ATOM 2684 N N . LYS A 1 336 ? 9.317 -11.673 -22.619 1.00 95.19 336 LYS A N 1
ATOM 2685 C CA . LYS A 1 336 ? 8.573 -10.406 -22.726 1.00 95.19 336 LYS A CA 1
ATOM 2686 C C . LYS A 1 336 ? 9.454 -9.230 -23.164 1.00 95.19 336 LYS A C 1
ATOM 2688 O O . LYS A 1 336 ? 8.982 -8.094 -23.138 1.00 95.19 336 LYS A O 1
ATOM 2693 N N . ILE A 1 337 ? 10.704 -9.491 -23.549 1.00 95.62 337 ILE A N 1
ATOM 2694 C CA . ILE A 1 337 ? 11.665 -8.497 -24.036 1.00 95.62 337 ILE A CA 1
ATOM 2695 C C . ILE A 1 337 ? 11.926 -8.769 -25.520 1.00 95.62 337 ILE A C 1
ATOM 2697 O O . ILE A 1 337 ? 12.448 -9.823 -25.876 1.00 95.62 337 ILE A O 1
ATOM 2701 N N . ASP A 1 338 ? 11.611 -7.807 -26.385 1.00 96.62 338 ASP A N 1
ATOM 2702 C CA . ASP A 1 338 ? 11.994 -7.840 -27.796 1.00 96.62 338 ASP A CA 1
ATOM 2703 C C . ASP A 1 338 ? 13.162 -6.873 -28.027 1.00 96.62 338 ASP A C 1
ATOM 2705 O O . ASP A 1 338 ? 12.991 -5.656 -28.116 1.00 96.62 338 ASP A O 1
ATOM 2709 N N . LEU A 1 339 ? 14.372 -7.428 -28.134 1.00 94.75 339 LEU A N 1
ATOM 2710 C CA . LEU A 1 339 ? 15.605 -6.668 -28.369 1.00 94.75 339 LEU A CA 1
ATOM 2711 C C . LEU A 1 339 ? 15.741 -6.141 -29.812 1.00 94.75 339 LEU A C 1
ATOM 2713 O O . LEU A 1 339 ? 16.629 -5.328 -30.063 1.00 94.75 339 LEU A O 1
ATOM 2717 N N . LYS A 1 340 ? 14.906 -6.595 -30.761 1.00 95.19 340 LYS A N 1
ATOM 2718 C CA . LYS A 1 340 ? 14.866 -6.082 -32.143 1.00 95.19 340 LYS A CA 1
ATOM 2719 C C . LYS A 1 340 ? 13.912 -4.898 -32.248 1.00 95.19 340 LYS A C 1
ATOM 2721 O O . LYS A 1 340 ? 14.297 -3.857 -32.770 1.00 95.19 340 LYS A O 1
ATOM 2726 N N . ALA A 1 341 ? 12.702 -5.042 -31.708 1.00 96.44 341 ALA A N 1
ATOM 2727 C CA . ALA A 1 341 ? 11.728 -3.956 -31.608 1.00 96.44 341 ALA A CA 1
ATOM 2728 C C . ALA A 1 341 ? 12.073 -2.936 -30.505 1.00 96.44 341 ALA A C 1
ATOM 2730 O O . ALA A 1 341 ? 11.425 -1.898 -30.425 1.00 96.44 341 ALA A O 1
ATOM 2731 N N . LYS A 1 342 ? 13.075 -3.233 -29.662 1.00 97.31 342 LYS A N 1
ATOM 2732 C CA . LYS A 1 342 ? 13.480 -2.466 -28.472 1.00 97.31 342 LYS A CA 1
ATOM 2733 C C . LYS A 1 342 ? 12.325 -2.251 -27.485 1.00 97.31 342 LYS A C 1
ATOM 2735 O O . LYS A 1 342 ? 12.149 -1.158 -26.964 1.00 97.31 342 LYS A O 1
ATOM 2740 N N . THR A 1 343 ? 11.539 -3.290 -27.202 1.00 97.38 343 THR A N 1
ATOM 2741 C CA . THR A 1 343 ? 10.382 -3.190 -26.294 1.00 97.38 343 THR A CA 1
ATOM 2742 C C . THR A 1 343 ? 10.421 -4.179 -25.135 1.00 97.38 343 THR A C 1
ATOM 2744 O O . THR A 1 343 ? 11.013 -5.255 -25.220 1.00 97.38 343 THR A O 1
ATOM 2747 N N . VAL A 1 344 ? 9.742 -3.824 -24.042 1.00 96.25 344 VAL A N 1
ATOM 2748 C CA . VAL A 1 344 ? 9.483 -4.701 -22.894 1.00 96.25 344 VAL A CA 1
ATOM 2749 C C . VAL A 1 344 ? 8.002 -4.674 -22.517 1.00 96.25 344 VAL A C 1
ATOM 2751 O O . VAL A 1 344 ? 7.412 -3.607 -22.346 1.00 96.25 344 VAL A O 1
ATOM 2754 N N . LYS A 1 345 ? 7.380 -5.850 -22.377 1.00 94.88 345 LYS A N 1
ATOM 2755 C CA . LYS A 1 345 ? 5.960 -5.993 -22.027 1.00 94.88 345 LYS A CA 1
ATOM 2756 C C . LYS A 1 345 ? 5.779 -6.333 -20.547 1.00 94.88 345 LYS A C 1
ATOM 2758 O O . LYS A 1 345 ? 6.072 -7.441 -20.105 1.00 94.88 345 LYS A O 1
ATOM 2763 N N . ILE A 1 346 ? 5.219 -5.396 -19.790 1.00 92.38 346 ILE A N 1
ATOM 2764 C CA . ILE A 1 346 ? 4.870 -5.569 -18.378 1.00 92.38 346 ILE A CA 1
ATOM 2765 C C . ILE A 1 346 ? 3.486 -6.217 -18.291 1.00 92.38 346 ILE A C 1
ATOM 2767 O O . ILE A 1 346 ? 2.509 -5.661 -18.792 1.00 92.38 346 ILE A O 1
ATOM 2771 N N . ILE A 1 347 ? 3.403 -7.383 -17.642 1.00 91.75 347 ILE A N 1
ATOM 2772 C CA . ILE A 1 347 ? 2.143 -8.125 -17.412 1.00 91.75 347 ILE A CA 1
ATOM 2773 C C . ILE A 1 347 ? 1.889 -8.477 -15.935 1.00 91.75 347 ILE A C 1
ATOM 2775 O O . ILE A 1 347 ? 0.745 -8.703 -15.528 1.00 91.75 347 ILE A O 1
ATOM 2779 N N . GLN A 1 348 ? 2.954 -8.511 -15.134 1.00 90.50 348 GLN A N 1
ATOM 2780 C CA . GLN A 1 348 ? 2.995 -9.043 -13.774 1.00 90.50 348 GLN A CA 1
ATOM 2781 C C . GLN A 1 348 ? 4.002 -8.264 -12.919 1.00 90.50 348 GLN A C 1
ATOM 2783 O O . GLN A 1 348 ? 4.826 -7.516 -13.446 1.00 90.50 348 GLN A O 1
ATOM 2788 N N . ALA A 1 349 ? 3.933 -8.444 -11.602 1.00 91.94 349 ALA A N 1
ATOM 2789 C CA . ALA A 1 349 ? 4.888 -7.885 -10.653 1.00 91.94 349 ALA A CA 1
ATOM 2790 C C . ALA A 1 349 ? 5.127 -8.843 -9.477 1.00 91.94 349 ALA A C 1
ATOM 2792 O O . ALA A 1 349 ? 4.187 -9.480 -8.996 1.00 91.94 349 ALA A O 1
ATOM 2793 N N . ILE A 1 350 ? 6.356 -8.890 -8.953 1.00 92.50 350 ILE A N 1
ATOM 2794 C CA . ILE A 1 350 ? 6.635 -9.557 -7.681 1.00 92.50 350 ILE A CA 1
ATOM 2795 C C . ILE A 1 350 ? 5.990 -8.734 -6.565 1.00 92.50 350 ILE A C 1
ATOM 2797 O O . ILE A 1 350 ? 6.277 -7.547 -6.365 1.00 92.50 350 ILE A O 1
ATOM 2801 N N . THR A 1 351 ? 5.107 -9.388 -5.820 1.00 90.94 351 THR A N 1
ATOM 2802 C CA . THR A 1 351 ? 4.516 -8.881 -4.587 1.00 90.94 351 THR A CA 1
ATOM 2803 C C . THR A 1 351 ? 4.955 -9.742 -3.404 1.00 90.94 351 THR A C 1
ATOM 2805 O O . THR A 1 351 ? 5.640 -10.750 -3.562 1.00 90.94 351 THR A O 1
ATOM 2808 N N . LYS A 1 352 ? 4.570 -9.315 -2.203 1.00 92.00 352 LYS A N 1
ATOM 2809 C CA . LYS A 1 352 ? 4.639 -10.132 -0.996 1.00 92.00 352 LYS A CA 1
ATOM 2810 C C . LYS A 1 352 ? 3.239 -10.540 -0.582 1.00 92.00 352 LYS A C 1
ATOM 2812 O O . LYS A 1 352 ? 2.323 -9.712 -0.616 1.00 92.00 352 LYS A O 1
ATOM 2817 N N . GLU A 1 353 ? 3.127 -11.787 -0.173 1.00 93.19 353 GLU A N 1
ATOM 2818 C CA . GLU A 1 353 ? 1.982 -12.365 0.506 1.00 93.19 353 GLU A CA 1
ATOM 2819 C C . GLU A 1 353 ? 2.421 -12.653 1.940 1.00 93.19 353 GLU A C 1
ATOM 2821 O O . GLU A 1 353 ? 3.511 -13.184 2.156 1.00 93.19 353 GLU A O 1
ATOM 2826 N N . TYR A 1 354 ? 1.620 -12.203 2.900 1.00 94.12 354 TYR A N 1
ATOM 2827 C CA . TYR A 1 354 ? 1.902 -12.320 4.327 1.00 94.12 354 TYR A CA 1
ATOM 2828 C C . TYR A 1 354 ? 0.989 -13.376 4.935 1.00 94.12 354 TYR A C 1
ATOM 2830 O O . TYR A 1 354 ? -0.165 -13.489 4.511 1.00 94.12 354 TYR A O 1
ATOM 2838 N N . ASP A 1 355 ? 1.514 -14.097 5.920 1.00 94.38 355 ASP A N 1
ATOM 2839 C CA . ASP A 1 355 ? 0.748 -15.058 6.711 1.00 94.38 355 ASP A CA 1
ATOM 2840 C C . ASP A 1 355 ? -0.201 -14.319 7.687 1.00 94.38 355 ASP A C 1
ATOM 2842 O O . ASP A 1 355 ? -0.342 -13.090 7.642 1.00 94.38 355 ASP A O 1
ATOM 2846 N N . GLU A 1 356 ? -0.874 -15.049 8.577 1.00 93.88 356 GLU A N 1
ATOM 2847 C CA . GLU A 1 356 ? -1.741 -14.447 9.597 1.00 93.88 356 GLU A CA 1
ATOM 2848 C C . GLU A 1 356 ? -0.952 -13.626 10.629 1.00 93.88 356 GLU A C 1
ATOM 2850 O O . GLU A 1 356 ? 0.173 -13.959 11.013 1.00 93.88 356 GLU A O 1
ATOM 2855 N N . LEU A 1 357 ? -1.547 -12.531 11.109 1.00 94.81 357 LEU A N 1
ATOM 2856 C CA . LEU A 1 357 ? -0.934 -11.684 12.126 1.00 94.81 357 LEU A CA 1
ATOM 2857 C C . LEU A 1 357 ? -0.916 -12.399 13.482 1.00 94.81 357 LEU A C 1
ATOM 2859 O O . LEU A 1 357 ? -1.953 -12.851 13.960 1.00 94.81 357 LEU A O 1
ATOM 2863 N N . THR A 1 358 ? 0.242 -12.417 14.139 1.00 93.75 358 THR A N 1
ATOM 28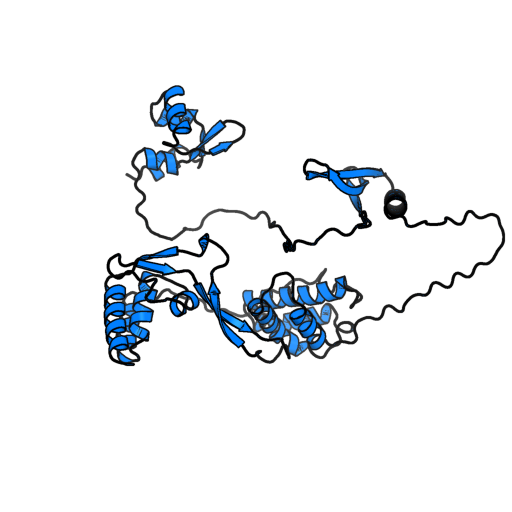64 C CA . THR A 1 358 ? 0.398 -12.907 15.522 1.00 93.75 358 THR A CA 1
ATOM 2865 C C . THR A 1 358 ? 0.443 -11.776 16.554 1.00 93.75 358 THR A C 1
ATOM 2867 O O . THR A 1 358 ? 0.088 -11.975 17.712 1.00 93.75 358 THR A O 1
ATOM 2870 N N . SER A 1 359 ? 0.865 -10.578 16.144 1.00 94.75 359 SER A N 1
ATOM 2871 C CA . SER A 1 359 ? 0.944 -9.362 16.963 1.00 94.75 359 SER A CA 1
ATOM 2872 C C . SER A 1 359 ? 0.949 -8.131 16.050 1.00 94.75 359 SER A C 1
ATOM 2874 O O . SER A 1 359 ? 1.330 -8.205 14.879 1.00 94.75 359 SER A O 1
ATOM 2876 N N . LEU A 1 360 ? 0.562 -6.967 16.578 1.00 95.25 360 LEU A N 1
ATOM 2877 C CA . LEU A 1 360 ? 0.747 -5.687 15.892 1.00 95.25 360 LEU A CA 1
ATOM 2878 C C . LEU A 1 360 ? 2.206 -5.204 15.917 1.00 95.25 360 LEU A C 1
ATOM 2880 O O . LEU A 1 360 ? 2.579 -4.347 15.112 1.00 95.25 360 LEU A O 1
ATOM 2884 N N . SER A 1 361 ? 3.025 -5.735 16.825 1.00 92.56 361 SER A N 1
ATOM 2885 C CA . SER A 1 361 ? 4.379 -5.255 17.122 1.00 92.56 361 SER A CA 1
ATOM 2886 C C . SER A 1 361 ? 5.473 -5.979 16.328 1.00 92.56 361 SER A C 1
ATOM 2888 O O . SER A 1 361 ? 6.481 -5.360 15.986 1.00 92.56 361 SER A O 1
ATOM 2890 N N . SER A 1 362 ? 5.275 -7.254 15.979 1.00 89.31 362 SER A N 1
ATOM 2891 C CA . SER A 1 362 ? 6.178 -8.034 15.119 1.00 89.31 362 SER A CA 1
ATOM 2892 C C . SER A 1 362 ? 5.822 -7.913 13.635 1.00 89.31 362 SER A C 1
ATOM 2894 O O . SER A 1 362 ? 4.678 -7.657 13.271 1.00 89.31 362 SER A O 1
ATOM 2896 N N . CYS A 1 363 ? 6.808 -8.113 12.757 1.00 82.50 363 CYS A N 1
ATOM 2897 C CA . CYS A 1 363 ? 6.555 -8.329 11.333 1.00 82.50 363 CYS A CA 1
ATOM 2898 C C . CYS A 1 363 ? 6.116 -9.780 11.122 1.00 82.50 363 CYS A C 1
ATOM 2900 O O . CYS A 1 363 ? 6.779 -10.690 11.620 1.00 82.50 363 CYS A O 1
ATOM 2902 N N . THR A 1 364 ? 5.043 -9.996 10.367 1.00 86.25 364 THR A N 1
ATOM 2903 C CA . THR A 1 364 ? 4.609 -11.344 9.995 1.00 86.25 364 THR A CA 1
ATOM 2904 C C . THR A 1 364 ? 5.558 -11.951 8.961 1.00 86.25 364 THR A C 1
ATOM 2906 O O . THR A 1 364 ? 6.208 -11.225 8.197 1.00 86.25 364 THR A O 1
ATOM 2909 N N . ALA A 1 365 ? 5.638 -13.282 8.930 1.00 91.62 365 ALA A N 1
ATOM 2910 C CA . ALA A 1 365 ? 6.309 -14.002 7.859 1.00 91.62 365 ALA A CA 1
ATOM 2911 C C . ALA A 1 365 ? 5.658 -13.683 6.498 1.00 91.62 365 ALA A C 1
ATOM 2913 O O . ALA A 1 365 ? 4.484 -13.313 6.403 1.00 91.62 365 ALA A O 1
ATOM 2914 N N . SER A 1 366 ? 6.465 -13.730 5.438 1.00 93.00 366 SER A N 1
ATOM 2915 C CA . SER A 1 366 ? 6.018 -13.367 4.095 1.00 93.00 366 SER A CA 1
ATOM 2916 C C . SER A 1 366 ? 6.776 -14.141 3.034 1.00 93.00 366 SER A C 1
ATOM 2918 O O . SER A 1 366 ? 8.010 -14.175 3.081 1.00 93.00 366 SER A O 1
ATOM 2920 N N . ARG A 1 367 ? 6.065 -14.635 2.023 1.00 93.38 367 ARG A N 1
ATOM 2921 C CA . ARG A 1 367 ? 6.660 -15.170 0.795 1.00 93.38 367 ARG A CA 1
ATOM 2922 C C . ARG A 1 367 ? 6.503 -14.185 -0.355 1.00 93.38 367 ARG A C 1
ATOM 2924 O O . ARG A 1 367 ? 5.529 -13.434 -0.433 1.00 93.38 367 ARG A O 1
ATOM 2931 N N . GLU A 1 368 ? 7.482 -14.169 -1.249 1.00 93.25 368 GLU A N 1
ATOM 2932 C CA . GLU A 1 368 ? 7.349 -13.452 -2.513 1.00 93.25 368 GLU A CA 1
ATOM 2933 C C . GLU A 1 368 ? 6.526 -14.291 -3.492 1.00 93.25 368 GLU A C 1
ATOM 2935 O O . GLU A 1 368 ? 6.652 -15.514 -3.540 1.00 93.25 368 GLU A O 1
ATOM 2940 N N . CYS A 1 369 ? 5.652 -13.640 -4.255 1.00 90.62 369 CYS A N 1
ATOM 2941 C CA . CYS A 1 369 ? 4.824 -14.29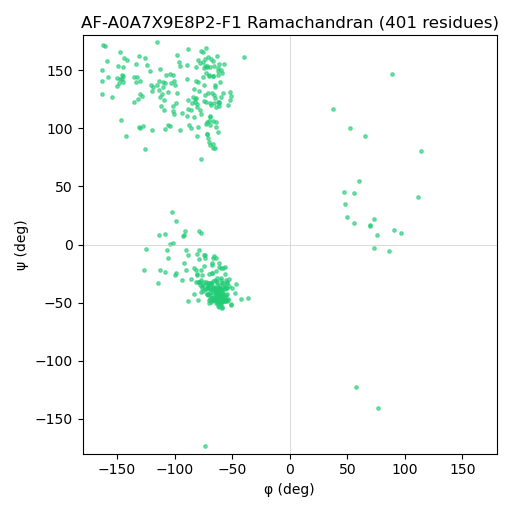8 -5.258 1.00 90.62 369 CYS A CA 1
ATOM 2942 C C . CYS A 1 369 ? 4.610 -13.391 -6.472 1.00 90.62 369 CYS A C 1
ATOM 2944 O O . CYS A 1 369 ? 4.661 -12.159 -6.377 1.00 90.62 369 CYS A O 1
ATOM 2946 N N . LEU A 1 370 ? 4.378 -14.003 -7.633 1.00 90.38 370 LEU A N 1
ATOM 2947 C CA . LEU A 1 370 ? 4.005 -13.281 -8.843 1.00 90.38 370 LEU A CA 1
ATOM 2948 C C . LEU A 1 370 ? 2.527 -12.898 -8.759 1.00 90.38 370 LEU A C 1
ATOM 2950 O O . LEU A 1 370 ? 1.649 -13.757 -8.756 1.00 90.38 370 LEU A O 1
ATOM 2954 N N . SER A 1 371 ? 2.246 -11.596 -8.722 1.00 84.12 371 SER A N 1
ATOM 2955 C CA . SER A 1 371 ? 0.903 -11.084 -8.971 1.00 84.12 371 SER A CA 1
ATOM 2956 C C . SER A 1 371 ? 0.798 -10.730 -10.445 1.00 84.12 371 SER A C 1
ATOM 2958 O O . SER A 1 371 ? 1.388 -9.745 -10.897 1.00 84.12 371 SER A O 1
ATOM 2960 N N . VAL A 1 372 ? -0.027 -11.472 -11.182 1.00 76.25 372 VAL A N 1
ATOM 2961 C CA . VAL A 1 372 ? -0.605 -10.945 -12.422 1.00 76.25 372 VAL A CA 1
ATOM 2962 C C . VAL A 1 372 ? -1.394 -9.677 -12.106 1.00 76.25 372 VAL A C 1
ATOM 2964 O O . VAL A 1 372 ? -1.923 -9.489 -11.002 1.00 76.25 372 VAL A O 1
ATOM 2967 N N . THR A 1 373 ? -1.413 -8.757 -13.060 1.00 63.84 373 THR A N 1
ATOM 2968 C CA . THR A 1 373 ? -2.080 -7.472 -12.873 1.00 63.84 373 THR A CA 1
ATOM 2969 C C . THR A 1 373 ? -3.606 -7.613 -12.942 1.00 63.84 373 THR A C 1
ATOM 2971 O O . THR A 1 373 ? -4.147 -8.328 -13.779 1.00 63.84 373 THR A O 1
ATOM 2974 N N . LYS A 1 374 ? -4.327 -6.943 -12.029 1.00 60.31 374 LYS A N 1
ATOM 2975 C CA . LYS A 1 374 ? -5.779 -7.148 -11.828 1.00 60.31 374 LYS A CA 1
ATOM 2976 C C . LYS A 1 374 ? -6.678 -6.549 -12.921 1.00 60.31 374 LYS A C 1
ATOM 2978 O O . LYS A 1 374 ? -7.886 -6.756 -12.877 1.00 60.31 374 LYS A O 1
ATOM 2983 N N . THR A 1 375 ? -6.130 -5.762 -13.846 1.00 64.50 375 THR A N 1
ATOM 2984 C CA . THR A 1 375 ? -6.884 -5.045 -14.886 1.00 64.50 375 THR A CA 1
ATOM 2985 C C . THR A 1 375 ? -6.076 -4.967 -16.177 1.00 64.50 375 THR A C 1
ATOM 2987 O O . THR A 1 375 ? -4.858 -4.794 -16.131 1.00 64.50 375 THR A O 1
ATOM 2990 N N . ALA A 1 376 ? -6.753 -5.015 -17.330 1.00 63.72 376 ALA A N 1
ATOM 2991 C CA . ALA A 1 376 ? -6.108 -4.916 -18.644 1.00 63.72 376 ALA A CA 1
ATOM 2992 C C . ALA A 1 376 ? -5.247 -3.644 -18.798 1.00 63.72 376 ALA A C 1
ATOM 2994 O O . ALA A 1 376 ? -4.143 -3.722 -19.318 1.00 63.72 376 ALA A O 1
ATOM 2995 N N . TYR A 1 377 ? -5.689 -2.509 -18.240 1.00 67.12 377 TYR A N 1
ATOM 2996 C CA . TYR A 1 377 ? -4.951 -1.233 -18.216 1.00 67.12 377 TYR A CA 1
ATOM 2997 C C . TYR A 1 377 ? -3.564 -1.287 -17.555 1.00 67.12 377 TYR A C 1
ATOM 2999 O O . TYR A 1 377 ? -2.742 -0.398 -17.758 1.00 67.12 377 TYR A O 1
ATOM 3007 N N . SER A 1 378 ? -3.303 -2.296 -16.724 1.00 75.69 378 SER A N 1
ATOM 3008 C CA . SER A 1 378 ? -2.003 -2.468 -16.073 1.00 75.69 378 SER A CA 1
ATOM 3009 C C . SER A 1 378 ? -0.979 -3.170 -16.976 1.00 75.69 378 SER A C 1
ATOM 3011 O O . SER A 1 378 ? 0.226 -3.051 -16.737 1.00 75.69 378 SER A O 1
ATOM 3013 N N . VAL A 1 379 ? -1.455 -3.888 -18.003 1.00 88.31 379 VAL A N 1
ATOM 3014 C CA . VAL A 1 379 ? -0.630 -4.537 -19.024 1.00 88.31 379 VAL A CA 1
ATOM 3015 C C . VAL A 1 379 ? -0.215 -3.493 -20.052 1.00 88.31 379 VAL A C 1
ATOM 3017 O O . VAL A 1 379 ? -1.060 -2.881 -20.698 1.00 88.31 379 VAL A O 1
ATOM 3020 N N . ARG A 1 380 ? 1.093 -3.293 -20.224 1.00 91.12 380 ARG A N 1
ATOM 3021 C CA . ARG A 1 380 ? 1.630 -2.257 -21.116 1.00 91.12 380 ARG A CA 1
ATOM 3022 C C . ARG A 1 380 ? 2.966 -2.657 -21.722 1.00 91.12 380 ARG A C 1
ATOM 3024 O O . ARG A 1 380 ? 3.718 -3.420 -21.118 1.00 91.12 380 ARG A O 1
ATOM 3031 N N . THR A 1 381 ? 3.267 -2.104 -22.888 1.00 94.56 381 THR A N 1
ATOM 3032 C CA . THR A 1 381 ? 4.575 -2.225 -23.536 1.00 94.56 381 THR A CA 1
ATOM 3033 C C . THR A 1 381 ? 5.313 -0.900 -23.392 1.00 94.56 381 THR A C 1
ATOM 3035 O O . THR A 1 381 ? 4.730 0.149 -23.652 1.00 94.56 381 THR A O 1
ATOM 3038 N N . LEU A 1 382 ? 6.573 -0.944 -22.964 1.00 95.19 382 LEU A N 1
ATOM 3039 C CA . LEU A 1 382 ? 7.460 0.215 -22.868 1.00 95.19 382 LEU A CA 1
ATOM 3040 C C . LEU A 1 382 ? 8.595 0.080 -23.886 1.00 95.19 382 LEU A C 1
ATOM 3042 O O . LEU A 1 382 ? 8.990 -1.037 -24.228 1.00 95.19 382 LEU A O 1
ATOM 3046 N N . GLN A 1 383 ? 9.107 1.215 -24.356 1.00 96.88 383 GLN A N 1
ATOM 3047 C CA . GLN A 1 383 ? 10.287 1.276 -25.218 1.00 96.88 383 GLN A CA 1
ATOM 3048 C C . GLN A 1 383 ? 11.571 1.192 -24.380 1.00 96.88 383 GLN A C 1
ATOM 3050 O O . GLN A 1 383 ? 11.584 1.574 -23.212 1.00 96.88 383 GLN A O 1
ATOM 3055 N N . LEU A 1 384 ? 12.642 0.689 -24.986 1.00 97.00 384 LEU A N 1
ATOM 3056 C CA . LEU A 1 384 ? 13.976 0.557 -24.407 1.00 97.00 384 LEU A CA 1
ATOM 3057 C C . LEU A 1 384 ? 14.959 1.452 -25.168 1.00 97.00 384 LEU A C 1
ATOM 3059 O O . LEU A 1 384 ? 14.966 1.475 -26.401 1.00 97.00 384 LEU A O 1
ATOM 3063 N N . SER A 1 385 ? 15.832 2.147 -24.438 1.00 96.44 385 SER A N 1
ATOM 3064 C CA . SER A 1 385 ? 16.965 2.864 -25.029 1.00 96.44 385 SER A CA 1
ATOM 3065 C C . SER A 1 385 ? 18.005 1.886 -25.599 1.00 96.44 385 SER A C 1
ATOM 3067 O O . SER A 1 385 ? 18.075 0.722 -25.199 1.00 96.44 385 SER A O 1
ATOM 3069 N N . ASP A 1 386 ? 18.865 2.348 -26.512 1.00 97.06 386 ASP A N 1
ATOM 3070 C CA . ASP A 1 386 ? 19.986 1.529 -27.006 1.00 97.06 386 ASP A CA 1
ATOM 3071 C C . ASP A 1 386 ? 20.949 1.111 -25.885 1.00 97.06 386 ASP A C 1
ATOM 3073 O O . ASP A 1 386 ? 21.509 0.015 -25.922 1.00 97.06 386 ASP A O 1
ATOM 3077 N N . LEU A 1 387 ? 21.079 1.943 -24.846 1.00 95.00 387 LEU A N 1
ATOM 3078 C CA . LEU A 1 387 ? 21.823 1.628 -23.628 1.00 95.00 387 LEU A CA 1
ATOM 3079 C C . LEU A 1 387 ? 21.189 0.427 -22.906 1.00 95.00 387 LEU A C 1
ATOM 3081 O O . LEU A 1 387 ? 21.883 -0.554 -22.640 1.00 95.00 387 LEU A O 1
ATOM 3085 N N . ALA A 1 388 ? 19.871 0.449 -22.676 1.00 96.19 388 ALA A N 1
ATOM 3086 C CA . ALA A 1 388 ? 19.141 -0.666 -22.070 1.00 96.19 388 ALA A CA 1
ATOM 3087 C C . ALA A 1 388 ? 19.207 -1.949 -22.915 1.00 96.19 388 ALA A C 1
ATOM 3089 O O . ALA A 1 388 ? 19.445 -3.030 -22.379 1.00 96.19 388 ALA A O 1
ATOM 3090 N N . VAL A 1 389 ? 19.055 -1.845 -24.239 1.00 97.44 389 VAL A N 1
ATOM 3091 C CA . VAL A 1 389 ? 19.141 -2.993 -25.159 1.00 97.44 389 VAL A CA 1
ATOM 3092 C C . VAL A 1 389 ? 20.531 -3.629 -25.136 1.00 97.44 389 VAL A C 1
ATOM 3094 O O . VAL A 1 389 ? 20.636 -4.855 -25.119 1.00 97.44 389 VAL A O 1
ATOM 3097 N N . ASN A 1 390 ? 21.600 -2.831 -25.116 1.00 95.94 390 ASN A N 1
ATOM 3098 C CA . ASN A 1 390 ? 22.964 -3.356 -25.050 1.00 95.94 390 ASN A CA 1
ATOM 3099 C C . ASN A 1 390 ? 23.281 -3.940 -23.666 1.00 95.94 390 ASN A C 1
ATOM 3101 O O . ASN A 1 390 ? 23.781 -5.059 -23.593 1.00 95.94 390 ASN A O 1
ATOM 3105 N N . ALA A 1 391 ? 22.880 -3.275 -22.578 1.00 94.94 391 ALA A N 1
ATOM 3106 C CA . ALA A 1 391 ? 23.030 -3.811 -21.224 1.00 94.94 391 ALA A CA 1
ATOM 3107 C C . ALA A 1 391 ? 22.288 -5.151 -21.036 1.00 94.94 391 ALA A C 1
ATOM 3109 O O . ALA A 1 391 ? 22.813 -6.067 -20.407 1.00 94.94 391 ALA A O 1
ATOM 3110 N N . LEU A 1 392 ? 21.097 -5.308 -21.628 1.00 95.06 392 LEU A N 1
ATOM 3111 C CA . LEU A 1 392 ? 20.351 -6.570 -21.624 1.00 95.06 392 LEU A CA 1
ATOM 3112 C C . LEU A 1 392 ? 21.014 -7.666 -22.476 1.00 95.06 392 LEU A C 1
ATOM 3114 O O . LEU A 1 392 ? 20.950 -8.832 -22.094 1.00 95.06 392 LEU A O 1
ATOM 3118 N N . LYS A 1 393 ? 21.666 -7.330 -23.598 1.00 94.50 393 LYS A N 1
ATOM 3119 C CA . LYS A 1 393 ? 22.454 -8.300 -24.388 1.00 94.50 393 LYS A CA 1
ATOM 3120 C C . LYS A 1 393 ? 23.676 -8.789 -23.615 1.00 94.50 393 LYS A C 1
ATOM 3122 O O . LYS A 1 393 ? 23.887 -9.998 -23.546 1.00 94.50 393 LYS A O 1
ATOM 3127 N N . ASP A 1 394 ? 24.434 -7.871 -23.016 1.00 92.44 394 ASP A N 1
ATOM 3128 C CA . ASP A 1 394 ? 25.602 -8.191 -22.188 1.00 92.44 394 ASP A CA 1
ATOM 3129 C C . ASP A 1 394 ? 25.189 -9.093 -21.014 1.00 92.44 394 ASP A C 1
ATOM 3131 O O . ASP A 1 394 ? 25.776 -10.154 -20.802 1.00 92.44 394 ASP A O 1
ATOM 3135 N N . TRP A 1 395 ? 24.107 -8.729 -20.317 1.00 93.19 395 TRP A N 1
ATOM 3136 C CA . TRP A 1 395 ? 23.544 -9.513 -19.217 1.00 93.19 395 TRP A CA 1
ATOM 3137 C C . TRP A 1 395 ? 23.068 -10.905 -19.652 1.00 93.19 395 TRP A C 1
ATOM 3139 O O . TRP A 1 395 ? 23.330 -11.896 -18.970 1.00 93.19 395 TRP A O 1
ATOM 3149 N N . ARG A 1 396 ? 22.415 -11.016 -20.817 1.00 92.06 396 ARG A N 1
ATOM 3150 C CA . ARG A 1 396 ? 22.014 -12.313 -21.378 1.00 92.06 396 ARG A CA 1
ATOM 3151 C C . ARG A 1 396 ? 23.232 -13.195 -21.662 1.00 92.06 396 ARG A C 1
ATOM 3153 O O . ARG A 1 396 ? 23.256 -14.346 -21.240 1.00 92.06 396 ARG A O 1
ATOM 3160 N N . ALA A 1 397 ? 24.255 -12.636 -22.307 1.00 91.38 397 ALA A N 1
ATOM 3161 C CA . ALA A 1 397 ? 25.491 -13.344 -22.629 1.00 91.38 397 ALA A CA 1
ATOM 3162 C C . ALA A 1 397 ? 26.329 -13.710 -21.388 1.00 91.38 397 ALA A C 1
ATOM 3164 O O . ALA A 1 397 ? 27.116 -14.655 -21.452 1.00 91.38 397 ALA A O 1
ATOM 3165 N N . PHE A 1 398 ? 26.184 -12.982 -20.277 1.00 90.62 398 PHE A N 1
ATOM 3166 C CA . PHE A 1 398 ? 26.747 -13.352 -18.977 1.00 90.62 398 PHE A CA 1
ATOM 3167 C C . PHE A 1 398 ? 26.022 -14.566 -18.378 1.00 90.62 398 PHE A C 1
ATOM 3169 O O . PHE A 1 398 ? 26.678 -15.546 -18.022 1.00 90.62 398 PHE A O 1
ATOM 3176 N N . LEU A 1 399 ? 24.682 -14.534 -18.330 1.00 89.25 399 LEU A N 1
ATOM 3177 C CA . LEU A 1 399 ? 23.862 -15.648 -17.835 1.00 89.25 399 LEU A CA 1
ATOM 3178 C C . LEU A 1 399 ? 24.095 -16.936 -18.634 1.00 89.25 399 LEU A C 1
ATOM 3180 O O . LEU A 1 399 ? 24.300 -17.990 -18.047 1.00 89.25 399 LEU A O 1
ATOM 3184 N N . ASP A 1 400 ? 24.151 -16.851 -19.965 1.00 89.19 400 ASP A N 1
ATOM 3185 C CA . ASP A 1 400 ? 24.390 -18.015 -20.831 1.00 89.19 400 ASP A CA 1
ATOM 3186 C C . ASP A 1 400 ? 25.803 -18.634 -20.651 1.00 89.19 400 ASP A C 1
ATOM 3188 O O . ASP A 1 400 ? 26.067 -19.723 -21.158 1.00 89.19 400 ASP A O 1
ATOM 3192 N N . LYS A 1 401 ? 26.715 -17.964 -19.924 1.00 88.06 401 LYS A N 1
ATOM 3193 C CA . LYS A 1 401 ? 28.061 -18.457 -19.560 1.00 88.06 401 LYS A CA 1
ATOM 3194 C C . LYS A 1 401 ? 28.199 -18.881 -18.093 1.00 88.06 401 LYS A C 1
ATOM 3196 O O . LYS A 1 401 ? 29.224 -19.458 -17.740 1.00 88.06 401 LYS A O 1
ATOM 3201 N N . SER A 1 402 ? 27.220 -18.556 -17.251 1.00 71.56 402 SER A N 1
ATOM 3202 C CA . SER A 1 402 ? 27.264 -18.715 -15.792 1.00 71.56 402 SER A CA 1
ATOM 3203 C C . SER A 1 402 ? 26.046 -19.534 -15.339 1.00 71.56 402 SER A C 1
ATOM 3205 O O . SER A 1 402 ? 25.031 -18.931 -14.985 1.00 71.56 402 SER A O 1
ATOM 3207 N N . PRO A 1 403 ? 26.116 -20.879 -15.439 1.00 48.66 403 PRO A N 1
ATOM 3208 C CA . PRO A 1 403 ? 24.986 -21.784 -15.201 1.00 48.66 403 PRO A CA 1
ATOM 3209 C C . PRO A 1 403 ? 24.559 -21.883 -13.728 1.00 48.66 403 PRO A C 1
ATOM 3211 O O . PRO A 1 403 ? 25.437 -21.767 -12.843 1.00 48.66 403 PRO A O 1
#

Foldseek 3Di:
DQQLVVLCVVPVDQKDFLVVLCVVVVHDSVVSVVCDVVVVQDWDDDPNTTIGGSVSSSVSVPDDDPPPPDDDDDDDDDDDDDDDDDADDDDDDDDDDDDDQDQKDWDWDADPVQKIKIKIWPQADPVRHTDIDMDIDNDPVVSVVVRVVVSCVRNVPPPPDPPDDDDDDDPDPPPPPPLAADQAFPWRLLLVVLLVPDGPDAQVVSLVLLQLQQQLCVQGRRPGLARDALVSVVVSLVVVLQPDAQVSLVSSVVSSLVSLVVSVVVSNYDDNRCPPDDRDHRPHDDDDDPDDDDPVRLVVQLVVLVVPDLVRNLVSQQCVQFVDDPQQSVPFDPVQQDLVQQKGKGFWGWDKHFDRDPTSNDRTDIDIDIDGDPDPVRIDMGGGDPSSSVSVVVSVVVVVVPD